Protein AF-0000000085024372 (afdb_homodimer)

pLDDT: mean 90.01, std 16.02, range [25.89, 98.94]

Sequence (500 aa):
MSEVMISQVSAGTVVRGTVLVAFVTLATTYTIAVLHRDAPLVPMISDTFVYAPESYVSRFGVVTASAMLQLVVWLLRSYLCAFASGHRAWRWFATVHSLCGAVASAAMGLVGAINDQENLKYHLSAATVFFYSVILWQVGYTAQLAAHPSATSFRSVALKAACAVSAALALTAFFAFAGLDLMRYYTRIAACEWVLAAATGLSVYSLGFELEGGASGREGGIGMELGSLWRGPAPGDDEEDKADEDYHPLMSEVMISQVSAGTVVRGTVLVAFVTLATTYTIAVLHRDAPLVPMISDTFVYAPESYVSRFGVVTASAMLQLVVWLLRSYLCAFASGHRAWRWFATVHSLCGAVASAAMGLVGAINDQENLKYHLSAATVFFYSVILWQVGYTAQLAAHPSATSFRSVALKAACAVSAALALTAFFAFAGLDLMRYYTRIAACEWVLAAATGLSVYSLGFELEGGASGREGGIGMELGSLWRGPAPGDDEEDKADEDYHPL

Nearest PDB structures (foldseek):
  7ytb-assembly1_A  TM=4.023E-01  e=9.928E-01  Bdellovibrio
  7ytb-assembly1_B  TM=3.964E-01  e=7.514E-01  Bdellovibrio
  8yel-assembly1_A  TM=3.810E-01  e=8.637E-01  Guillardia theta
  8qqz-assembly1_A  TM=3.249E-01  e=2.186E+00  Erythrobacter
  8jcw-assembly1_3  TM=4.270E-01  e=8.806E+00  Homo sapiens

Structure (mmCIF, N/CA/C/O backbone):
data_AF-0000000085024372-model_v1
#
loop_
_entity.id
_entity.type
_entity.pdbx_description
1 polymer 'Uncharacterized protein'
#
loop_
_atom_site.group_PDB
_atom_site.id
_atom_site.type_symbol
_atom_site.label_atom_id
_atom_site.label_alt_id
_atom_site.label_comp_id
_atom_site.label_asym_id
_atom_site.label_entity_id
_atom_site.label_seq_id
_atom_site.pdbx_PDB_ins_code
_atom_site.Cartn_x
_atom_site.Cartn_y
_atom_site.Cartn_z
_atom_site.occupancy
_atom_site.B_iso_or_equiv
_atom_site.auth_seq_id
_atom_site.auth_comp_id
_atom_site.auth_asym_id
_atom_site.auth_atom_id
_atom_site.pdbx_PDB_model_num
ATOM 1 N N . MET A 1 1 ? -6.531 31.469 7.555 1 47.91 1 MET A N 1
ATOM 2 C CA . MET A 1 1 ? -7.117 30.141 7.645 1 47.91 1 MET A CA 1
ATOM 3 C C . MET A 1 1 ? -6.23 29.219 8.469 1 47.91 1 MET A C 1
ATOM 5 O O . MET A 1 1 ? -5.027 29.109 8.219 1 47.91 1 MET A O 1
ATOM 9 N N . SER A 1 2 ? -6.75 28.781 9.758 1 61.69 2 SER A N 1
ATOM 10 C CA . SER A 1 2 ? -5.941 28.047 10.727 1 61.69 2 SER A CA 1
ATOM 11 C C . SER A 1 2 ? -5.742 26.594 10.305 1 61.69 2 SER A C 1
ATOM 13 O O . SER A 1 2 ? -6.605 26.016 9.656 1 61.69 2 SER A O 1
ATOM 15 N N . GLU A 1 3 ? -4.551 26.125 10.172 1 68.62 3 GLU A N 1
ATOM 16 C CA . GLU A 1 3 ? -4.191 24.719 9.992 1 68.62 3 GLU A CA 1
ATOM 17 C C . GLU A 1 3 ? -3.975 24.047 11.344 1 68.62 3 GLU A C 1
ATOM 19 O O . GLU A 1 3 ? -3.229 24.547 12.188 1 68.62 3 GLU A O 1
ATOM 24 N N . VAL A 1 4 ? -4.961 23.062 11.602 1 70.69 4 VAL A N 1
ATOM 25 C CA . VAL A 1 4 ? -4.855 22.344 12.867 1 70.69 4 VAL A CA 1
ATOM 26 C C . VAL A 1 4 ? -4.484 20.875 12.594 1 70.69 4 VAL A C 1
ATOM 28 O O . VAL A 1 4 ? -5.113 20.219 11.773 1 70.69 4 VAL A O 1
ATOM 31 N N . MET A 1 5 ? -3.432 20.469 13.211 1 74.06 5 MET A N 1
ATOM 32 C CA . MET A 1 5 ? -3.033 19.062 13.148 1 74.06 5 MET A CA 1
ATOM 33 C C . MET A 1 5 ? -3.98 18.203 13.977 1 74.06 5 MET A C 1
ATOM 35 O O . MET A 1 5 ? -4.195 18.469 15.156 1 74.06 5 MET A O 1
ATOM 39 N N . ILE A 1 6 ? -4.512 17.203 13.32 1 75.81 6 ILE A N 1
ATOM 40 C CA . ILE A 1 6 ? -5.469 16.344 14.016 1 75.81 6 ILE A CA 1
ATOM 41 C C . ILE A 1 6 ? -4.773 15.086 14.516 1 75.81 6 ILE A C 1
ATOM 43 O O . ILE A 1 6 ? -4.984 14.664 15.656 1 75.81 6 ILE A O 1
ATOM 47 N N . SER A 1 7 ? -4.043 14.539 13.633 1 80.75 7 SER A N 1
ATOM 48 C CA . SER A 1 7 ? -3.275 13.344 13.969 1 80.75 7 SER A CA 1
ATOM 49 C C . SER A 1 7 ? -1.935 13.328 13.242 1 80.75 7 SER A C 1
ATOM 51 O O . SER A 1 7 ? -1.789 13.938 12.18 1 80.75 7 SER A O 1
ATOM 53 N N . GLN A 1 8 ? -0.995 12.727 13.875 1 84.38 8 GLN A N 1
ATOM 54 C CA . GLN A 1 8 ? 0.323 12.656 13.25 1 84.38 8 GLN A CA 1
ATOM 55 C C . GLN A 1 8 ? 1.042 11.367 13.625 1 84.38 8 GLN A C 1
ATOM 57 O O . GLN A 1 8 ? 0.762 10.773 14.664 1 84.38 8 GLN A O 1
ATOM 62 N N . VAL A 1 9 ? 1.73 10.961 12.664 1 88.69 9 VAL A N 1
ATOM 63 C CA . VAL A 1 9 ? 2.666 9.852 12.859 1 88.69 9 VAL A CA 1
ATOM 64 C C . VAL A 1 9 ? 4.062 10.273 12.414 1 88.69 9 VAL A C 1
ATOM 66 O O . VAL A 1 9 ? 4.219 10.961 11.406 1 88.69 9 VAL A O 1
ATOM 69 N N . SER A 1 10 ? 5.051 9.891 13.227 1 89.94 10 SER A N 1
ATOM 70 C CA . SER A 1 10 ? 6.414 10.234 12.836 1 89.94 10 SER A CA 1
ATOM 71 C C . SER A 1 10 ? 6.777 9.625 11.492 1 89.94 10 SER A C 1
ATOM 73 O O . SER A 1 10 ? 6.438 8.469 11.211 1 89.94 10 SER A O 1
ATOM 75 N N . ALA A 1 11 ? 7.387 10.406 10.688 1 91.88 11 ALA A N 1
ATOM 76 C CA . ALA A 1 11 ? 7.867 9.891 9.406 1 91.88 11 ALA A CA 1
ATOM 77 C C . ALA A 1 11 ? 8.891 8.773 9.625 1 91.88 11 ALA A C 1
ATOM 79 O O . ALA A 1 11 ? 8.984 7.848 8.812 1 91.88 11 ALA A O 1
ATOM 80 N N . GLY A 1 12 ? 9.672 8.875 10.664 1 92.69 12 GLY A N 1
ATOM 81 C CA . GLY A 1 12 ? 10.586 7.801 11.008 1 92.69 12 GLY A CA 1
ATOM 82 C C . GLY A 1 12 ? 9.891 6.477 11.266 1 92.69 12 GLY A C 1
ATOM 83 O O . GLY A 1 12 ? 10.391 5.422 10.867 1 92.69 12 GLY A O 1
ATOM 84 N N . THR A 1 13 ? 8.75 6.586 11.898 1 93.38 13 THR A N 1
ATOM 85 C CA . THR A 1 13 ? 7.965 5.383 12.156 1 93.38 13 THR A CA 1
ATOM 86 C C . THR A 1 13 ? 7.473 4.773 10.844 1 93.38 13 THR A C 1
ATOM 88 O O . THR A 1 13 ? 7.473 3.551 10.68 1 93.38 13 THR A O 1
ATOM 91 N N . VAL A 1 14 ? 7.051 5.617 9.914 1 95.19 14 VAL A N 1
ATOM 92 C CA . VAL A 1 14 ? 6.582 5.145 8.609 1 95.19 14 VAL A CA 1
ATOM 93 C C . VAL A 1 14 ? 7.719 4.426 7.887 1 95.19 14 VAL A C 1
ATOM 95 O O . VAL A 1 14 ? 7.531 3.324 7.363 1 95.19 14 VAL A O 1
ATOM 98 N N . VAL A 1 15 ? 8.898 4.98 7.887 1 97.31 15 VAL A N 1
ATOM 99 C CA . VAL A 1 15 ? 10.055 4.426 7.191 1 97.31 15 VAL A CA 1
ATOM 100 C C . VAL A 1 15 ? 10.453 3.098 7.832 1 97.31 15 VAL A C 1
ATOM 102 O O . VAL A 1 15 ? 10.609 2.088 7.141 1 97.31 15 VAL A O 1
ATOM 105 N N . ARG A 1 16 ? 10.555 3.086 9.117 1 97.44 16 ARG A N 1
ATOM 106 C CA . ARG A 1 16 ? 10.977 1.873 9.812 1 97.44 16 ARG A CA 1
ATOM 107 C C . ARG A 1 16 ? 9.906 0.792 9.727 1 97.44 16 ARG A C 1
ATOM 109 O O . ARG A 1 16 ? 10.219 -0.395 9.617 1 97.44 16 ARG A O 1
ATOM 116 N N . GLY A 1 17 ? 8.656 1.224 9.781 1 98 17 GLY A N 1
ATOM 117 C CA . GLY A 1 17 ? 7.578 0.271 9.57 1 98 17 GLY A CA 1
ATOM 118 C C . GLY A 1 17 ? 7.617 -0.379 8.203 1 98 17 GLY A C 1
ATOM 119 O O . GLY A 1 17 ? 7.348 -1.574 8.07 1 98 17 GLY A O 1
ATOM 120 N N . THR A 1 18 ? 7.918 0.398 7.18 1 98.62 18 THR A N 1
ATOM 121 C CA . THR A 1 18 ? 8.023 -0.114 5.82 1 98.62 18 THR A CA 1
ATOM 122 C C . THR A 1 18 ? 9.102 -1.186 5.723 1 98.62 18 THR A C 1
ATOM 124 O O . THR A 1 18 ? 8.875 -2.258 5.16 1 98.62 18 THR A O 1
ATOM 127 N N . VAL A 1 19 ? 10.305 -0.887 6.285 1 98.81 19 VAL A N 1
ATOM 128 C CA . VAL A 1 19 ? 11.414 -1.836 6.258 1 98.81 19 VAL A CA 1
ATOM 129 C C . VAL A 1 19 ? 11.047 -3.078 7.066 1 98.81 19 VAL A C 1
ATOM 131 O O . VAL A 1 19 ? 11.359 -4.203 6.668 1 98.81 19 VAL A O 1
ATOM 134 N N . LEU A 1 20 ? 10.367 -2.893 8.141 1 98.62 20 LEU A N 1
ATOM 135 C CA . LEU A 1 20 ? 9.961 -4.023 8.969 1 98.62 20 LEU A CA 1
ATOM 136 C C . LEU A 1 20 ? 8.984 -4.922 8.219 1 98.62 20 LEU A C 1
ATOM 138 O O . LEU A 1 20 ? 9.102 -6.148 8.266 1 98.62 20 LEU A O 1
ATOM 142 N N . VAL A 1 21 ? 8 -4.336 7.566 1 98.75 21 VAL A N 1
ATOM 143 C CA . VAL A 1 21 ? 7.051 -5.133 6.793 1 98.75 21 VAL A CA 1
ATOM 144 C C . VAL A 1 21 ? 7.801 -5.941 5.734 1 98.75 21 VAL A C 1
ATOM 146 O O . VAL A 1 21 ? 7.539 -7.133 5.559 1 98.75 21 VAL A O 1
ATOM 149 N N . ALA A 1 22 ? 8.75 -5.34 5.043 1 98.81 22 ALA A N 1
ATOM 150 C CA . ALA A 1 22 ? 9.516 -6.023 4.004 1 98.81 22 ALA A CA 1
ATOM 151 C C . ALA A 1 22 ? 10.336 -7.172 4.59 1 98.81 22 ALA A C 1
ATOM 153 O O . ALA A 1 22 ? 10.273 -8.305 4.098 1 98.81 22 ALA A O 1
ATOM 154 N N . PHE A 1 23 ? 10.977 -6.934 5.707 1 98.81 23 PHE A N 1
ATOM 155 C CA . PHE A 1 23 ? 11.922 -7.93 6.203 1 98.81 23 PHE A CA 1
ATOM 156 C C . PHE A 1 23 ? 11.203 -9 7.012 1 98.81 23 PHE A C 1
ATOM 158 O O . PHE A 1 23 ? 11.633 -10.156 7.043 1 98.81 23 PHE A O 1
ATOM 165 N N . VAL A 1 24 ? 10.094 -8.688 7.664 1 98.88 24 VAL A N 1
ATOM 166 C CA . VAL A 1 24 ? 9.281 -9.734 8.273 1 98.88 24 VAL A CA 1
ATOM 167 C C . VAL A 1 24 ? 8.703 -10.641 7.188 1 98.88 24 VAL A C 1
ATOM 169 O O . VAL A 1 24 ? 8.633 -11.859 7.359 1 98.88 24 VAL A O 1
ATOM 172 N N . THR A 1 25 ? 8.297 -10.055 6.055 1 98.88 25 THR A N 1
ATOM 173 C CA . THR A 1 25 ? 7.832 -10.844 4.922 1 98.88 25 THR A CA 1
ATOM 174 C C . THR A 1 25 ? 8.93 -11.773 4.426 1 98.88 25 THR A C 1
ATOM 176 O O . THR A 1 25 ? 8.703 -12.977 4.25 1 98.88 25 THR A O 1
ATOM 179 N N . LEU A 1 26 ? 10.172 -11.25 4.223 1 98.81 26 LEU A N 1
ATOM 180 C CA . LEU A 1 26 ? 11.281 -12.055 3.723 1 98.81 26 LEU A CA 1
ATOM 181 C C . LEU A 1 26 ? 11.641 -13.156 4.711 1 98.81 26 LEU A C 1
ATOM 183 O O . LEU A 1 26 ? 11.891 -14.297 4.309 1 98.81 26 LEU A O 1
ATOM 187 N N . ALA A 1 27 ? 11.625 -12.812 5.98 1 98.81 27 ALA A N 1
ATOM 188 C CA . ALA A 1 27 ? 11.93 -13.812 7.004 1 98.81 27 ALA A CA 1
ATOM 189 C C . ALA A 1 27 ? 10.883 -14.914 7.027 1 98.81 27 ALA A C 1
ATOM 191 O O . ALA A 1 27 ? 11.219 -16.094 7.168 1 98.81 27 ALA A O 1
ATOM 192 N N . THR A 1 28 ? 9.648 -14.57 6.875 1 98.88 28 THR A N 1
ATOM 193 C CA . THR A 1 28 ? 8.562 -15.547 6.918 1 98.88 28 THR A CA 1
ATOM 194 C C . THR A 1 28 ? 8.602 -16.453 5.695 1 98.88 28 THR A C 1
ATOM 196 O O . THR A 1 28 ? 8.523 -17.688 5.824 1 98.88 28 THR A O 1
ATOM 199 N N . THR A 1 29 ? 8.742 -15.844 4.484 1 98.81 29 THR A N 1
ATOM 200 C CA . THR A 1 29 ? 8.789 -16.656 3.275 1 98.81 29 THR A CA 1
ATOM 201 C C . THR A 1 29 ? 10.016 -17.578 3.285 1 98.81 29 THR A C 1
ATOM 203 O O . THR A 1 29 ? 9.93 -18.734 2.896 1 98.81 29 THR A O 1
ATOM 206 N N . TYR A 1 30 ? 11.172 -17.031 3.729 1 98.81 30 TYR A N 1
ATOM 207 C CA . TYR A 1 30 ? 12.383 -17.828 3.859 1 98.81 30 TYR A CA 1
ATOM 208 C C . TYR A 1 30 ? 12.148 -19.016 4.785 1 98.81 30 TYR A C 1
ATOM 210 O O . TYR A 1 30 ? 12.453 -20.156 4.426 1 98.81 30 TYR A O 1
ATOM 218 N N . THR A 1 31 ? 11.594 -18.703 5.973 1 98.81 31 THR A N 1
ATOM 219 C CA . THR A 1 31 ? 11.398 -19.719 6.992 1 98.81 31 THR A CA 1
ATOM 220 C C . THR A 1 31 ? 10.484 -20.828 6.477 1 98.81 31 THR A C 1
ATOM 222 O O . THR A 1 31 ? 10.805 -22.016 6.598 1 98.81 31 THR A O 1
ATOM 225 N N . ILE A 1 32 ? 9.391 -20.484 5.836 1 98.75 32 ILE A N 1
ATOM 226 C CA . ILE A 1 32 ? 8.445 -21.469 5.328 1 98.75 32 ILE A CA 1
ATOM 227 C C . ILE A 1 32 ? 9.094 -22.266 4.203 1 98.75 32 ILE A C 1
ATOM 229 O O . ILE A 1 32 ? 9.031 -23.5 4.195 1 98.75 32 ILE A O 1
ATOM 233 N N . ALA A 1 33 ? 9.766 -21.594 3.256 1 98.62 33 ALA A N 1
ATOM 234 C CA . ALA A 1 33 ? 10.352 -22.25 2.09 1 98.62 33 ALA A CA 1
ATOM 235 C C . ALA A 1 33 ? 11.414 -23.25 2.508 1 98.62 33 ALA A C 1
ATOM 237 O O . ALA A 1 33 ? 11.477 -24.359 1.968 1 98.62 33 ALA A O 1
ATOM 238 N N . VAL A 1 34 ? 12.266 -22.891 3.447 1 98.38 34 VAL A N 1
ATOM 239 C CA . VAL A 1 34 ? 13.367 -23.766 3.877 1 98.38 34 VAL A CA 1
ATOM 240 C C . VAL A 1 34 ? 12.82 -24.922 4.711 1 98.38 34 VAL A C 1
ATOM 242 O O . VAL A 1 34 ? 13.219 -26.062 4.523 1 98.38 34 VAL A O 1
ATOM 245 N N . LEU A 1 35 ? 11.852 -24.609 5.625 1 98.25 35 LEU A N 1
ATOM 246 C CA . LEU A 1 35 ? 11.281 -25.656 6.461 1 98.25 35 LEU A CA 1
ATOM 247 C C . LEU A 1 35 ? 10.508 -26.672 5.613 1 98.25 35 LEU A C 1
ATOM 249 O O . LEU A 1 35 ? 10.516 -27.875 5.91 1 98.25 35 LEU A O 1
ATOM 253 N N . HIS A 1 36 ? 9.883 -26.219 4.492 1 98.25 36 HIS A N 1
ATOM 254 C CA . HIS A 1 36 ? 9.117 -27.078 3.605 1 98.25 36 HIS A CA 1
ATOM 255 C C . HIS A 1 36 ? 10.008 -27.719 2.547 1 98.25 36 HIS A C 1
ATOM 257 O O . HIS A 1 36 ? 9.531 -28.484 1.699 1 98.25 36 HIS A O 1
ATOM 263 N N . ARG A 1 37 ? 11.367 -27.344 2.549 1 98 37 ARG A N 1
ATOM 264 C CA . ARG A 1 37 ? 12.367 -27.844 1.608 1 98 37 ARG A CA 1
ATOM 265 C C . ARG A 1 37 ? 12.023 -27.453 0.178 1 98 37 ARG A C 1
ATOM 267 O O . ARG A 1 37 ? 12.32 -28.172 -0.768 1 98 37 ARG A O 1
ATOM 274 N N . ASP A 1 38 ? 11.305 -26.359 0.072 1 97.62 38 ASP A N 1
ATOM 275 C CA . ASP A 1 38 ? 11.008 -25.781 -1.238 1 97.62 38 ASP A CA 1
ATOM 276 C C . ASP A 1 38 ? 12.211 -25.016 -1.788 1 97.62 38 ASP A C 1
ATOM 278 O O . ASP A 1 38 ? 12.266 -24.703 -2.98 1 97.62 38 ASP A O 1
ATOM 282 N N . ALA A 1 39 ? 13.133 -24.656 -0.92 1 96.88 39 ALA A N 1
ATOM 283 C CA . ALA A 1 39 ? 14.352 -23.906 -1.263 1 96.88 39 ALA A CA 1
ATOM 284 C C . ALA A 1 39 ? 15.531 -24.391 -0.426 1 96.88 39 ALA A C 1
ATOM 286 O O . ALA A 1 39 ? 15.352 -24.922 0.674 1 96.88 39 ALA A O 1
ATOM 287 N N . PRO A 1 40 ? 16.719 -24.281 -0.965 1 97.12 40 PRO A N 1
ATOM 288 C CA . PRO A 1 40 ? 17.891 -24.625 -0.159 1 97.12 40 PRO A CA 1
ATOM 289 C C . PRO A 1 40 ? 18.125 -23.656 1.005 1 97.12 40 PRO A C 1
ATOM 291 O O . PRO A 1 40 ? 17.344 -22.703 1.18 1 97.12 40 PRO A O 1
ATOM 294 N N . LEU A 1 41 ? 19.094 -23.875 1.808 1 97.5 41 LEU A N 1
ATOM 295 C CA . LEU A 1 41 ? 19.359 -23.094 3.012 1 97.5 41 LEU A CA 1
ATOM 296 C C . LEU A 1 41 ? 19.688 -21.656 2.658 1 97.5 41 LEU A C 1
ATOM 298 O O . LEU A 1 41 ? 19.281 -20.719 3.363 1 97.5 41 LEU A O 1
ATOM 302 N N . VAL A 1 42 ? 20.484 -21.453 1.561 1 97.88 42 VAL A N 1
ATOM 303 C CA . VAL A 1 42 ? 20.781 -20.109 1.064 1 97.88 42 VAL A CA 1
ATOM 304 C C . VAL A 1 42 ? 20.156 -19.922 -0.311 1 97.88 42 VAL A C 1
ATOM 306 O O . VAL A 1 42 ? 20.844 -19.984 -1.333 1 97.88 42 VAL A O 1
ATOM 309 N N . PRO A 1 43 ? 18.922 -19.656 -0.286 1 98.06 43 PRO A N 1
ATOM 310 C CA . PRO A 1 43 ? 18.203 -19.484 -1.552 1 98.06 43 PRO A CA 1
ATOM 311 C C . PRO A 1 43 ? 18.266 -18.062 -2.09 1 98.06 43 PRO A C 1
ATOM 313 O O . PRO A 1 43 ? 18.469 -17.125 -1.322 1 98.06 43 PRO A O 1
ATOM 316 N N . MET A 1 44 ? 18.141 -17.953 -3.355 1 97.44 44 MET A N 1
ATOM 317 C CA . MET A 1 44 ? 17.734 -16.641 -3.85 1 97.44 44 MET A CA 1
ATOM 318 C C . MET A 1 44 ? 16.406 -16.219 -3.24 1 97.44 44 MET A C 1
ATOM 320 O O . MET A 1 44 ? 15.531 -17.047 -2.994 1 97.44 44 MET A O 1
ATOM 324 N N . ILE A 1 45 ? 16.203 -14.953 -3.062 1 98.12 45 ILE A N 1
ATOM 325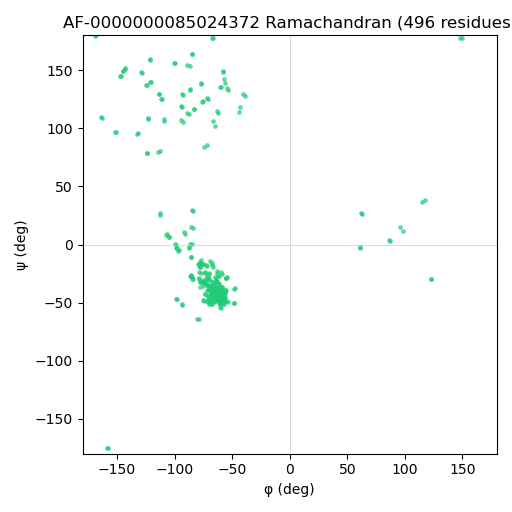 C CA . ILE A 1 45 ? 15.039 -14.43 -2.369 1 98.12 45 ILE A CA 1
ATOM 326 C C . ILE A 1 45 ? 13.773 -14.797 -3.139 1 98.12 45 ILE A C 1
ATOM 328 O O . ILE A 1 45 ? 12.789 -15.25 -2.549 1 98.12 45 ILE A O 1
ATOM 332 N N . SER A 1 46 ? 13.773 -14.688 -4.422 1 96.5 46 SER A N 1
ATOM 333 C CA . SER A 1 46 ? 12.602 -14.945 -5.25 1 96.5 46 SER A CA 1
ATOM 334 C C . SER A 1 46 ? 12.18 -16.406 -5.164 1 96.5 46 SER A C 1
ATOM 336 O O . SER A 1 46 ? 11.008 -16.734 -5.348 1 96.5 46 SER A O 1
ATOM 338 N N . ASP A 1 47 ? 13.156 -17.312 -4.91 1 97.5 47 ASP A N 1
ATOM 339 C CA . ASP A 1 47 ? 12.836 -18.734 -4.781 1 97.5 47 ASP A CA 1
ATOM 340 C C . ASP A 1 47 ? 11.984 -19 -3.541 1 97.5 47 ASP A C 1
ATOM 342 O O . ASP A 1 47 ? 11.32 -20.031 -3.443 1 97.5 47 ASP A O 1
ATOM 346 N N . THR A 1 48 ? 12.016 -18.062 -2.625 1 98.38 48 THR A N 1
ATOM 347 C CA . THR A 1 48 ? 11.203 -18.219 -1.422 1 98.38 48 THR A CA 1
ATOM 348 C C . THR A 1 48 ? 9.781 -17.719 -1.66 1 98.38 48 THR A C 1
ATOM 350 O O . THR A 1 48 ? 8.953 -17.734 -0.75 1 98.38 48 THR A O 1
ATOM 353 N N . PHE A 1 49 ? 9.453 -17.219 -2.898 1 98.06 49 PHE A N 1
ATOM 354 C CA . PHE A 1 49 ? 8.156 -16.656 -3.227 1 98.06 49 PHE A CA 1
ATOM 355 C C . PHE A 1 49 ? 7.34 -17.625 -4.074 1 98.06 49 PHE A C 1
ATOM 357 O O . PHE A 1 49 ? 6.262 -17.266 -4.562 1 98.06 49 PHE A O 1
ATOM 364 N N . VAL A 1 50 ? 7.703 -18.812 -4.344 1 97.62 50 VAL A N 1
ATOM 365 C CA . VAL A 1 50 ? 7.227 -19.609 -5.473 1 97.62 50 VAL A CA 1
ATOM 366 C C . VAL A 1 50 ? 6.039 -20.469 -5.039 1 97.62 50 VAL A C 1
ATOM 368 O O . VAL A 1 50 ? 4.98 -20.422 -5.664 1 97.62 50 VAL A O 1
ATOM 371 N N . TYR A 1 51 ? 6.16 -21.203 -3.979 1 97.62 51 TYR A N 1
ATOM 372 C CA . TYR A 1 51 ? 5.145 -22.172 -3.615 1 97.62 51 TYR A CA 1
ATOM 373 C C . TYR A 1 51 ? 4.23 -21.641 -2.523 1 97.62 51 TYR A C 1
ATOM 375 O O . TYR A 1 51 ? 4.602 -20.719 -1.793 1 97.62 51 TYR A O 1
ATOM 383 N N . ALA A 1 52 ? 3.033 -22.188 -2.455 1 96.88 52 ALA A N 1
ATOM 384 C CA . ALA A 1 52 ? 2.125 -21.891 -1.35 1 96.88 52 ALA A CA 1
ATOM 385 C C . ALA A 1 52 ? 2.527 -22.656 -0.089 1 96.88 52 ALA A C 1
ATOM 387 O O . ALA A 1 52 ? 2.926 -23.812 -0.159 1 96.88 52 ALA A O 1
ATOM 388 N N . PRO A 1 53 ? 2.453 -21.969 1.039 1 97.5 53 PRO A N 1
ATOM 389 C CA . PRO A 1 53 ? 1.779 -20.688 1.292 1 97.5 53 PRO A CA 1
ATOM 390 C C . PRO A 1 53 ? 2.736 -19.5 1.254 1 97.5 53 PRO A C 1
ATOM 392 O O . PRO A 1 53 ? 2.309 -18.359 1.413 1 97.5 53 PRO A O 1
ATOM 395 N N . GLU A 1 54 ? 4.078 -19.734 1.06 1 98 54 GLU A N 1
ATOM 396 C CA . GLU A 1 54 ? 5.027 -18.625 1.055 1 98 54 GLU A CA 1
ATOM 397 C C . GLU A 1 54 ? 4.723 -17.656 -0.077 1 98 54 GLU A C 1
ATOM 399 O O . GLU A 1 54 ? 4.969 -16.453 0.052 1 98 54 GLU A O 1
ATOM 404 N N . SER A 1 55 ? 4.105 -18.109 -1.186 1 98.31 55 SER A N 1
ATOM 405 C CA . SER A 1 55 ? 3.75 -17.219 -2.275 1 98.31 55 SER A CA 1
ATOM 406 C C . SER A 1 55 ? 2.637 -16.25 -1.862 1 98.31 55 SER A C 1
ATOM 408 O O . SER A 1 55 ? 2.641 -15.086 -2.252 1 98.31 55 SER A O 1
ATOM 410 N N . TYR A 1 56 ? 1.659 -16.703 -1.059 1 98.44 56 TYR A N 1
ATOM 411 C CA . TYR A 1 56 ? 0.618 -15.82 -0.54 1 98.44 56 TYR A CA 1
ATOM 412 C C . TYR A 1 56 ? 1.216 -14.711 0.32 1 98.44 56 TYR A C 1
ATOM 414 O O . TYR A 1 56 ? 0.813 -13.555 0.215 1 98.44 56 TYR A O 1
ATOM 422 N N . VAL A 1 57 ? 2.178 -15.133 1.134 1 98.62 57 VAL A N 1
ATOM 423 C CA . VAL A 1 57 ? 2.836 -14.219 2.061 1 98.62 57 VAL A CA 1
ATOM 424 C C . VAL A 1 57 ? 3.621 -13.172 1.28 1 98.62 57 VAL A C 1
ATOM 426 O O . VAL A 1 57 ? 3.555 -11.977 1.592 1 98.62 57 VAL A O 1
ATOM 429 N N . SER A 1 58 ? 4.375 -13.602 0.263 1 98.69 58 SER A N 1
ATOM 430 C CA . SER A 1 58 ? 5.18 -12.664 -0.51 1 98.69 58 SER A CA 1
ATOM 431 C C . SER A 1 58 ? 4.301 -11.695 -1.297 1 98.69 58 SER A C 1
ATOM 433 O O . SER A 1 58 ? 4.578 -10.5 -1.344 1 98.69 58 SER A O 1
ATOM 435 N N . ARG A 1 59 ? 3.225 -12.172 -1.917 1 98.81 59 ARG A N 1
ATOM 436 C CA . ARG A 1 59 ? 2.312 -11.32 -2.674 1 98.81 59 ARG A CA 1
ATOM 437 C C . ARG A 1 59 ? 1.729 -10.219 -1.792 1 98.81 59 ARG A C 1
ATOM 439 O O . ARG A 1 59 ? 1.799 -9.039 -2.135 1 98.81 59 ARG A O 1
ATOM 446 N N . PHE A 1 60 ? 1.237 -10.641 -0.669 1 98.88 60 PHE A N 1
ATOM 447 C CA . PHE A 1 60 ? 0.623 -9.688 0.245 1 98.88 60 PHE A CA 1
ATOM 448 C C . PHE A 1 60 ? 1.669 -8.742 0.832 1 98.88 60 PHE A C 1
ATOM 450 O O . PHE A 1 60 ? 1.504 -7.523 0.795 1 98.88 60 PHE A O 1
ATOM 457 N N . GLY A 1 61 ? 2.727 -9.305 1.366 1 98.88 61 GLY A N 1
ATOM 458 C CA . GLY A 1 61 ? 3.705 -8.547 2.127 1 98.88 61 GLY A CA 1
ATOM 459 C C . GLY A 1 61 ? 4.562 -7.641 1.259 1 98.88 61 GLY A C 1
ATOM 460 O O . GLY A 1 61 ? 4.746 -6.465 1.574 1 98.88 61 GLY A O 1
ATOM 461 N N . VAL A 1 62 ? 5.125 -8.164 0.161 1 98.88 62 VAL A N 1
ATOM 462 C CA . VAL A 1 62 ? 6.035 -7.395 -0.677 1 98.88 62 VAL A CA 1
ATOM 463 C C . VAL A 1 62 ? 5.27 -6.273 -1.379 1 98.88 62 VAL A C 1
ATOM 465 O O . VAL A 1 62 ? 5.754 -5.145 -1.468 1 98.88 62 VAL A O 1
ATOM 468 N N . VAL A 1 63 ? 4.055 -6.547 -1.847 1 98.94 63 VAL A N 1
ATOM 469 C CA . VAL A 1 63 ? 3.279 -5.516 -2.525 1 98.94 63 VAL A CA 1
ATOM 470 C C . VAL A 1 63 ? 2.844 -4.449 -1.52 1 98.94 63 VAL A C 1
ATOM 472 O O . VAL A 1 63 ? 2.832 -3.258 -1.834 1 98.94 63 VAL A O 1
ATOM 475 N N . THR A 1 64 ? 2.473 -4.852 -0.318 1 98.88 64 THR A N 1
ATOM 476 C CA . THR A 1 64 ? 2.166 -3.881 0.727 1 98.88 64 THR A CA 1
ATOM 477 C C . THR A 1 64 ? 3.377 -3.004 1.021 1 98.88 64 THR A C 1
ATOM 479 O O . THR A 1 64 ? 3.262 -1.777 1.086 1 98.88 64 THR A O 1
ATOM 482 N N . ALA A 1 65 ? 4.535 -3.621 1.192 1 98.88 65 ALA A N 1
ATOM 483 C CA . ALA A 1 65 ? 5.762 -2.867 1.44 1 98.88 65 ALA A CA 1
ATOM 484 C C . ALA A 1 65 ? 6.062 -1.913 0.288 1 98.88 65 ALA A C 1
ATOM 486 O O . ALA A 1 65 ? 6.582 -0.815 0.501 1 98.88 65 ALA A O 1
ATOM 487 N N . SER A 1 66 ? 5.805 -2.393 -0.901 1 98.88 66 SER A N 1
ATOM 488 C CA . SER A 1 66 ? 6 -1.547 -2.074 1 98.88 66 SER A CA 1
ATOM 489 C C . SER A 1 66 ? 5.133 -0.294 -2.002 1 98.88 66 SER A C 1
ATOM 491 O O . SER A 1 66 ? 5.605 0.811 -2.275 1 98.88 66 SER A O 1
ATOM 493 N N . ALA A 1 67 ? 3.859 -0.427 -1.642 1 98.69 67 ALA A N 1
ATOM 494 C CA . ALA A 1 67 ? 2.963 0.718 -1.501 1 98.69 67 ALA A CA 1
ATOM 495 C C . ALA A 1 67 ? 3.441 1.657 -0.398 1 98.69 67 ALA A C 1
ATOM 497 O O . ALA A 1 67 ? 3.41 2.879 -0.558 1 98.69 67 ALA A O 1
ATOM 498 N N . MET A 1 68 ? 3.865 1.113 0.687 1 98.62 68 MET A N 1
ATOM 499 C CA . MET A 1 68 ? 4.387 1.912 1.792 1 98.62 68 MET A CA 1
ATOM 500 C C . MET A 1 68 ? 5.648 2.66 1.373 1 98.62 68 MET A C 1
ATOM 502 O O . MET A 1 68 ? 5.867 3.799 1.792 1 98.62 68 MET A O 1
ATOM 506 N N . LEU A 1 69 ? 6.457 1.985 0.61 1 98.75 69 LEU A N 1
ATOM 507 C CA . LEU A 1 69 ? 7.703 2.596 0.163 1 98.75 69 LEU A CA 1
ATOM 508 C C . LEU A 1 69 ? 7.43 3.812 -0.715 1 98.75 69 LEU A C 1
ATOM 510 O O . LEU A 1 69 ? 8.188 4.785 -0.688 1 98.75 69 LEU A O 1
ATOM 514 N N . GLN A 1 70 ? 6.344 3.822 -1.485 1 98.38 70 GLN A N 1
ATOM 515 C CA . GLN A 1 70 ? 5.945 5.016 -2.227 1 98.38 70 GLN A CA 1
ATOM 516 C C . GLN A 1 70 ? 5.766 6.207 -1.292 1 98.38 70 GLN A C 1
ATOM 518 O O . GLN A 1 70 ? 6.18 7.324 -1.617 1 98.38 70 GLN A O 1
ATOM 523 N N . LEU A 1 71 ? 5.18 5.906 -0.173 1 96.31 71 LEU A N 1
ATOM 524 C CA . LEU A 1 71 ? 4.965 6.953 0.82 1 96.31 71 LEU A CA 1
ATOM 525 C C . LEU A 1 71 ? 6.289 7.438 1.394 1 96.31 71 LEU A C 1
ATOM 527 O O . LEU A 1 71 ? 6.48 8.641 1.59 1 96.31 71 LEU A O 1
ATOM 531 N N . VAL A 1 72 ? 7.176 6.559 1.638 1 97.44 72 VAL A N 1
ATOM 532 C CA . VAL A 1 72 ? 8.5 6.895 2.16 1 97.44 72 VAL A CA 1
ATOM 533 C C . VAL A 1 72 ? 9.234 7.793 1.165 1 97.44 72 VAL A C 1
ATOM 535 O O . VAL A 1 72 ? 9.852 8.781 1.555 1 97.44 72 VAL A O 1
ATOM 538 N N . VAL A 1 73 ? 9.148 7.434 -0.078 1 98.31 73 VAL A N 1
ATOM 539 C CA . VAL A 1 73 ? 9.789 8.227 -1.124 1 98.31 73 VAL A CA 1
ATOM 540 C C . VAL A 1 73 ? 9.242 9.648 -1.108 1 98.31 73 VAL A C 1
ATOM 542 O O . VAL A 1 73 ? 10 10.617 -1.193 1 98.31 73 VAL A O 1
ATOM 545 N N . TRP A 1 74 ? 8.008 9.773 -0.994 1 96.19 74 TRP A N 1
ATOM 546 C CA . TRP A 1 74 ? 7.363 11.078 -0.96 1 96.19 74 TRP A CA 1
ATOM 547 C C . TRP A 1 74 ? 7.801 11.875 0.267 1 96.19 74 TRP A C 1
ATOM 549 O O . TRP A 1 74 ? 8.125 13.055 0.164 1 96.19 74 TRP A O 1
ATOM 559 N N . LEU A 1 75 ? 7.789 11.25 1.423 1 94.31 75 LEU A N 1
ATOM 560 C CA . LEU A 1 75 ? 8.188 11.906 2.664 1 94.31 75 LEU A CA 1
ATOM 561 C C . LEU A 1 75 ? 9.641 12.367 2.59 1 94.31 75 LEU A C 1
ATOM 563 O O . LEU A 1 75 ? 9.961 13.484 3.002 1 94.31 75 LEU A O 1
ATOM 567 N N . LEU A 1 76 ? 10.453 11.508 2.064 1 95.75 76 LEU A N 1
ATOM 568 C CA . LEU A 1 76 ? 11.867 11.852 1.969 1 95.75 76 LEU A CA 1
ATOM 569 C C . LEU A 1 76 ? 12.078 13.016 0.999 1 95.75 76 LEU A C 1
ATOM 571 O O . LEU A 1 76 ? 12.875 13.914 1.269 1 95.75 76 LEU A O 1
ATOM 575 N N . ARG A 1 77 ? 11.422 12.977 -0.1 1 94.94 77 ARG A N 1
ATOM 576 C CA . ARG A 1 77 ? 11.531 14.094 -1.038 1 94.94 77 ARG A CA 1
ATOM 577 C C . ARG A 1 77 ? 11.133 15.406 -0.372 1 94.94 77 ARG A C 1
ATOM 579 O O . ARG A 1 77 ? 11.812 16.422 -0.546 1 94.94 77 ARG A O 1
ATOM 586 N N . SER A 1 78 ? 10.039 15.375 0.378 1 90.94 78 SER A N 1
ATOM 587 C CA . SER A 1 78 ? 9.578 16.562 1.082 1 90.94 78 SER A CA 1
ATOM 588 C C . SER A 1 78 ? 10.633 17.078 2.062 1 90.94 78 SER A C 1
ATOM 590 O O . SER A 1 78 ? 10.898 18.281 2.129 1 90.94 78 SER A O 1
ATOM 592 N N . TYR A 1 79 ? 11.211 16.172 2.723 1 89.75 79 TYR A N 1
ATOM 593 C CA . TYR A 1 79 ? 12.258 16.5 3.688 1 89.75 79 TYR A CA 1
ATOM 594 C C . TYR A 1 79 ? 13.438 17.172 3.004 1 89.75 79 TYR A C 1
ATOM 596 O O . TYR A 1 79 ? 13.906 18.219 3.449 1 89.75 79 TYR A O 1
ATOM 604 N N . LEU A 1 80 ? 13.867 16.594 1.974 1 92.5 80 LEU A N 1
ATOM 605 C CA . LEU A 1 80 ? 15.055 17.078 1.28 1 92.5 80 LEU A CA 1
ATOM 606 C C . LEU A 1 80 ? 14.766 18.406 0.584 1 92.5 80 LEU A C 1
ATOM 608 O O . LEU A 1 80 ? 15.633 19.281 0.536 1 92.5 80 LEU A O 1
ATOM 612 N N . CYS A 1 81 ? 13.609 18.578 0.07 1 89 81 CYS A N 1
ATOM 613 C CA . CYS A 1 81 ? 13.234 19.828 -0.584 1 89 81 CYS A CA 1
ATOM 614 C C . CYS A 1 81 ? 13.156 20.969 0.423 1 89 81 CYS A C 1
ATOM 616 O O . CYS A 1 81 ? 13.445 22.125 0.091 1 89 81 CYS A O 1
ATOM 618 N N . ALA A 1 82 ? 12.773 20.594 1.62 1 84.56 82 ALA A N 1
ATOM 619 C CA . ALA A 1 82 ? 12.734 21.625 2.664 1 84.56 82 ALA A CA 1
ATOM 620 C C . ALA A 1 82 ? 14.117 22.203 2.908 1 84.56 82 ALA A C 1
ATOM 622 O O . ALA A 1 82 ? 14.258 23.422 3.09 1 84.56 82 ALA A O 1
ATOM 623 N N . PHE A 1 83 ? 15.102 21.422 2.834 1 85.25 83 PHE A N 1
ATOM 624 C CA . PHE A 1 83 ? 16.469 21.875 3.084 1 85.25 83 PHE A CA 1
ATOM 625 C C . PHE A 1 83 ? 17.094 22.453 1.817 1 85.25 83 PHE A C 1
ATOM 627 O O . PHE A 1 83 ? 18.125 23.109 1.873 1 85.25 83 PHE A O 1
ATOM 634 N N . ALA A 1 84 ? 16.406 22.234 0.708 1 86.94 84 ALA A N 1
ATOM 635 C CA . ALA A 1 84 ? 16.891 22.734 -0.569 1 86.94 84 ALA A CA 1
ATOM 636 C C . ALA A 1 84 ? 16.062 23.922 -1.047 1 86.94 84 ALA A C 1
ATOM 638 O O . ALA A 1 84 ? 16.094 24.281 -2.227 1 86.94 84 ALA A O 1
ATOM 639 N N . SER A 1 85 ? 15.195 24.453 -0.273 1 79.25 85 SER A N 1
ATOM 640 C CA . SER A 1 85 ? 14.203 25.453 -0.663 1 79.25 85 SER A CA 1
ATOM 641 C C . SER A 1 85 ? 14.852 26.578 -1.457 1 79.25 85 SER A C 1
ATOM 643 O O . SER A 1 85 ? 14.281 27.047 -2.445 1 79.25 85 SER A O 1
ATOM 645 N N . GLY A 1 86 ? 15.969 27.062 -1.218 1 82.12 86 GLY A N 1
ATOM 646 C CA . GLY A 1 86 ? 16.609 28.141 -1.94 1 82.12 86 GLY A CA 1
ATOM 647 C C . GLY A 1 86 ? 17.469 27.672 -3.09 1 82.12 86 GLY A C 1
ATOM 648 O O . GLY A 1 86 ? 18.141 28.469 -3.75 1 82.12 86 GLY A O 1
ATOM 649 N N . HIS A 1 87 ? 17.391 26.406 -3.412 1 90.44 87 HIS A N 1
ATOM 650 C CA . HIS A 1 87 ? 18.266 25.812 -4.418 1 90.44 87 HIS A CA 1
ATOM 651 C C . HIS A 1 87 ? 17.453 24.984 -5.414 1 90.44 87 HIS A C 1
ATOM 653 O O . HIS A 1 87 ? 17.266 23.781 -5.215 1 90.44 87 HIS A O 1
ATOM 659 N N . ARG A 1 88 ? 17.109 25.594 -6.52 1 92.56 88 ARG A N 1
ATOM 660 C CA . ARG A 1 88 ? 16.266 24.953 -7.523 1 92.56 88 ARG A CA 1
ATOM 661 C C . ARG A 1 88 ? 16.906 23.688 -8.062 1 92.56 88 ARG A C 1
ATOM 663 O O . ARG A 1 88 ? 16.219 22.703 -8.336 1 92.56 88 ARG A O 1
ATOM 670 N N . ALA A 1 89 ? 18.219 23.719 -8.25 1 95.5 89 ALA A N 1
ATOM 671 C CA . ALA A 1 89 ? 18.953 22.562 -8.789 1 95.5 89 ALA A CA 1
ATOM 672 C C . ALA A 1 89 ? 18.812 21.344 -7.871 1 95.5 89 ALA A C 1
ATOM 674 O O . ALA A 1 89 ? 18.594 20.234 -8.344 1 95.5 89 ALA A O 1
ATOM 675 N N . TRP A 1 90 ? 18.828 21.578 -6.617 1 95.31 90 TRP A N 1
ATOM 676 C CA . TRP A 1 90 ? 18.734 20.469 -5.672 1 95.31 90 TRP A CA 1
ATOM 677 C C . TRP A 1 90 ? 17.297 19.984 -5.535 1 95.31 90 TRP A C 1
ATOM 679 O O . TRP A 1 90 ? 17.047 18.797 -5.312 1 95.31 90 TRP A O 1
ATOM 689 N N . ARG A 1 91 ? 16.328 20.859 -5.723 1 95.19 91 ARG A N 1
ATOM 690 C CA . ARG A 1 91 ? 14.938 20.422 -5.75 1 95.19 91 ARG A CA 1
ATOM 691 C C . ARG A 1 9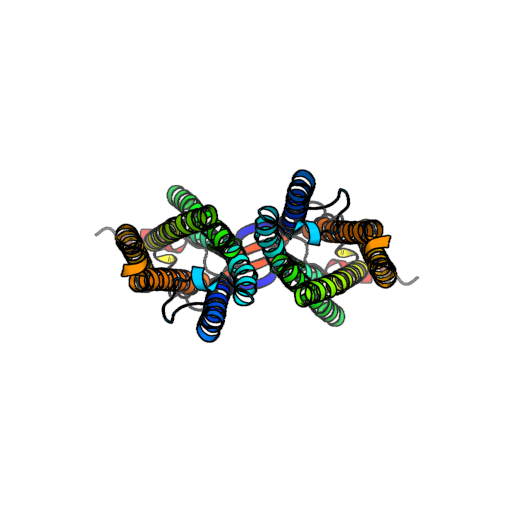1 ? 14.664 19.547 -6.965 1 95.19 91 ARG A C 1
ATOM 693 O O . ARG A 1 91 ? 13.945 18.547 -6.867 1 95.19 91 ARG A O 1
ATOM 700 N N . TRP A 1 92 ? 15.266 19.969 -8.039 1 97.12 92 TRP A N 1
ATOM 701 C CA . TRP A 1 92 ? 15.156 19.156 -9.242 1 97.12 92 TRP A CA 1
ATOM 702 C C . TRP A 1 92 ? 15.844 17.812 -9.047 1 97.12 92 TRP A C 1
ATOM 704 O O . TRP A 1 92 ? 15.297 16.766 -9.422 1 97.12 92 TRP A O 1
ATOM 714 N N . PHE A 1 93 ? 17.047 17.812 -8.477 1 98 93 PHE A N 1
ATOM 715 C CA . PHE A 1 93 ? 17.781 16.594 -8.195 1 98 93 PHE A CA 1
ATOM 716 C C . PHE A 1 93 ? 16.969 15.672 -7.293 1 98 93 PHE A C 1
ATOM 718 O O . PHE A 1 93 ? 16.906 14.461 -7.535 1 98 93 PHE A O 1
ATOM 725 N N . ALA A 1 94 ? 16.297 16.25 -6.289 1 97.56 94 ALA A N 1
ATOM 726 C CA . ALA A 1 94 ? 15.422 15.484 -5.398 1 97.56 94 ALA A CA 1
ATOM 727 C C . ALA A 1 94 ? 14.289 14.828 -6.176 1 97.56 94 ALA A C 1
ATOM 729 O O . ALA A 1 94 ? 13.914 13.688 -5.898 1 97.56 94 ALA A O 1
ATOM 730 N N . THR A 1 95 ? 13.742 15.578 -7.145 1 97.44 95 THR A N 1
ATOM 731 C CA . THR A 1 95 ? 12.648 15.055 -7.957 1 97.44 95 THR A CA 1
ATOM 732 C C . THR A 1 95 ? 13.125 13.875 -8.805 1 97.44 95 THR A C 1
ATOM 734 O O . THR A 1 95 ? 12.445 12.852 -8.883 1 97.44 95 THR A O 1
ATOM 737 N N . VAL A 1 96 ? 14.289 13.953 -9.305 1 98.62 96 VAL A N 1
ATOM 738 C CA . VAL A 1 96 ? 14.82 12.938 -10.219 1 98.62 96 VAL A CA 1
ATOM 739 C C . VAL A 1 96 ? 15.094 11.648 -9.445 1 98.62 96 VAL A C 1
ATOM 741 O O . VAL A 1 96 ? 14.648 10.57 -9.852 1 98.62 96 VAL A O 1
ATOM 744 N N . HIS A 1 97 ? 15.828 11.781 -8.328 1 98.56 97 HIS A N 1
ATOM 745 C CA . HIS A 1 97 ? 16.125 10.531 -7.652 1 98.56 97 HIS A CA 1
ATOM 746 C C . HIS A 1 97 ? 14.898 9.977 -6.945 1 98.56 97 HIS A C 1
ATOM 748 O O . HIS A 1 97 ? 14.789 8.766 -6.727 1 98.56 97 HIS A O 1
ATOM 754 N N . SER A 1 98 ? 13.906 10.836 -6.59 1 98.62 98 SER A N 1
ATOM 755 C CA . SER A 1 98 ? 12.648 10.328 -6.047 1 98.62 98 SER A CA 1
ATOM 756 C C . SER A 1 98 ? 11.875 9.531 -7.09 1 98.62 98 SER A C 1
ATOM 758 O O . SER A 1 98 ? 11.188 8.57 -6.758 1 98.62 98 SER A O 1
ATOM 760 N N . LEU A 1 99 ? 11.992 9.984 -8.305 1 98.75 99 LEU A N 1
ATOM 761 C CA . LEU A 1 99 ? 11.367 9.211 -9.375 1 98.75 99 LEU A CA 1
ATOM 762 C C . LEU A 1 99 ? 12 7.824 -9.469 1 98.75 99 LEU A C 1
ATOM 764 O O . LEU A 1 99 ? 11.297 6.836 -9.688 1 98.75 99 LEU A O 1
ATOM 768 N N . CYS A 1 100 ? 13.289 7.691 -9.312 1 98.88 100 CYS A N 1
ATOM 769 C CA . CYS A 1 100 ? 13.945 6.395 -9.258 1 98.88 100 CYS A CA 1
ATOM 770 C C . CYS A 1 100 ? 13.422 5.559 -8.102 1 98.88 100 CYS A C 1
ATOM 772 O O . CYS A 1 100 ? 13.203 4.352 -8.25 1 98.88 100 CYS A O 1
ATOM 774 N N . GLY A 1 101 ? 13.227 6.215 -6.957 1 98.94 101 GLY A N 1
ATOM 775 C CA . GLY A 1 101 ? 12.648 5.527 -5.812 1 98.94 101 GLY A CA 1
ATOM 776 C C . GLY A 1 101 ? 11.242 5.02 -6.07 1 98.94 101 GLY A C 1
ATOM 777 O O . GLY A 1 101 ? 10.898 3.902 -5.676 1 98.94 101 GLY A O 1
ATOM 778 N N . ALA A 1 102 ? 10.43 5.852 -6.723 1 98.88 102 ALA A N 1
ATOM 779 C CA . ALA A 1 102 ? 9.055 5.465 -7.051 1 98.88 102 ALA A CA 1
ATOM 780 C C . ALA A 1 102 ? 9.039 4.285 -8.016 1 98.88 102 ALA A C 1
ATOM 782 O O . ALA A 1 102 ? 8.242 3.357 -7.859 1 98.88 102 ALA A O 1
ATOM 783 N N . VAL A 1 103 ? 9.891 4.324 -8.977 1 98.88 103 VAL A N 1
ATOM 784 C CA . VAL A 1 103 ? 10.008 3.234 -9.938 1 98.88 103 VAL A CA 1
ATOM 785 C C . VAL A 1 103 ? 10.484 1.969 -9.227 1 98.88 103 VAL A C 1
ATOM 787 O O . VAL A 1 103 ? 9.953 0.88 -9.469 1 98.88 103 VAL A O 1
ATOM 790 N N . ALA A 1 104 ? 11.484 2.117 -8.375 1 98.94 104 ALA A N 1
ATOM 791 C CA . ALA A 1 104 ? 11.992 0.983 -7.602 1 98.94 104 ALA A CA 1
ATOM 792 C C . ALA A 1 104 ? 10.875 0.343 -6.777 1 98.94 104 ALA A C 1
ATOM 794 O O . ALA A 1 104 ? 10.727 -0.881 -6.766 1 98.94 104 ALA A O 1
ATOM 795 N N . SER A 1 105 ? 10.117 1.149 -6.137 1 98.81 105 SER A N 1
ATOM 796 C CA . SER A 1 105 ? 9.031 0.666 -5.289 1 98.81 105 SER A CA 1
ATOM 797 C C . SER A 1 105 ? 7.977 -0.068 -6.109 1 98.81 105 SER A C 1
ATOM 799 O O . SER A 1 105 ? 7.543 -1.16 -5.738 1 98.81 105 SER A O 1
ATOM 801 N N . ALA A 1 106 ? 7.566 0.478 -7.238 1 98.81 106 ALA A N 1
ATOM 802 C CA . ALA A 1 106 ? 6.59 -0.176 -8.102 1 98.81 106 ALA A CA 1
ATOM 803 C C . ALA A 1 106 ? 7.121 -1.504 -8.633 1 98.81 106 ALA A C 1
ATOM 805 O O . ALA A 1 106 ? 6.402 -2.504 -8.656 1 98.81 106 ALA A O 1
ATOM 806 N N . ALA A 1 107 ? 8.375 -1.496 -9.07 1 98.94 107 ALA A N 1
ATOM 807 C CA . ALA A 1 107 ? 8.984 -2.715 -9.586 1 98.94 107 ALA A CA 1
ATOM 808 C C . ALA A 1 107 ? 9.07 -3.789 -8.508 1 98.94 107 ALA A C 1
ATOM 810 O O . ALA A 1 107 ? 8.875 -4.977 -8.789 1 98.94 107 ALA A O 1
ATOM 811 N N . MET A 1 108 ? 9.391 -3.396 -7.301 1 98.88 108 MET A N 1
ATOM 812 C CA . MET A 1 108 ? 9.406 -4.332 -6.184 1 98.88 108 MET A CA 1
ATOM 813 C C . MET A 1 108 ? 8.039 -4.992 -6.012 1 98.88 108 MET A C 1
ATOM 815 O O . MET A 1 108 ? 7.957 -6.195 -5.758 1 98.88 108 MET A O 1
ATOM 819 N N . GLY A 1 109 ? 6.961 -4.168 -6.125 1 98.88 109 GLY A N 1
ATOM 820 C CA . GLY A 1 109 ? 5.617 -4.723 -6.047 1 98.88 109 GLY A CA 1
ATOM 821 C C . GLY A 1 109 ? 5.344 -5.77 -7.109 1 98.88 109 GLY A C 1
ATOM 822 O O . GLY A 1 109 ? 4.699 -6.785 -6.836 1 98.88 109 GLY A O 1
ATOM 823 N N . LEU A 1 110 ? 5.828 -5.52 -8.305 1 98.81 110 LEU A N 1
ATOM 824 C CA . LEU A 1 110 ? 5.652 -6.477 -9.391 1 98.81 110 LEU A CA 1
ATOM 825 C C . LEU A 1 110 ? 6.422 -7.762 -9.117 1 98.81 110 LEU A C 1
ATOM 827 O O . LEU A 1 110 ? 5.945 -8.852 -9.43 1 98.81 110 LEU A O 1
ATOM 831 N N . VAL A 1 111 ? 7.598 -7.641 -8.523 1 98.69 111 VAL A N 1
ATOM 832 C CA . VAL A 1 111 ? 8.375 -8.82 -8.141 1 98.69 111 VAL A CA 1
ATOM 833 C C . VAL A 1 111 ? 7.578 -9.672 -7.156 1 98.69 111 VAL A C 1
ATOM 835 O O . VAL A 1 111 ? 7.594 -10.898 -7.234 1 98.69 111 VAL A O 1
ATOM 838 N N . GLY A 1 112 ? 6.883 -9.008 -6.227 1 98.38 112 GLY A N 1
ATOM 839 C CA . GLY A 1 112 ? 6.051 -9.719 -5.27 1 98.38 112 GLY A CA 1
ATOM 840 C C . GLY A 1 112 ? 4.824 -10.344 -5.898 1 98.38 112 GLY A C 1
ATOM 841 O O . GLY A 1 112 ? 4.395 -11.43 -5.488 1 98.38 112 GLY A O 1
ATOM 842 N N . ALA A 1 113 ? 4.301 -9.75 -6.969 1 98.44 113 ALA A N 1
ATOM 843 C CA . ALA A 1 113 ? 3.041 -10.156 -7.586 1 98.44 113 ALA A CA 1
ATOM 844 C C . ALA A 1 113 ? 3.264 -11.289 -8.586 1 98.44 113 ALA A C 1
ATOM 846 O O . ALA A 1 113 ? 2.352 -12.07 -8.859 1 98.44 113 ALA A O 1
ATOM 847 N N . ILE A 1 114 ? 4.5 -11.328 -9.156 1 98.31 114 ILE A N 1
ATOM 848 C CA . ILE A 1 114 ? 4.816 -12.305 -10.195 1 98.31 114 ILE A CA 1
ATOM 849 C C . ILE A 1 114 ? 6.023 -13.141 -9.766 1 98.31 114 ILE A C 1
ATOM 851 O O . ILE A 1 114 ? 7.148 -12.641 -9.719 1 98.31 114 ILE A O 1
ATOM 855 N N . ASN A 1 115 ? 5.82 -14.359 -9.445 1 94.69 115 ASN A N 1
ATOM 856 C CA . ASN A 1 115 ? 6.992 -15.141 -9.07 1 94.69 115 ASN A CA 1
ATOM 857 C C . ASN A 1 115 ? 7.688 -15.727 -10.297 1 94.69 115 ASN A C 1
ATOM 859 O O . ASN A 1 115 ? 7.117 -15.75 -11.383 1 94.69 115 ASN A O 1
ATOM 863 N N . ASP A 1 116 ? 8.922 -16.172 -10.156 1 94.88 116 ASP A N 1
ATOM 864 C CA . ASP A 1 116 ? 9.805 -16.469 -11.273 1 94.88 116 ASP A CA 1
ATOM 865 C C . ASP A 1 116 ? 9.445 -17.797 -11.922 1 94.88 116 ASP A C 1
ATOM 867 O O . ASP A 1 116 ? 9.836 -18.062 -13.062 1 94.88 116 ASP A O 1
ATOM 871 N N . GLN A 1 117 ? 8.672 -18.641 -11.25 1 95.69 117 GLN A N 1
ATOM 872 C CA . GLN A 1 117 ? 8.258 -19.891 -11.867 1 95.69 117 GLN A CA 1
ATOM 873 C C . GLN A 1 117 ? 7.012 -19.703 -12.727 1 95.69 117 GLN A C 1
ATOM 875 O O . GLN A 1 117 ? 6.785 -20.438 -13.68 1 95.69 117 GLN A O 1
ATOM 880 N N . GLU A 1 118 ? 6.219 -18.734 -12.375 1 95.56 118 GLU A N 1
ATOM 881 C CA . GLU A 1 118 ? 5.031 -18.438 -13.164 1 95.56 118 GLU A CA 1
ATOM 882 C C . GLU A 1 118 ? 5.395 -17.719 -14.461 1 95.56 118 GLU A C 1
ATOM 884 O O . GLU A 1 118 ? 4.855 -18.047 -15.523 1 95.56 118 GLU A O 1
ATOM 889 N N . ASN A 1 119 ? 6.191 -16.75 -14.375 1 97.38 119 ASN A N 1
ATOM 890 C CA . ASN A 1 119 ? 6.652 -15.977 -15.531 1 97.38 119 ASN A CA 1
ATOM 891 C C . ASN A 1 119 ? 8.039 -15.383 -15.297 1 97.38 119 ASN A C 1
ATOM 893 O O . ASN A 1 119 ? 8.164 -14.289 -14.742 1 97.38 119 ASN A O 1
ATOM 897 N N . LEU A 1 120 ? 9.039 -16.062 -15.789 1 96.25 120 LEU A N 1
ATOM 898 C CA . LEU A 1 120 ? 10.43 -15.711 -15.523 1 96.25 120 LEU A CA 1
ATOM 899 C C . LEU A 1 120 ? 10.773 -14.367 -16.172 1 96.25 120 LEU A C 1
ATOM 901 O O . LEU A 1 120 ? 11.438 -13.531 -15.547 1 96.25 120 LEU A O 1
ATOM 905 N N . LYS A 1 121 ? 10.32 -14.188 -17.359 1 97.06 121 LYS A N 1
ATOM 906 C CA . LYS A 1 121 ? 10.648 -12.969 -18.094 1 97.06 121 LYS A CA 1
ATOM 907 C C . LYS A 1 121 ? 10.148 -11.727 -17.359 1 97.06 121 LYS A C 1
ATOM 909 O O . LYS A 1 121 ? 10.906 -10.781 -17.141 1 97.06 121 LYS A O 1
ATOM 914 N N . TYR A 1 122 ? 8.844 -11.703 -16.969 1 97.62 122 TYR A N 1
ATOM 915 C CA . TYR A 1 122 ? 8.281 -10.555 -16.266 1 97.62 122 TYR A CA 1
ATOM 916 C C . TYR A 1 122 ? 8.922 -10.367 -14.906 1 97.62 122 TYR A C 1
ATOM 918 O O . TYR A 1 122 ? 9.195 -9.234 -14.484 1 97.62 122 TYR A O 1
ATOM 926 N N . HIS A 1 123 ? 9.195 -11.477 -14.219 1 97.81 123 HIS A N 1
ATOM 927 C CA . HIS A 1 123 ? 9.805 -11.406 -12.898 1 97.81 123 HIS A CA 1
ATOM 928 C C . HIS A 1 123 ? 11.211 -10.82 -12.977 1 97.81 123 HIS A C 1
ATOM 930 O O . HIS A 1 123 ? 11.555 -9.906 -12.227 1 97.81 123 HIS A O 1
ATOM 936 N N . LEU A 1 124 ? 12 -11.32 -13.906 1 96.44 124 LEU A N 1
ATOM 937 C CA . LEU A 1 124 ? 13.375 -10.867 -14.031 1 96.44 124 LEU A CA 1
ATOM 938 C C . LEU A 1 124 ? 13.43 -9.414 -14.484 1 96.44 124 LEU A C 1
ATOM 940 O O . LEU A 1 124 ? 14.312 -8.664 -14.062 1 96.44 124 LEU A O 1
ATOM 944 N N . SER A 1 125 ? 12.547 -9.031 -15.375 1 98.25 125 SER A N 1
ATOM 945 C CA . SER A 1 125 ? 12.484 -7.637 -15.789 1 98.25 125 SER A CA 1
ATOM 946 C C . SER A 1 125 ? 12.164 -6.723 -14.617 1 98.25 125 SER A C 1
ATOM 948 O O . SER A 1 125 ? 12.828 -5.703 -14.414 1 98.25 125 SER A O 1
ATOM 950 N N . ALA A 1 126 ? 11.164 -7.066 -13.828 1 98.69 126 ALA A N 1
ATOM 951 C CA . ALA A 1 126 ? 10.789 -6.281 -12.656 1 98.69 126 ALA A CA 1
ATOM 952 C C . ALA A 1 126 ? 11.93 -6.242 -11.641 1 98.69 126 ALA A C 1
ATOM 954 O O . ALA A 1 126 ? 12.234 -5.188 -11.078 1 98.69 126 ALA A O 1
ATOM 955 N N . ALA A 1 127 ? 12.562 -7.363 -11.406 1 98.31 127 ALA A N 1
ATOM 956 C CA . ALA A 1 127 ? 13.656 -7.449 -10.438 1 98.31 127 ALA A CA 1
ATOM 957 C C . ALA A 1 127 ? 14.836 -6.586 -10.867 1 98.31 127 ALA A C 1
ATOM 959 O O . ALA A 1 127 ? 15.445 -5.902 -10.039 1 98.31 127 ALA A O 1
ATOM 960 N N . THR A 1 128 ? 15.156 -6.629 -12.133 1 98.31 128 THR A N 1
ATOM 961 C CA . THR A 1 128 ? 16.266 -5.836 -12.664 1 98.31 128 THR A CA 1
ATOM 962 C C . THR A 1 128 ? 15.984 -4.344 -12.5 1 98.31 128 THR A C 1
ATOM 964 O O . THR A 1 128 ? 16.844 -3.592 -12.031 1 98.31 128 THR A O 1
ATOM 967 N N . VAL A 1 129 ? 14.781 -3.92 -12.852 1 98.88 129 VAL A N 1
ATOM 968 C CA . VAL A 1 129 ? 14.398 -2.521 -12.695 1 98.88 129 VAL A CA 1
ATOM 969 C C . VAL A 1 129 ? 14.445 -2.133 -11.219 1 98.88 129 VAL A C 1
ATOM 971 O O . VAL A 1 129 ? 14.922 -1.052 -10.867 1 98.88 129 VAL A O 1
ATOM 974 N N . PHE A 1 130 ? 13.984 -3.033 -10.391 1 98.94 130 PHE A N 1
ATOM 975 C CA . PHE A 1 130 ? 14 -2.771 -8.953 1 98.94 130 PHE A CA 1
ATOM 976 C C . PHE A 1 130 ? 15.43 -2.572 -8.461 1 98.94 130 PHE A C 1
ATOM 978 O O . PHE A 1 130 ? 15.734 -1.568 -7.812 1 98.94 130 PHE A O 1
ATOM 985 N N . PHE A 1 131 ? 16.328 -3.48 -8.797 1 98.75 131 PHE A N 1
ATOM 986 C CA . PHE A 1 131 ? 17.688 -3.465 -8.281 1 98.75 131 PHE A CA 1
ATOM 987 C C . PHE A 1 131 ? 18.406 -2.197 -8.719 1 98.75 131 PHE A C 1
ATOM 989 O O . PHE A 1 131 ? 19.016 -1.503 -7.891 1 98.75 131 PHE A O 1
ATOM 996 N N . TYR A 1 132 ? 18.328 -1.854 -9.945 1 98.75 132 TYR A N 1
ATOM 997 C CA . TYR A 1 132 ? 19.047 -0.688 -10.438 1 98.75 132 TYR A CA 1
ATOM 998 C C . TYR A 1 132 ? 18.422 0.601 -9.914 1 98.75 132 TYR A C 1
ATOM 1000 O O . TYR A 1 132 ? 19.141 1.504 -9.469 1 98.75 132 TYR A O 1
ATOM 1008 N N . SER A 1 133 ? 17.141 0.73 -9.93 1 98.94 133 SER A N 1
ATOM 1009 C CA . SER A 1 133 ? 16.453 1.962 -9.539 1 98.94 133 SER A CA 1
ATOM 1010 C C . SER A 1 133 ? 16.609 2.232 -8.047 1 98.94 133 SER A C 1
ATOM 1012 O O . SER A 1 133 ? 16.719 3.387 -7.629 1 98.94 133 SER A O 1
ATOM 1014 N N . VAL A 1 134 ? 16.609 1.158 -7.266 1 98.94 134 VAL A N 1
ATOM 1015 C CA . VAL A 1 134 ? 16.734 1.369 -5.824 1 98.94 134 VAL A CA 1
ATOM 1016 C C . VAL A 1 134 ? 18.125 1.867 -5.484 1 98.94 134 VAL A C 1
ATOM 1018 O O . VAL A 1 134 ? 18.297 2.691 -4.582 1 98.94 134 VAL A O 1
ATOM 1021 N N . ILE A 1 135 ? 19.141 1.386 -6.164 1 98.88 135 ILE A N 1
ATOM 1022 C CA . ILE A 1 135 ? 20.5 1.836 -5.938 1 98.88 135 ILE A CA 1
ATOM 1023 C C . ILE A 1 135 ? 20.656 3.287 -6.387 1 98.88 135 ILE A C 1
ATOM 1025 O O . ILE A 1 135 ? 21.266 4.098 -5.695 1 98.88 135 ILE A O 1
ATOM 1029 N N . LEU A 1 136 ? 20.047 3.615 -7.52 1 98.88 136 LEU A N 1
ATOM 1030 C CA . LEU A 1 136 ? 20.094 4.996 -7.992 1 98.88 136 LEU A CA 1
ATOM 1031 C C . LEU A 1 136 ? 19.422 5.93 -6.996 1 98.88 136 LEU A C 1
ATOM 1033 O O . LEU A 1 136 ? 19.891 7.039 -6.754 1 98.88 136 LEU A O 1
ATOM 1037 N N . TRP A 1 137 ? 18.297 5.488 -6.512 1 98.94 137 TRP A N 1
ATOM 1038 C CA . TRP A 1 137 ? 17.625 6.27 -5.484 1 98.94 137 TRP A CA 1
ATOM 1039 C C . TRP A 1 137 ? 18.516 6.461 -4.266 1 98.94 137 TRP A C 1
ATOM 1041 O O . TRP A 1 137 ? 18.641 7.578 -3.75 1 98.94 137 TRP A O 1
ATOM 1051 N N . GLN A 1 138 ? 19.219 5.43 -3.801 1 98.88 138 GLN A N 1
ATOM 1052 C CA . GLN A 1 138 ? 20.094 5.461 -2.643 1 98.88 138 GLN A CA 1
ATOM 1053 C C . GLN A 1 138 ? 21.281 6.406 -2.877 1 98.88 138 GLN A C 1
ATOM 1055 O O . GLN A 1 138 ? 21.641 7.191 -1.996 1 98.88 138 GLN A O 1
ATOM 1060 N N . VAL A 1 139 ? 21.828 6.273 -4.012 1 98.88 139 VAL A N 1
ATOM 1061 C CA . VAL A 1 139 ? 22.938 7.156 -4.355 1 98.88 139 VAL A CA 1
ATOM 1062 C C . VAL A 1 139 ? 22.453 8.609 -4.387 1 98.88 139 VAL A C 1
ATOM 1064 O O . VAL A 1 139 ? 23.125 9.5 -3.869 1 98.88 139 VAL A O 1
ATOM 1067 N N . GLY A 1 140 ? 21.344 8.805 -4.961 1 98.81 140 GLY A N 1
ATOM 1068 C CA . GLY A 1 140 ? 20.781 10.141 -5.086 1 98.81 140 GLY A CA 1
ATOM 1069 C C . GLY A 1 140 ? 20.531 10.812 -3.75 1 98.81 140 GLY A C 1
ATOM 1070 O O . GLY A 1 140 ? 20.984 11.922 -3.504 1 98.81 140 GLY A O 1
ATOM 1071 N N . TYR A 1 141 ? 19.75 10.125 -2.85 1 98.56 141 TYR A N 1
ATOM 1072 C CA . TYR A 1 141 ? 19.422 10.805 -1.599 1 98.56 141 TYR A CA 1
ATOM 1073 C C . TYR A 1 141 ? 20.656 10.914 -0.703 1 98.56 141 TYR A C 1
ATOM 1075 O O . TYR A 1 141 ? 20.75 11.828 0.116 1 98.56 141 TYR A O 1
ATOM 1083 N N . THR A 1 142 ? 21.625 9.969 -0.834 1 98.56 142 THR A N 1
ATOM 1084 C CA . THR A 1 142 ? 22.859 10.078 -0.078 1 98.56 142 THR A CA 1
ATOM 1085 C C . THR A 1 142 ? 23.672 11.289 -0.529 1 98.56 142 THR A C 1
ATOM 1087 O O . THR A 1 142 ? 24.172 12.055 0.301 1 98.56 142 THR A O 1
ATOM 1090 N N . ALA A 1 143 ? 23.797 11.484 -1.809 1 98.44 143 ALA A N 1
ATOM 1091 C CA . ALA A 1 143 ? 24.5 12.641 -2.352 1 98.44 143 ALA A CA 1
ATOM 1092 C C . ALA A 1 143 ? 23.844 13.938 -1.903 1 98.44 143 ALA A C 1
ATOM 1094 O O . ALA A 1 143 ? 24.531 14.898 -1.551 1 98.44 143 ALA A O 1
ATOM 1095 N N . GLN A 1 144 ? 22.594 13.977 -1.932 1 97.75 144 GLN A N 1
ATOM 1096 C CA . GLN A 1 144 ? 21.891 15.195 -1.549 1 97.75 144 GLN A CA 1
ATOM 1097 C C . GLN A 1 144 ? 22.047 15.477 -0.058 1 97.75 144 GLN A C 1
ATOM 1099 O O . GLN A 1 144 ? 22.219 16.625 0.346 1 97.75 144 GLN A O 1
ATOM 1104 N N . LEU A 1 145 ? 21.906 14.461 0.749 1 96 145 LEU A N 1
ATOM 1105 C CA . LEU A 1 145 ? 22.141 14.617 2.18 1 96 145 LEU A CA 1
ATOM 1106 C C . LEU A 1 145 ? 23.547 15.148 2.439 1 96 145 LEU A C 1
ATOM 1108 O O . LEU A 1 145 ? 23.75 16.016 3.291 1 96 145 LEU A O 1
ATOM 1112 N N . ALA A 1 146 ? 24.5 14.664 1.706 1 96.62 146 ALA A N 1
ATOM 1113 C CA . ALA A 1 146 ? 25.875 15.125 1.84 1 96.62 146 ALA A CA 1
ATOM 1114 C C . ALA A 1 146 ? 26 16.594 1.466 1 96.62 146 ALA A C 1
ATOM 1116 O O . ALA A 1 146 ? 26.812 17.328 2.041 1 96.62 146 ALA A O 1
ATOM 1117 N N . ALA A 1 147 ? 25.219 17.016 0.58 1 95.38 147 ALA A N 1
ATOM 1118 C CA . ALA A 1 147 ? 25.25 18.391 0.108 1 95.38 147 ALA A CA 1
ATOM 1119 C C . ALA A 1 147 ? 24.547 19.328 1.088 1 95.38 147 ALA A C 1
ATOM 1121 O O . ALA A 1 147 ? 24.719 20.547 1.018 1 95.38 147 ALA A O 1
ATOM 1122 N N . HIS A 1 148 ? 23.75 18.766 1.944 1 90.69 148 HIS A N 1
ATOM 1123 C CA . HIS A 1 148 ? 23 19.547 2.924 1 90.69 148 HIS A CA 1
ATOM 1124 C C . HIS A 1 148 ? 23.281 19.078 4.344 1 90.69 148 HIS A C 1
ATOM 1126 O O . HIS A 1 148 ? 22.422 18.469 4.988 1 90.69 148 HIS A O 1
ATOM 1132 N N . PRO A 1 149 ? 24.406 19.469 4.898 1 89 149 PRO A N 1
ATOM 1133 C CA . PRO A 1 149 ? 24.844 18.938 6.191 1 89 149 PRO A CA 1
ATOM 1134 C C . PRO A 1 149 ? 23.891 19.297 7.328 1 89 149 PRO A C 1
ATOM 1136 O O . PRO A 1 149 ? 23.828 18.594 8.344 1 89 149 PRO A O 1
ATOM 1139 N N . SER A 1 150 ? 23.109 20.312 7.242 1 84.75 150 SER A N 1
ATOM 1140 C CA . SER A 1 150 ? 22.156 20.703 8.273 1 84.75 150 SER A CA 1
ATOM 1141 C C . SER A 1 150 ? 21.016 19.703 8.375 1 84.75 150 SER A C 1
ATOM 1143 O O . SER A 1 150 ? 20.281 19.672 9.375 1 84.75 150 SER A O 1
ATOM 1145 N N . ALA A 1 151 ? 20.906 18.828 7.328 1 86.56 151 ALA A N 1
ATOM 1146 C CA . ALA A 1 151 ? 19.781 17.891 7.277 1 86.56 151 ALA A CA 1
ATOM 1147 C C . ALA A 1 151 ? 20.203 16.531 7.832 1 86.56 151 ALA A C 1
ATOM 1149 O O . ALA A 1 151 ? 19.375 15.617 7.922 1 86.56 151 ALA A O 1
ATOM 1150 N N . THR A 1 152 ? 21.453 16.391 8.133 1 92.19 152 THR A N 1
ATOM 1151 C CA . THR A 1 152 ? 21.938 15.055 8.438 1 92.19 152 THR A CA 1
ATOM 1152 C C . THR A 1 152 ? 23.219 15.117 9.266 1 92.19 152 THR A C 1
ATOM 1154 O O . THR A 1 152 ? 23.5 16.141 9.898 1 92.19 152 THR A O 1
ATOM 1157 N N . SER A 1 153 ? 23.797 14.008 9.508 1 91.38 153 SER A N 1
ATOM 1158 C CA . SER A 1 153 ? 25.109 13.906 10.156 1 91.38 153 SER A CA 1
ATOM 1159 C C . SER A 1 153 ? 26.109 13.172 9.266 1 91.38 153 SER A C 1
ATOM 1161 O O . SER A 1 153 ? 25.719 12.461 8.344 1 91.38 153 SER A O 1
ATOM 1163 N N . PHE A 1 154 ? 27.344 13.406 9.57 1 94.25 154 PHE A N 1
ATOM 1164 C CA . PHE A 1 154 ? 28.406 12.742 8.828 1 94.25 154 PHE A CA 1
ATOM 1165 C C . PHE A 1 154 ? 28.297 11.234 8.953 1 94.25 154 PHE A C 1
ATOM 1167 O O . PHE A 1 154 ? 28.469 10.508 7.977 1 94.25 154 PHE A O 1
ATOM 1174 N N . ARG A 1 155 ? 28 10.758 10.109 1 95.38 155 ARG A N 1
ATOM 1175 C CA . ARG A 1 155 ? 27.875 9.32 10.352 1 95.38 155 ARG A CA 1
ATOM 1176 C C . ARG A 1 155 ? 26.75 8.719 9.523 1 95.38 155 ARG A C 1
ATOM 1178 O O . ARG A 1 155 ? 26.891 7.625 8.977 1 95.38 155 ARG A O 1
ATOM 1185 N N . SER A 1 156 ? 25.672 9.453 9.5 1 96.12 156 SER A N 1
ATOM 1186 C CA . SER A 1 156 ? 24.531 8.977 8.734 1 96.12 156 SER A CA 1
ATOM 1187 C C . SER A 1 156 ? 24.859 8.898 7.242 1 96.12 156 SER A C 1
ATOM 1189 O O . SER A 1 156 ? 24.531 7.91 6.582 1 96.12 156 SER A O 1
ATOM 1191 N N . VAL A 1 157 ? 25.453 9.922 6.738 1 97.62 157 VAL A N 1
ATOM 1192 C CA . VAL A 1 157 ? 25.828 9.938 5.328 1 97.62 157 VAL A CA 1
ATOM 1193 C C . VAL A 1 157 ? 26.812 8.797 5.047 1 97.62 157 VAL A C 1
ATOM 1195 O O . VAL A 1 157 ? 26.688 8.102 4.035 1 97.62 157 VAL A O 1
ATOM 1198 N N . ALA A 1 158 ? 27.781 8.602 5.902 1 98.31 158 ALA A N 1
ATOM 1199 C CA . ALA A 1 158 ? 28.781 7.547 5.727 1 98.31 158 ALA A CA 1
ATOM 1200 C C . ALA A 1 158 ? 28.125 6.172 5.688 1 98.31 158 ALA A C 1
ATOM 1202 O O . ALA A 1 158 ? 28.484 5.328 4.863 1 98.31 158 ALA A O 1
ATOM 1203 N N . LEU A 1 159 ? 27.234 5.914 6.574 1 98.56 159 LEU A N 1
ATOM 1204 C CA . LEU A 1 159 ? 26.516 4.641 6.609 1 98.56 159 LEU A CA 1
ATOM 1205 C C . LEU A 1 159 ? 25.75 4.414 5.309 1 98.56 159 LEU A C 1
ATOM 1207 O O . LEU A 1 159 ? 25.828 3.33 4.723 1 98.56 159 LEU A O 1
ATOM 1211 N N . LYS A 1 160 ? 25.047 5.434 4.852 1 98.62 160 LYS A N 1
ATOM 1212 C CA . LYS A 1 160 ? 24.25 5.312 3.635 1 98.62 160 LYS A CA 1
ATOM 1213 C C . LYS A 1 160 ? 25.141 5.129 2.408 1 98.62 160 LYS A C 1
ATOM 1215 O O . LYS A 1 160 ? 24.797 4.379 1.492 1 98.62 160 LYS A O 1
ATOM 1220 N N . ALA A 1 161 ? 26.234 5.832 2.424 1 98.81 161 ALA A N 1
ATOM 1221 C CA . ALA A 1 161 ? 27.188 5.645 1.34 1 98.81 161 ALA A CA 1
ATOM 1222 C C . ALA A 1 161 ? 27.734 4.215 1.33 1 98.81 161 ALA A C 1
ATOM 1224 O O . ALA A 1 161 ? 27.828 3.59 0.271 1 98.81 161 ALA A O 1
ATOM 1225 N N . ALA A 1 162 ? 28.109 3.74 2.482 1 98.88 162 ALA A N 1
ATOM 1226 C CA . ALA A 1 162 ? 28.594 2.369 2.586 1 98.88 162 ALA A CA 1
ATOM 1227 C C . ALA A 1 162 ? 27.547 1.373 2.102 1 98.88 162 ALA A C 1
ATOM 1229 O O . ALA A 1 162 ? 27.875 0.406 1.41 1 98.88 162 ALA A O 1
ATOM 1230 N N . CYS A 1 163 ? 26.312 1.575 2.467 1 98.88 163 CYS A N 1
ATOM 1231 C CA . CYS A 1 163 ? 25.234 0.704 2.043 1 98.88 163 CYS A CA 1
ATOM 1232 C C . CYS A 1 163 ? 25.047 0.747 0.529 1 98.88 163 CYS A C 1
ATOM 1234 O O . CYS A 1 163 ? 24.875 -0.292 -0.11 1 98.88 163 CYS A O 1
ATOM 1236 N N . ALA A 1 164 ? 25.109 1.979 -0.041 1 98.81 164 ALA A N 1
ATOM 1237 C CA . ALA A 1 164 ? 24.953 2.111 -1.487 1 98.81 164 ALA A CA 1
ATOM 1238 C C . ALA A 1 164 ? 26.094 1.394 -2.227 1 98.81 164 ALA A C 1
ATOM 1240 O O . ALA A 1 164 ? 25.844 0.703 -3.219 1 98.81 164 ALA A O 1
ATOM 1241 N N . VAL A 1 165 ? 27.281 1.576 -1.749 1 98.88 165 VAL A N 1
ATOM 1242 C CA . VAL A 1 165 ? 28.422 0.922 -2.359 1 98.88 165 VAL A CA 1
ATOM 1243 C C . VAL A 1 165 ? 28.297 -0.593 -2.221 1 98.88 165 VAL A C 1
ATOM 1245 O O . VAL A 1 165 ? 28.531 -1.332 -3.182 1 98.88 165 VAL A O 1
ATOM 1248 N N . SER A 1 166 ? 27.953 -1.068 -1.024 1 98.94 166 SER A N 1
ATOM 1249 C CA . SER A 1 166 ? 27.766 -2.496 -0.792 1 98.94 166 SER A CA 1
ATOM 1250 C C . SER A 1 166 ? 26.688 -3.07 -1.716 1 98.94 166 SER A C 1
ATOM 1252 O O . SER A 1 166 ? 26.875 -4.148 -2.285 1 98.94 166 SER A O 1
ATOM 1254 N N . ALA A 1 167 ? 25.594 -2.377 -1.873 1 98.88 167 ALA A N 1
ATOM 1255 C CA . ALA A 1 167 ? 24.516 -2.83 -2.752 1 98.88 167 ALA A CA 1
ATOM 1256 C C . ALA A 1 167 ? 24.984 -2.891 -4.203 1 98.88 167 ALA A C 1
ATOM 1258 O O . ALA A 1 167 ? 24.703 -3.859 -4.914 1 98.88 167 ALA A O 1
ATOM 1259 N N . ALA A 1 168 ? 25.703 -1.866 -4.625 1 98.81 168 ALA A N 1
ATOM 1260 C CA . ALA A 1 168 ? 26.188 -1.825 -6 1 98.81 168 ALA A CA 1
ATOM 1261 C C . ALA A 1 168 ? 27.188 -2.959 -6.262 1 98.81 168 ALA A C 1
ATOM 1263 O O . ALA A 1 168 ? 27.125 -3.605 -7.309 1 98.81 168 ALA A O 1
ATOM 1264 N N . LEU A 1 169 ? 28.078 -3.193 -5.328 1 98.88 169 LEU A N 1
ATOM 1265 C CA . LEU A 1 169 ? 29.047 -4.277 -5.465 1 98.88 169 LEU A CA 1
ATOM 1266 C C . LEU A 1 169 ? 28.344 -5.633 -5.48 1 98.88 169 LEU A C 1
ATOM 1268 O O . LEU A 1 169 ? 28.688 -6.504 -6.281 1 98.88 169 LEU A O 1
ATOM 1272 N N . ALA A 1 170 ? 27.391 -5.809 -4.594 1 98.88 170 ALA A N 1
ATOM 1273 C CA . ALA A 1 170 ? 26.641 -7.055 -4.551 1 98.88 170 ALA A CA 1
ATOM 1274 C C . ALA A 1 170 ? 25.891 -7.289 -5.863 1 98.88 170 ALA A C 1
ATOM 1276 O O . ALA A 1 170 ? 25.875 -8.414 -6.375 1 98.88 170 ALA A O 1
ATOM 1277 N N . LEU A 1 171 ? 25.297 -6.215 -6.398 1 98.81 171 LEU A N 1
ATOM 1278 C CA . LEU A 1 171 ? 24.578 -6.348 -7.66 1 98.81 171 LEU A CA 1
ATOM 1279 C C . LEU A 1 171 ? 25.531 -6.723 -8.789 1 98.81 171 LEU A C 1
ATOM 1281 O O . LEU A 1 171 ? 25.203 -7.582 -9.617 1 98.81 171 LEU A O 1
ATOM 1285 N N . THR A 1 172 ? 26.656 -6.059 -8.852 1 98.69 172 THR A N 1
ATOM 1286 C CA . THR A 1 172 ? 27.656 -6.363 -9.867 1 98.69 172 THR A CA 1
ATOM 1287 C C . THR A 1 172 ? 28.094 -7.824 -9.781 1 98.69 172 THR A C 1
ATOM 1289 O O . THR A 1 172 ? 28.141 -8.531 -10.789 1 98.69 172 THR A O 1
ATOM 1292 N N . ALA A 1 173 ? 28.406 -8.289 -8.586 1 98.62 173 ALA A N 1
ATOM 1293 C CA . ALA A 1 173 ? 28.797 -9.688 -8.375 1 98.62 173 ALA A CA 1
ATOM 1294 C C . ALA A 1 173 ? 27.656 -10.633 -8.734 1 98.62 173 ALA A C 1
ATOM 1296 O O . ALA A 1 173 ? 27.875 -11.695 -9.305 1 98.62 173 ALA A O 1
ATOM 1297 N N . PHE A 1 174 ? 26.406 -10.281 -8.297 1 98.25 174 PHE A N 1
ATOM 1298 C CA . PHE A 1 174 ? 25.219 -11.047 -8.625 1 98.25 174 PHE A CA 1
ATOM 1299 C C . PHE A 1 174 ? 25.156 -11.344 -10.125 1 98.25 174 PHE A C 1
ATOM 1301 O O . PHE A 1 174 ? 25.062 -12.508 -10.523 1 98.25 174 PHE A O 1
ATOM 1308 N N . PHE A 1 175 ? 25.328 -10.312 -10.984 1 97.25 175 PHE A N 1
ATOM 1309 C CA . PHE A 1 175 ? 25.188 -10.477 -12.43 1 97.25 175 PHE A CA 1
ATOM 1310 C C . PHE A 1 175 ? 26.438 -11.133 -13.008 1 97.25 175 PHE A C 1
ATOM 1312 O O . PHE A 1 175 ? 26.359 -11.875 -13.992 1 97.25 175 PHE A O 1
ATOM 1319 N N . ALA A 1 176 ? 27.609 -10.883 -12.43 1 97.88 176 ALA A N 1
ATOM 1320 C CA . ALA A 1 176 ? 28.828 -11.547 -12.883 1 97.88 176 ALA A CA 1
ATOM 1321 C C . ALA A 1 176 ? 28.734 -13.062 -12.711 1 97.88 176 ALA A C 1
ATOM 1323 O O . ALA A 1 176 ? 29 -13.812 -13.648 1 97.88 176 ALA A O 1
ATOM 1324 N N . PHE A 1 177 ? 28.281 -13.492 -11.531 1 97.81 177 PHE A N 1
ATOM 1325 C CA . PHE A 1 177 ? 28.141 -14.922 -11.266 1 97.81 177 PHE A CA 1
ATOM 1326 C C . PHE A 1 177 ? 27.031 -15.523 -12.133 1 97.81 177 PHE A C 1
ATOM 1328 O O . PHE A 1 177 ? 27.188 -16.625 -12.656 1 97.81 177 PHE A O 1
ATOM 1335 N N . ALA A 1 178 ? 25.875 -14.805 -12.18 1 95.56 178 ALA A N 1
ATOM 1336 C CA . ALA A 1 178 ? 24.766 -15.297 -12.984 1 95.56 178 ALA A CA 1
ATOM 1337 C C . ALA A 1 178 ? 25.172 -15.453 -14.445 1 95.56 178 ALA A C 1
ATOM 1339 O O . ALA A 1 178 ? 24.719 -16.375 -15.133 1 95.56 178 ALA A O 1
ATOM 1340 N N . GLY A 1 179 ? 26.016 -14.547 -14.977 1 95.12 179 GLY A N 1
ATOM 1341 C CA . GLY A 1 179 ? 26.484 -14.594 -16.359 1 95.12 179 GLY A CA 1
ATOM 1342 C C . GLY A 1 179 ? 27.438 -15.734 -16.625 1 95.12 179 GLY A C 1
ATOM 1343 O O . GLY A 1 179 ? 27.562 -16.203 -17.766 1 95.12 179 GLY A O 1
ATOM 1344 N N . LEU A 1 180 ? 28.109 -16.203 -15.617 1 95.88 180 LEU A N 1
ATOM 1345 C CA . LEU A 1 180 ? 29.016 -17.344 -15.758 1 95.88 180 LEU A CA 1
ATOM 1346 C C . LEU A 1 180 ? 28.234 -18.656 -15.781 1 95.88 180 LEU A C 1
ATOM 1348 O O . LEU A 1 180 ? 28.297 -19.406 -16.75 1 95.88 180 LEU A O 1
ATOM 1352 N N . ASP A 1 181 ? 27.562 -18.984 -14.703 1 95.88 181 ASP A N 1
ATOM 1353 C CA . ASP A 1 181 ? 26.766 -20.203 -14.562 1 95.88 181 ASP A CA 1
ATOM 1354 C C . ASP A 1 181 ? 25.812 -20.109 -13.383 1 95.88 181 ASP A C 1
ATOM 1356 O O . ASP A 1 181 ? 26.234 -20.172 -12.227 1 95.88 181 ASP A O 1
ATOM 1360 N N . LEU A 1 182 ? 24.594 -20.016 -13.664 1 91.44 182 LEU A N 1
ATOM 1361 C CA . LEU A 1 182 ? 23.562 -19.797 -12.648 1 91.44 182 LEU A CA 1
ATOM 1362 C C . LEU A 1 182 ? 23.562 -20.938 -11.625 1 91.44 182 LEU A C 1
ATOM 1364 O O . LEU A 1 182 ? 23.578 -20.688 -10.422 1 91.44 182 LEU A O 1
ATOM 1368 N N . MET A 1 183 ? 23.562 -22.219 -12.102 1 93.12 183 MET A N 1
ATOM 1369 C CA . MET A 1 183 ? 23.438 -23.375 -11.219 1 93.12 183 MET A CA 1
ATOM 1370 C C . MET A 1 183 ? 24.703 -23.578 -10.406 1 93.12 183 MET A C 1
ATOM 1372 O O . MET A 1 183 ? 24.641 -23.844 -9.203 1 93.12 183 MET A O 1
ATOM 1376 N N . ARG A 1 184 ? 25.812 -23.359 -11.07 1 96.06 184 ARG A N 1
ATOM 1377 C CA . ARG A 1 184 ? 27.094 -23.562 -10.414 1 96.06 184 ARG A CA 1
ATOM 1378 C C . ARG A 1 184 ? 27.312 -22.547 -9.297 1 96.06 184 ARG A C 1
ATOM 1380 O O . ARG A 1 184 ? 27.891 -22.859 -8.258 1 96.06 184 ARG A O 1
ATOM 1387 N N . TYR A 1 185 ? 26.844 -21.312 -9.5 1 97.5 185 TYR A N 1
ATOM 1388 C CA . TYR A 1 185 ? 27.141 -20.234 -8.57 1 97.5 185 TYR A CA 1
ATOM 1389 C C . TYR A 1 185 ? 25.875 -19.781 -7.844 1 97.5 185 TYR A C 1
ATOM 1391 O O . TYR A 1 185 ? 25.781 -18.625 -7.422 1 97.5 185 TYR A O 1
ATOM 1399 N N . TYR A 1 186 ? 24.953 -20.625 -7.73 1 97.5 186 TYR A N 1
ATOM 1400 C CA . TYR A 1 186 ? 23.656 -20.328 -7.148 1 97.5 186 TYR A CA 1
ATOM 1401 C C . TYR A 1 186 ? 23.797 -19.703 -5.762 1 97.5 186 TYR A C 1
ATOM 1403 O O . TYR A 1 186 ? 23.25 -18.641 -5.48 1 97.5 186 TYR A O 1
ATOM 1411 N N . THR A 1 187 ? 24.594 -20.328 -4.918 1 98.06 187 THR A N 1
ATOM 1412 C CA . THR A 1 187 ? 24.734 -19.891 -3.535 1 98.06 187 THR A CA 1
ATOM 1413 C C . THR A 1 187 ? 25.406 -18.531 -3.467 1 98.06 187 THR A C 1
ATOM 1415 O O . THR A 1 187 ? 25.047 -17.688 -2.637 1 98.06 187 THR A O 1
ATOM 1418 N N . ARG A 1 188 ? 26.359 -18.344 -4.324 1 98.25 188 ARG A N 1
ATOM 1419 C CA . ARG A 1 188 ? 27.047 -17.047 -4.355 1 98.25 188 ARG A CA 1
ATOM 1420 C C . ARG A 1 188 ? 26.109 -15.953 -4.855 1 98.25 188 ARG A C 1
ATOM 1422 O O . ARG A 1 188 ? 26.109 -14.836 -4.32 1 98.25 188 ARG A O 1
ATOM 1429 N N . ILE A 1 189 ? 25.328 -16.234 -5.875 1 98.31 189 ILE A N 1
ATOM 1430 C CA . ILE A 1 189 ? 24.344 -15.297 -6.406 1 98.31 189 ILE A CA 1
ATOM 1431 C C . ILE A 1 189 ? 23.328 -14.945 -5.324 1 98.31 189 ILE A C 1
ATOM 1433 O O . ILE A 1 189 ? 23.031 -13.773 -5.094 1 98.31 189 ILE A O 1
ATOM 1437 N N . ALA A 1 190 ? 22.875 -15.984 -4.648 1 98.62 190 ALA A N 1
ATOM 1438 C CA . ALA A 1 190 ? 21.922 -15.789 -3.568 1 98.62 190 ALA A CA 1
ATOM 1439 C C . ALA A 1 190 ? 22.5 -14.906 -2.467 1 98.62 190 ALA A C 1
ATOM 1441 O O . ALA A 1 190 ? 21.828 -14 -1.969 1 98.62 190 ALA A O 1
ATOM 1442 N N . ALA A 1 191 ? 23.734 -15.188 -2.096 1 98.62 191 ALA A N 1
ATOM 1443 C CA . ALA A 1 191 ? 24.391 -14.391 -1.063 1 98.62 191 ALA A CA 1
ATOM 1444 C C . ALA A 1 191 ? 24.469 -12.93 -1.476 1 98.62 191 ALA A C 1
ATOM 1446 O O . ALA A 1 191 ? 24.25 -12.031 -0.658 1 98.62 191 ALA A O 1
ATOM 1447 N N . CYS A 1 192 ? 24.828 -12.672 -2.705 1 98.69 192 CYS A N 1
ATOM 1448 C CA . CYS A 1 192 ? 24.891 -11.312 -3.225 1 98.69 192 CYS A CA 1
ATOM 1449 C C . CYS A 1 192 ? 23.531 -10.625 -3.129 1 98.69 192 CYS A C 1
ATOM 1451 O O . CYS A 1 192 ? 23.453 -9.453 -2.752 1 98.69 192 CYS A O 1
ATOM 1453 N N . GLU A 1 193 ? 22.547 -11.32 -3.475 1 98.69 193 GLU A N 1
ATOM 1454 C CA . GLU A 1 193 ? 21.188 -10.781 -3.41 1 98.69 193 GLU A CA 1
ATOM 1455 C C . GLU A 1 193 ? 20.812 -10.398 -1.98 1 98.69 193 GLU A C 1
ATOM 1457 O O . GLU A 1 193 ? 20.25 -9.336 -1.745 1 98.69 193 GLU A O 1
ATOM 1462 N N . TRP A 1 194 ? 21.062 -11.25 -1.057 1 98.81 194 TRP A N 1
ATOM 1463 C CA . TRP A 1 194 ? 20.75 -10.984 0.343 1 98.81 194 TRP A CA 1
ATOM 1464 C C . TRP A 1 194 ? 21.547 -9.797 0.869 1 98.81 194 TRP A C 1
ATOM 1466 O O . TRP A 1 194 ? 21.047 -9 1.664 1 98.81 194 TRP A O 1
ATOM 1476 N N . VAL A 1 195 ? 22.781 -9.703 0.473 1 98.81 195 VAL A N 1
ATOM 1477 C CA . VAL A 1 195 ? 23.578 -8.547 0.854 1 98.81 195 VAL A CA 1
ATOM 1478 C C . VAL A 1 195 ? 22.969 -7.27 0.284 1 98.81 195 VAL A C 1
ATOM 1480 O O . VAL A 1 195 ? 22.859 -6.258 0.981 1 98.81 195 VAL A O 1
ATOM 1483 N N . LEU A 1 196 ? 22.594 -7.309 -0.965 1 98.81 196 LEU A N 1
ATOM 1484 C CA . LEU A 1 196 ? 21.938 -6.172 -1.598 1 98.81 196 LEU A CA 1
ATOM 1485 C C . LEU A 1 196 ? 20.688 -5.77 -0.828 1 98.81 196 LEU A C 1
ATOM 1487 O O . LEU A 1 196 ? 20.484 -4.586 -0.532 1 98.81 196 LEU A O 1
ATOM 1491 N N . ALA A 1 197 ? 19.844 -6.75 -0.499 1 98.75 197 ALA A N 1
ATOM 1492 C CA . ALA A 1 197 ? 18.609 -6.496 0.237 1 98.75 197 ALA A CA 1
ATOM 1493 C C . ALA A 1 197 ? 18.906 -5.902 1.612 1 98.75 197 ALA A C 1
ATOM 1495 O O . ALA A 1 197 ? 18.266 -4.941 2.031 1 98.75 197 ALA A O 1
ATOM 1496 N N . ALA A 1 198 ? 19.875 -6.465 2.338 1 98.81 198 ALA A N 1
ATOM 1497 C CA . ALA A 1 198 ? 20.234 -5.996 3.676 1 98.81 198 ALA A CA 1
ATOM 1498 C C . ALA A 1 198 ? 20.781 -4.574 3.635 1 98.81 198 ALA A C 1
ATOM 1500 O O . ALA A 1 198 ? 20.422 -3.74 4.469 1 98.81 198 ALA A O 1
ATOM 1501 N N . ALA A 1 199 ? 21.672 -4.336 2.682 1 98.88 199 ALA A N 1
ATOM 1502 C CA . ALA A 1 199 ? 22.25 -3.002 2.533 1 98.88 199 ALA A CA 1
ATOM 1503 C C . ALA A 1 199 ? 21.172 -1.97 2.225 1 98.88 199 ALA A C 1
ATOM 1505 O O . ALA A 1 199 ? 21.172 -0.878 2.799 1 98.88 199 ALA A O 1
ATOM 1506 N N . THR A 1 200 ? 20.312 -2.307 1.324 1 98.81 200 THR A N 1
ATOM 1507 C CA . THR A 1 200 ? 19.219 -1.418 0.959 1 98.81 200 THR A CA 1
ATOM 1508 C C . THR A 1 200 ? 18.297 -1.182 2.15 1 98.81 200 THR A C 1
ATOM 1510 O O . THR A 1 200 ? 17.922 -0.042 2.436 1 98.81 200 THR A O 1
ATOM 1513 N N . GLY A 1 201 ? 17.906 -2.293 2.84 1 98.81 201 GLY A N 1
ATOM 1514 C CA . GLY A 1 201 ? 17.062 -2.168 4.02 1 98.81 201 GLY A CA 1
ATOM 1515 C C . GLY A 1 201 ? 17.672 -1.292 5.098 1 98.81 201 GLY A C 1
ATOM 1516 O O . GLY A 1 201 ? 16.984 -0.455 5.688 1 98.81 201 GLY A O 1
ATOM 1517 N N . LEU A 1 202 ? 18.922 -1.507 5.328 1 98.75 202 LEU A N 1
ATOM 1518 C CA . LEU A 1 202 ? 19.625 -0.728 6.344 1 98.75 202 LEU A CA 1
ATOM 1519 C C . LEU A 1 202 ? 19.688 0.744 5.949 1 98.75 202 LEU A C 1
ATOM 1521 O O . LEU A 1 202 ? 19.516 1.626 6.793 1 98.75 202 LEU A O 1
ATOM 1525 N N . SER A 1 203 ? 19.984 1.003 4.715 1 98.75 203 SER A N 1
ATOM 1526 C CA . SER A 1 203 ? 20.047 2.375 4.223 1 98.75 203 SER A CA 1
ATOM 1527 C C . SER A 1 203 ? 18.703 3.084 4.414 1 98.75 203 SER A C 1
ATOM 1529 O O . SER A 1 203 ? 18.656 4.191 4.949 1 98.75 203 SER A O 1
ATOM 1531 N N . VAL A 1 204 ? 17.625 2.475 4.027 1 98.81 204 VAL A N 1
ATOM 1532 C CA . VAL A 1 204 ? 16.297 3.07 4.121 1 98.81 204 VAL A CA 1
ATOM 1533 C C . VAL A 1 204 ? 15.891 3.182 5.586 1 98.81 204 VAL A C 1
ATOM 1535 O O . VAL A 1 204 ? 15.336 4.203 6.008 1 98.81 204 VAL A O 1
ATOM 1538 N N . TYR A 1 205 ? 16.156 2.135 6.363 1 98.5 205 TYR A N 1
ATOM 1539 C CA . TYR A 1 205 ? 15.859 2.166 7.789 1 98.5 205 TYR A CA 1
ATOM 1540 C C . TYR A 1 205 ? 16.531 3.361 8.461 1 98.5 205 TYR A C 1
ATOM 1542 O O . TYR A 1 205 ? 15.922 4.02 9.312 1 98.5 205 TYR A O 1
ATOM 1550 N N . SER A 1 206 ? 17.703 3.664 8.086 1 97.56 206 SER A N 1
ATOM 1551 C CA . SER A 1 206 ? 18.5 4.715 8.719 1 97.56 206 SER A CA 1
ATOM 1552 C C . SER A 1 206 ? 17.953 6.098 8.367 1 97.56 206 SER A C 1
ATOM 1554 O O . SER A 1 206 ? 18.312 7.086 9.016 1 97.56 206 SER A O 1
ATOM 1556 N N . LEU A 1 207 ? 17.141 6.18 7.301 1 96.81 207 LEU A N 1
ATOM 1557 C CA . LEU A 1 207 ? 16.516 7.457 6.996 1 96.81 207 LEU A CA 1
ATOM 1558 C C . LEU A 1 207 ? 15.648 7.926 8.164 1 96.81 207 LEU A C 1
ATOM 1560 O O . LEU A 1 207 ? 15.344 9.117 8.281 1 96.81 207 LEU A O 1
ATOM 1564 N N . GLY A 1 208 ? 15.227 6.965 8.961 1 93.06 208 GLY A N 1
ATOM 1565 C CA . GLY A 1 208 ? 14.461 7.316 10.148 1 93.06 208 GLY A CA 1
ATOM 1566 C C . GLY A 1 208 ? 15.18 8.297 11.055 1 93.06 208 GLY A C 1
ATOM 1567 O O . GLY A 1 208 ? 14.547 9.117 11.719 1 93.06 208 GLY A O 1
ATOM 1568 N N . PHE A 1 209 ? 16.5 8.25 11.023 1 90.31 209 PHE A N 1
ATOM 1569 C CA . PHE A 1 209 ? 17.281 9.156 11.859 1 90.31 209 PHE A CA 1
ATOM 1570 C C . PHE A 1 209 ? 17.125 10.602 11.398 1 90.31 209 PHE A C 1
ATOM 1572 O O . PHE A 1 209 ? 17 11.508 12.227 1 90.31 209 PHE A O 1
ATOM 1579 N N . GLU A 1 210 ? 17.141 10.82 10.133 1 90.31 210 GLU A N 1
ATOM 1580 C CA . GLU A 1 210 ? 16.922 12.164 9.609 1 90.31 210 GLU A CA 1
ATOM 1581 C C . GLU A 1 210 ? 15.492 12.641 9.867 1 90.31 210 GLU A C 1
ATOM 1583 O O . GLU A 1 210 ? 15.281 13.742 10.359 1 90.31 210 GLU A O 1
ATOM 1588 N N . LEU A 1 211 ? 14.578 11.734 9.602 1 89.75 211 LEU A N 1
ATOM 1589 C CA . LEU A 1 211 ? 13.172 12.141 9.578 1 89.75 211 LEU A CA 1
ATOM 1590 C C . LEU A 1 211 ? 12.641 12.344 10.992 1 89.75 211 LEU A C 1
ATOM 1592 O O . LEU A 1 211 ? 11.633 13.023 11.188 1 89.75 211 LEU A O 1
ATOM 1596 N N . GLU A 1 212 ? 13.367 11.82 11.906 1 85.75 212 GLU A N 1
ATOM 1597 C CA . GLU A 1 212 ? 12.984 12.031 13.305 1 85.75 212 GLU A CA 1
ATOM 1598 C C . GLU A 1 212 ? 13.812 13.156 13.93 1 85.75 212 GLU A C 1
ATOM 1600 O O . GLU A 1 212 ? 13.664 13.445 15.125 1 85.75 212 GLU A O 1
ATOM 1605 N N . GLY A 1 213 ? 14.742 13.773 13.172 1 76.94 213 GLY A N 1
ATOM 1606 C CA . GLY A 1 213 ? 15.523 14.906 13.648 1 76.94 213 GLY A CA 1
ATOM 1607 C C . GLY A 1 213 ? 16.781 14.492 14.391 1 76.94 213 GLY A C 1
ATOM 1608 O O . GLY A 1 213 ? 17.5 15.336 14.922 1 76.94 213 GLY A O 1
ATOM 1609 N N . GLY A 1 214 ? 17.047 13.266 14.461 1 66.38 214 GLY A N 1
ATOM 1610 C CA . GLY A 1 214 ? 18.172 12.75 15.227 1 66.38 214 GLY A CA 1
ATOM 1611 C C . GLY A 1 214 ? 19.516 12.992 14.562 1 66.38 214 GLY A C 1
ATOM 1612 O O . GLY A 1 214 ? 20.516 13.211 15.242 1 66.38 214 GLY A O 1
ATOM 1613 N N . ALA A 1 215 ? 19.594 13.016 13.398 1 68.38 215 ALA A N 1
ATOM 1614 C CA . ALA A 1 215 ? 20.875 13.078 12.695 1 68.38 215 ALA A CA 1
ATOM 1615 C C . ALA A 1 215 ? 21.453 14.484 12.734 1 68.38 215 ALA A C 1
ATOM 1617 O O . ALA A 1 215 ? 22.672 14.664 12.742 1 68.38 215 ALA A O 1
ATOM 1618 N N . SER A 1 216 ? 20.672 15.383 12.742 1 60.78 216 SER A N 1
ATOM 1619 C CA . SER A 1 216 ? 21.156 16.75 12.711 1 60.78 216 SER A CA 1
ATOM 1620 C C . SER A 1 216 ? 21.516 17.234 14.117 1 60.78 216 SER A C 1
ATOM 1622 O O . SER A 1 216 ? 22.016 18.359 14.281 1 60.78 216 SER A O 1
ATOM 1624 N N . GLY A 1 217 ? 21.625 16.219 15.086 1 59.41 217 GLY A N 1
ATOM 1625 C CA . GLY A 1 217 ? 21.938 16.641 16.438 1 59.41 217 GLY A CA 1
ATOM 1626 C C . GLY A 1 217 ? 20.891 17.562 17.031 1 59.41 217 GLY A C 1
ATOM 1627 O O . GLY A 1 217 ? 21.078 18.125 18.109 1 59.41 217 GLY A O 1
ATOM 1628 N N . ARG A 1 218 ? 19.969 17.875 16.281 1 54.94 218 ARG A N 1
ATOM 1629 C CA . ARG A 1 218 ? 18.969 18.812 16.766 1 54.94 218 ARG A CA 1
ATOM 1630 C C . ARG A 1 218 ? 18.062 18.172 17.797 1 54.94 218 ARG A C 1
ATOM 1632 O O . ARG A 1 218 ? 17.578 17.047 17.594 1 54.94 218 ARG A O 1
ATOM 1639 N N . GLU A 1 219 ? 18.406 18.125 19.125 1 49.66 219 GLU A N 1
ATOM 1640 C CA . GLU A 1 219 ? 17.672 17.609 20.281 1 49.66 219 GLU A CA 1
ATOM 1641 C C . GLU A 1 219 ? 16.312 18.281 20.406 1 49.66 219 GLU A C 1
ATOM 1643 O O . GLU A 1 219 ? 16.094 19.375 19.859 1 49.66 219 GLU A O 1
ATOM 1648 N N . GLY A 1 220 ? 15.023 17.641 20.766 1 49.28 220 GLY A N 1
ATOM 1649 C CA . GLY A 1 220 ? 13.836 18.266 21.344 1 49.28 220 GLY A CA 1
ATOM 1650 C C . GLY A 1 220 ? 12.625 18.172 20.438 1 49.28 220 GLY A C 1
ATOM 1651 O O . GLY A 1 220 ? 11.789 19.078 20.406 1 49.28 220 GLY A O 1
ATOM 1652 N N . GLY A 1 221 ? 12.367 17.062 19.688 1 56.56 221 GLY A N 1
ATOM 1653 C CA . GLY A 1 221 ? 11.062 16.953 19.047 1 56.56 221 GLY A CA 1
ATOM 1654 C C . GLY A 1 221 ? 11.07 17.422 17.609 1 56.56 221 GLY A C 1
ATOM 1655 O O . GLY A 1 221 ? 10.008 17.688 17.031 1 56.56 221 GLY A O 1
ATOM 1656 N N . ILE A 1 222 ? 12.289 17.594 16.953 1 59.78 222 ILE A N 1
ATOM 1657 C CA . ILE A 1 222 ? 12.461 18.156 15.609 1 59.78 222 ILE A CA 1
ATOM 1658 C C . ILE A 1 222 ? 12.516 17.016 14.586 1 59.78 222 ILE A C 1
ATOM 1660 O O . ILE A 1 222 ? 13.336 16.109 14.711 1 59.78 222 ILE A O 1
ATOM 1664 N N . GLY A 1 223 ? 11.367 16.844 13.758 1 76.62 223 GLY A N 1
ATOM 1665 C CA . GLY A 1 223 ? 11.367 15.867 12.68 1 76.62 223 GLY A CA 1
ATOM 1666 C C . GLY A 1 223 ? 10.18 16 11.75 1 76.62 223 GLY A C 1
ATOM 1667 O O . GLY A 1 223 ? 9.445 16.984 11.812 1 76.62 223 GLY A O 1
ATOM 1668 N N . MET A 1 224 ? 10.227 15.117 10.812 1 82.19 224 MET A N 1
ATOM 1669 C CA . MET A 1 224 ? 9.141 15.07 9.836 1 82.19 224 MET A CA 1
ATOM 1670 C C . MET A 1 224 ? 7.996 14.195 10.336 1 82.19 224 MET A C 1
ATOM 1672 O O . MET A 1 224 ? 8.234 13.141 10.938 1 82.19 224 MET A O 1
ATOM 1676 N N . GLU A 1 225 ? 6.832 14.68 10.219 1 83.12 225 GLU A N 1
ATOM 1677 C CA . GLU A 1 225 ? 5.629 13.93 10.578 1 83.12 225 GLU A CA 1
ATOM 1678 C C . GLU A 1 225 ? 4.695 13.781 9.375 1 83.12 225 GLU A C 1
ATOM 1680 O O . GLU A 1 225 ? 4.621 14.672 8.531 1 83.12 225 GLU A O 1
ATOM 1685 N N . LEU A 1 226 ? 4.16 12.617 9.305 1 82.81 226 LEU A N 1
ATOM 1686 C CA . LEU A 1 226 ? 2.982 12.438 8.461 1 82.81 226 LEU A CA 1
ATOM 1687 C C . LEU A 1 226 ? 1.714 12.852 9.203 1 82.81 226 LEU A C 1
ATOM 1689 O O . LEU A 1 226 ? 1.406 12.312 10.266 1 82.81 226 LEU A O 1
ATOM 1693 N N . GLY A 1 227 ? 1.118 13.852 8.656 1 81.56 227 GLY A N 1
ATOM 1694 C CA . GLY A 1 227 ? 0.011 14.398 9.422 1 81.56 227 GLY A CA 1
ATOM 1695 C C . GLY A 1 227 ? -1.264 14.539 8.609 1 81.56 227 GLY A C 1
ATOM 1696 O O . GLY A 1 227 ? -1.217 14.641 7.383 1 81.56 227 GLY A O 1
ATOM 1697 N N . SER A 1 228 ? -2.316 14.367 9.367 1 79.81 228 SER A N 1
ATOM 1698 C CA . SER A 1 228 ? -3.611 14.812 8.859 1 79.81 228 SER A CA 1
ATOM 1699 C C . SER A 1 228 ? -3.941 16.219 9.344 1 79.81 228 SER A C 1
ATOM 1701 O O . SER A 1 228 ? -3.98 16.484 10.547 1 79.81 228 SER A O 1
ATOM 1703 N N . LEU A 1 229 ? -4.078 17.047 8.391 1 74.06 229 LEU A N 1
ATOM 1704 C CA . LEU A 1 229 ? -4.242 18.469 8.68 1 74.06 229 LEU A CA 1
ATOM 1705 C C . LEU A 1 229 ? -5.633 18.953 8.281 1 74.06 229 LEU A C 1
ATOM 1707 O O . LEU A 1 229 ? -6.109 18.641 7.184 1 74.06 229 LEU A O 1
ATOM 1711 N N . TRP A 1 230 ? -6.238 19.594 9.203 1 75.06 230 TRP A N 1
ATOM 1712 C CA . TRP A 1 230 ? -7.496 20.266 8.914 1 75.06 230 TRP A CA 1
ATOM 1713 C C . TRP A 1 230 ? -7.258 21.719 8.539 1 75.06 230 TRP A C 1
ATOM 1715 O O . TRP A 1 230 ? -6.555 22.453 9.25 1 75.06 230 TRP A O 1
ATOM 1725 N N . ARG A 1 231 ? -7.801 22.141 7.461 1 74.38 231 ARG A N 1
ATOM 1726 C CA . ARG A 1 231 ? -7.738 23.531 7.027 1 74.38 231 ARG A CA 1
ATOM 1727 C C . ARG A 1 231 ? -9.102 24.219 7.152 1 74.38 231 ARG A C 1
ATOM 1729 O O . ARG A 1 231 ? -10.047 23.844 6.453 1 74.38 231 ARG A O 1
ATOM 1736 N N . GLY A 1 232 ? -9.281 25.078 8.062 1 66.19 232 GLY A N 1
ATOM 1737 C CA . GLY A 1 232 ? -10.516 25.797 8.32 1 66.19 232 GLY A CA 1
ATOM 1738 C C . GLY A 1 232 ? -10.727 26.125 9.781 1 66.19 232 GLY A C 1
ATOM 1739 O O . GLY A 1 232 ? -9.812 25.984 10.594 1 66.19 232 GLY A O 1
ATOM 1740 N N . PRO A 1 233 ? -11.914 26.875 10.039 1 64.31 233 PRO A N 1
ATOM 1741 C CA . PRO A 1 233 ? -12.188 27.125 11.453 1 64.31 233 PRO A CA 1
ATOM 1742 C C . PRO A 1 233 ? -12.219 25.844 12.289 1 64.31 233 PRO A C 1
ATOM 1744 O O . PRO A 1 233 ? -12.531 24.781 11.773 1 64.31 233 PRO A O 1
ATOM 1747 N N . ALA A 1 234 ? -11.57 25.891 13.43 1 59.72 234 ALA A N 1
ATOM 1748 C CA . ALA A 1 234 ? -11.484 24.703 14.281 1 59.72 234 ALA A CA 1
ATOM 1749 C C . ALA A 1 234 ? -12.812 23.953 14.312 1 59.72 234 ALA A C 1
ATOM 1751 O O . ALA A 1 234 ? -13.875 24.562 14.453 1 59.72 234 ALA A O 1
ATOM 1752 N N . PRO A 1 235 ? -12.727 22.719 14.07 1 56.53 235 PRO A N 1
ATOM 1753 C CA . PRO A 1 235 ? -13.914 21.859 14.164 1 56.53 235 PRO A CA 1
ATOM 1754 C C . PRO A 1 235 ? -14.492 21.812 15.578 1 56.53 235 PRO A C 1
ATOM 1756 O O . PRO A 1 235 ? -13.742 21.875 16.562 1 56.53 235 PRO A O 1
ATOM 1759 N N . GLY A 1 236 ? -15.805 22.391 15.867 1 54.72 236 GLY A N 1
ATOM 1760 C CA . GLY A 1 236 ? -16.516 22.516 17.125 1 54.72 236 GLY A CA 1
ATOM 1761 C C . GLY A 1 236 ? -16.891 23.938 17.484 1 54.72 236 GLY A C 1
ATOM 1762 O O . GLY A 1 236 ? -17.641 24.172 18.422 1 54.72 236 GLY A O 1
ATOM 1763 N N . ASP A 1 237 ? -16.047 24.859 17 1 52.44 237 ASP A N 1
ATOM 1764 C CA . ASP A 1 237 ? -16.438 26.234 17.359 1 52.44 237 ASP A CA 1
ATOM 1765 C C . ASP A 1 237 ? -17.875 26.516 16.906 1 52.44 237 ASP A C 1
ATOM 1767 O O . ASP A 1 237 ? -18.562 27.359 17.516 1 52.44 237 ASP A O 1
ATOM 1771 N N . ASP A 1 238 ? -18.297 25.922 15.945 1 50.19 238 ASP A N 1
ATOM 1772 C CA . ASP A 1 238 ? -19.656 26.25 15.547 1 50.19 238 ASP A CA 1
ATOM 1773 C C . ASP A 1 238 ? -20.672 25.625 16.516 1 50.19 238 ASP A C 1
ATOM 1775 O O . ASP A 1 238 ? -21.828 26.062 16.578 1 50.19 238 ASP A O 1
ATOM 1779 N N . GLU A 1 239 ? -20.391 24.516 17.047 1 48.25 239 GLU A N 1
ATOM 1780 C CA . GLU A 1 239 ? -21.422 23.953 17.938 1 48.25 239 GLU A CA 1
ATOM 1781 C C . GLU A 1 239 ? -21.641 24.844 19.156 1 48.25 239 GLU A C 1
ATOM 1783 O O . GLU A 1 239 ? -22.75 24.891 19.703 1 48.25 239 GLU A O 1
ATOM 1788 N N . GLU A 1 240 ? -20.688 25.516 19.609 1 44.28 240 GLU A N 1
ATOM 1789 C CA . GLU A 1 240 ? -20.906 26.391 20.766 1 44.28 240 GLU A CA 1
ATOM 1790 C C . GLU A 1 240 ? -21.719 27.625 20.375 1 44.28 240 GLU A C 1
ATOM 1792 O O . GLU A 1 240 ? -22.5 28.125 21.172 1 44.28 240 GLU A O 1
ATOM 1797 N N . ASP A 1 241 ? -21.531 28.094 19.219 1 44.69 241 ASP A N 1
ATOM 1798 C CA . ASP A 1 241 ? -22.25 29.344 18.938 1 44.69 241 ASP A CA 1
ATOM 1799 C C . ASP A 1 241 ? -23.734 29.078 18.734 1 44.69 241 ASP A C 1
ATOM 1801 O O . ASP A 1 241 ? -24.562 29.969 18.969 1 44.69 241 ASP A O 1
ATOM 1805 N N . LYS A 1 242 ? -24.203 28 18.234 1 49.03 242 LYS A N 1
ATOM 1806 C CA . LYS A 1 242 ? -25.641 27.781 18.047 1 49.03 242 LYS A CA 1
ATOM 1807 C C . LYS A 1 242 ? -26.328 27.438 19.359 1 49.03 242 LYS A C 1
ATOM 1809 O O . LYS A 1 242 ? -27.547 27.484 19.469 1 49.03 242 LYS A O 1
ATOM 1814 N N . ALA A 1 243 ? -25.656 26.906 20.359 1 46.81 243 ALA A N 1
ATOM 1815 C CA . ALA A 1 243 ? -26.25 26.672 21.672 1 46.81 243 ALA A CA 1
ATOM 1816 C C . ALA A 1 243 ? -26.609 27.984 22.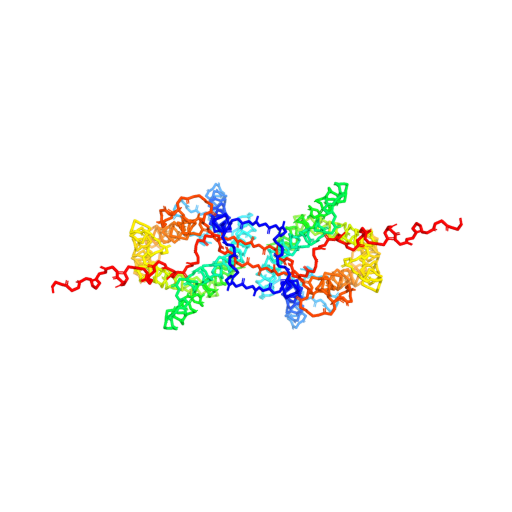359 1 46.81 243 ALA A C 1
ATOM 1818 O O . ALA A 1 243 ? -27.641 28.078 23.031 1 46.81 243 ALA A O 1
ATOM 1819 N N . ASP A 1 244 ? -25.812 28.984 22.156 1 42.5 244 ASP A N 1
ATOM 1820 C CA . ASP A 1 244 ? -26.125 30.281 22.781 1 42.5 244 ASP A CA 1
ATOM 1821 C C . ASP A 1 244 ? -27.281 30.953 22.062 1 42.5 244 ASP A C 1
ATOM 1823 O O . ASP A 1 244 ? -28.016 31.75 22.656 1 42.5 244 ASP A O 1
ATOM 1827 N N . GLU A 1 245 ? -27.453 30.75 20.75 1 41.47 245 GLU A N 1
ATOM 1828 C CA . GLU A 1 245 ? -28.516 31.469 20.062 1 41.47 245 GLU A CA 1
ATOM 1829 C C . GLU A 1 245 ? -29.875 30.859 20.391 1 41.47 245 GLU A C 1
ATOM 1831 O O . GLU A 1 245 ? -30.906 31.547 20.312 1 41.47 245 GLU A O 1
ATOM 1836 N N . ASP A 1 246 ? -30 29.562 20.562 1 40.97 246 ASP A N 1
ATOM 1837 C CA . ASP A 1 246 ? -31.328 29 20.766 1 40.97 246 ASP A CA 1
ATOM 1838 C C . ASP A 1 246 ? -31.812 29.234 22.188 1 40.97 246 ASP A C 1
ATOM 1840 O O . ASP A 1 246 ? -32.938 28.828 22.547 1 40.97 246 ASP A O 1
ATOM 1844 N N . TYR A 1 247 ? -30.891 29.609 23.125 1 36.53 247 TYR A N 1
ATOM 1845 C CA . TYR A 1 247 ? -31.453 29.812 24.438 1 36.53 247 TYR A CA 1
ATOM 1846 C C . TYR A 1 247 ? -32.031 31.219 24.562 1 36.53 247 TYR A C 1
ATOM 1848 O O . TYR A 1 247 ? -31.438 32.094 25.156 1 36.53 247 TYR A O 1
ATOM 1856 N N . HIS A 1 248 ? -32.5 31.828 23.453 1 33.59 248 HIS A N 1
ATOM 1857 C CA . HIS A 1 248 ? -33.344 32.969 23.828 1 33.59 248 HIS A CA 1
ATOM 1858 C C . HIS A 1 248 ? -34.594 32.531 24.562 1 33.59 248 HIS A C 1
ATOM 1860 O O . HIS A 1 248 ? -35.312 31.641 24.078 1 33.59 248 HIS A O 1
ATOM 1866 N N . PRO A 1 249 ? -34.625 32.656 25.859 1 32.66 249 PRO A N 1
ATOM 1867 C CA . PRO A 1 249 ? -35.906 32.469 26.578 1 32.66 249 PRO A CA 1
ATOM 1868 C C . PRO A 1 249 ? -37.062 33.156 25.859 1 32.66 249 PRO A C 1
ATOM 1870 O O . PRO A 1 249 ? -36.906 34.25 25.281 1 32.66 249 PRO A O 1
ATOM 1873 N N . LEU A 1 250 ? -38.094 32.406 25.406 1 26.47 250 LEU A N 1
ATOM 1874 C CA . LEU A 1 250 ? -39.375 33.094 25.297 1 26.47 250 LEU A CA 1
ATOM 1875 C C . LEU A 1 250 ? -39.75 33.719 26.625 1 26.47 250 LEU A C 1
ATOM 1877 O O . LEU A 1 250 ? -39.5 33.156 27.688 1 26.47 250 LEU A O 1
ATOM 1881 N N . MET B 1 1 ? 7.914 25.969 19.016 1 48.06 1 MET B N 1
ATOM 1882 C CA . MET B 1 1 ? 8.445 25.125 17.938 1 48.06 1 MET B CA 1
ATOM 1883 C C . MET B 1 1 ? 7.535 25.172 16.719 1 48.06 1 MET B C 1
ATOM 1885 O O . MET B 1 1 ? 6.324 24.969 16.828 1 48.06 1 MET B O 1
ATOM 1889 N N . SER B 1 2 ? 8.062 25.828 15.547 1 61.03 2 SER B N 1
ATOM 1890 C CA . SER B 1 2 ? 7.234 26.125 14.375 1 61.03 2 SER B CA 1
ATOM 1891 C C . SER B 1 2 ? 6.98 24.875 13.547 1 61.03 2 SER B C 1
ATOM 1893 O O . SER B 1 2 ? 7.824 23.969 13.5 1 61.03 2 SER B O 1
ATOM 1895 N N . GLU B 1 3 ? 5.762 24.484 13.312 1 68.06 3 GLU B N 1
ATOM 1896 C CA . GLU B 1 3 ? 5.359 23.453 12.367 1 68.06 3 GLU B CA 1
ATOM 1897 C C . GLU B 1 3 ? 5.141 24.047 10.977 1 68.06 3 GLU B C 1
ATOM 1899 O O . GLU B 1 3 ? 4.406 25.016 10.812 1 68.06 3 GLU B O 1
ATOM 1904 N N . VAL B 1 4 ? 6.117 23.594 10.047 1 70.69 4 VAL B N 1
ATOM 1905 C CA . VAL B 1 4 ? 6.004 24.094 8.68 1 70.69 4 VAL B CA 1
ATOM 1906 C C . VAL B 1 4 ? 5.586 22.953 7.75 1 70.69 4 VAL B C 1
ATOM 1908 O O . VAL B 1 4 ? 6.188 21.875 7.766 1 70.69 4 VAL B O 1
ATOM 1911 N N . MET B 1 5 ? 4.531 23.188 7.062 1 73.94 5 MET B N 1
ATOM 1912 C CA . MET B 1 5 ? 4.09 22.25 6.035 1 73.94 5 MET B CA 1
ATOM 1913 C C . MET B 1 5 ? 5.023 22.281 4.828 1 73.94 5 MET B C 1
ATOM 1915 O O . MET B 1 5 ? 5.262 23.359 4.258 1 73.94 5 MET B O 1
ATOM 1919 N N . ILE B 1 6 ? 5.508 21.141 4.484 1 75.56 6 ILE B N 1
ATOM 1920 C CA . ILE B 1 6 ? 6.453 21.094 3.373 1 75.56 6 ILE B CA 1
ATOM 1921 C C . ILE B 1 6 ? 5.723 20.672 2.096 1 75.56 6 ILE B C 1
ATOM 1923 O O . ILE B 1 6 ? 5.93 21.281 1.037 1 75.56 6 ILE B O 1
ATOM 1927 N N . SER B 1 7 ? 4.965 19.656 2.254 1 81.06 7 SER B N 1
ATOM 1928 C CA . SER B 1 7 ? 4.164 19.172 1.136 1 81.06 7 SER B CA 1
ATOM 1929 C C . SER B 1 7 ? 2.818 18.641 1.611 1 81.06 7 SER B C 1
ATOM 1931 O O . SER B 1 7 ? 2.68 18.219 2.766 1 81.06 7 SER B O 1
ATOM 1933 N N . GLN B 1 8 ? 1.871 18.766 0.772 1 84.69 8 GLN B N 1
ATOM 1934 C CA . GLN B 1 8 ? 0.546 18.281 1.145 1 84.69 8 GLN B CA 1
ATOM 1935 C C . GLN B 1 8 ? -0.207 17.75 -0.071 1 84.69 8 GLN B C 1
ATOM 1937 O O . GLN B 1 8 ? 0.06 18.156 -1.202 1 84.69 8 GLN B O 1
ATOM 1942 N N . VAL B 1 9 ? -0.917 16.766 0.241 1 88.81 9 VAL B N 1
ATOM 1943 C CA . VAL B 1 9 ? -1.877 16.219 -0.714 1 88.81 9 VAL B CA 1
ATOM 1944 C C . VAL B 1 9 ? -3.27 16.203 -0.09 1 88.81 9 VAL B C 1
ATOM 1946 O O . VAL B 1 9 ? -3.422 15.875 1.09 1 88.81 9 VAL B O 1
ATOM 1949 N N . SER B 1 10 ? -4.25 16.594 -0.901 1 89.94 10 SER B N 1
ATOM 1950 C CA . SER B 1 10 ? -5.609 16.562 -0.371 1 89.94 10 SER B CA 1
ATOM 1951 C C . SER B 1 10 ? -6.008 15.148 0.035 1 89.94 10 SER B C 1
ATOM 1953 O O . SER B 1 10 ? -5.699 14.188 -0.67 1 89.94 10 SER B O 1
ATOM 1955 N N . ALA B 1 11 ? -6.605 15.055 1.169 1 92.12 11 ALA B N 1
ATOM 1956 C CA . ALA B 1 11 ? -7.113 13.758 1.606 1 92.12 11 ALA B CA 1
ATOM 1957 C C . ALA B 1 11 ? -8.164 13.219 0.636 1 92.12 11 ALA B C 1
ATOM 1959 O O . ALA B 1 11 ? -8.281 12.008 0.449 1 92.12 11 ALA B O 1
ATOM 1960 N N . GLY B 1 12 ? -8.93 14.102 0.052 1 92.81 12 GLY B N 1
ATOM 1961 C CA . GLY B 1 12 ? -9.875 13.695 -0.974 1 92.81 12 GLY B CA 1
ATOM 1962 C C . GLY B 1 12 ? -9.219 13.016 -2.162 1 92.81 12 GLY B C 1
ATOM 1963 O O . GLY B 1 12 ? -9.75 12.047 -2.705 1 92.81 12 GLY B O 1
ATOM 1964 N N . THR B 1 13 ? -8.07 13.547 -2.518 1 93.5 13 THR B N 1
ATOM 1965 C CA . THR B 1 13 ? -7.316 12.938 -3.613 1 93.5 13 THR B CA 1
ATOM 1966 C C . THR B 1 13 ? -6.852 11.539 -3.24 1 93.5 13 THR B C 1
ATOM 1968 O O . THR B 1 13 ? -6.883 10.625 -4.07 1 93.5 13 THR B O 1
ATOM 1971 N N . VAL B 1 14 ? -6.41 11.352 -1.991 1 95.25 14 VAL B N 1
ATOM 1972 C CA . VAL B 1 14 ? -5.973 10.047 -1.521 1 95.25 14 VAL B CA 1
ATOM 1973 C C . VAL B 1 14 ? -7.137 9.055 -1.582 1 95.25 14 VAL B C 1
ATOM 1975 O O . VAL B 1 14 ? -6.988 7.941 -2.086 1 95.25 14 VAL B O 1
ATOM 1978 N N . VAL B 1 15 ? -8.297 9.461 -1.146 1 97.38 15 VAL B N 1
ATOM 1979 C CA . VAL B 1 15 ? -9.477 8.602 -1.106 1 97.38 15 VAL B CA 1
ATOM 1980 C C . VAL B 1 15 ? -9.898 8.242 -2.529 1 97.38 15 VAL B C 1
ATOM 1982 O O . VAL B 1 15 ? -10.086 7.062 -2.846 1 97.38 15 VAL B O 1
ATOM 1985 N N . ARG B 1 16 ? -10 9.211 -3.375 1 97.5 16 ARG B N 1
ATOM 1986 C CA . ARG B 1 16 ? -10.445 8.969 -4.742 1 97.5 16 ARG B CA 1
ATOM 1987 C C . ARG B 1 16 ? -9.406 8.172 -5.523 1 97.5 16 ARG B C 1
ATOM 1989 O O . ARG B 1 16 ? -9.75 7.336 -6.359 1 97.5 16 ARG B O 1
ATOM 1996 N N . GLY B 1 17 ? -8.141 8.469 -5.25 1 98.06 17 GLY B N 1
ATOM 1997 C CA . GLY B 1 17 ? -7.094 7.668 -5.855 1 98.06 17 GLY B CA 1
ATOM 1998 C C . GLY B 1 17 ? -7.164 6.199 -5.469 1 98.06 17 GLY B C 1
ATOM 1999 O O . GLY B 1 17 ? -6.93 5.32 -6.301 1 98.06 17 GLY B O 1
ATOM 2000 N N . THR B 1 18 ? -7.453 5.934 -4.207 1 98.62 18 THR B N 1
ATOM 2001 C CA . THR B 1 18 ? -7.59 4.562 -3.721 1 98.62 18 THR B CA 1
ATOM 2002 C C . THR B 1 18 ? -8.703 3.83 -4.465 1 98.62 18 THR B C 1
ATOM 2004 O O . THR B 1 18 ? -8.508 2.703 -4.926 1 98.62 18 THR B O 1
ATOM 2007 N N . VAL B 1 19 ? -9.883 4.48 -4.586 1 98.81 19 VAL B N 1
ATOM 2008 C CA . VAL B 1 19 ? -11.016 3.879 -5.281 1 98.81 19 VAL B CA 1
ATOM 2009 C C . VAL B 1 19 ? -10.672 3.686 -6.758 1 98.81 19 VAL B C 1
ATOM 2011 O O . VAL B 1 19 ? -11.023 2.662 -7.352 1 98.81 19 VAL B O 1
ATOM 2014 N N . LEU B 1 20 ? -9.984 4.617 -7.316 1 98.62 20 LEU B N 1
ATOM 2015 C CA . LEU B 1 20 ? -9.594 4.512 -8.719 1 98.62 20 LEU B CA 1
ATOM 2016 C C . LEU B 1 20 ? -8.648 3.332 -8.93 1 98.62 20 LEU B C 1
ATOM 2018 O O . LEU B 1 20 ? -8.797 2.582 -9.898 1 98.62 20 LEU B O 1
ATOM 2022 N N . VAL B 1 21 ? -7.66 3.182 -8.062 1 98.75 21 VAL B N 1
ATOM 2023 C CA . VAL B 1 21 ? -6.746 2.053 -8.18 1 98.75 21 VAL B CA 1
ATOM 2024 C C . VAL B 1 21 ? -7.527 0.742 -8.109 1 98.75 21 VAL B C 1
ATOM 2026 O O . VAL B 1 21 ? -7.301 -0.168 -8.906 1 98.75 21 VAL B O 1
ATOM 2029 N N . ALA B 1 22 ? -8.469 0.63 -7.199 1 98.81 22 ALA B N 1
ATOM 2030 C CA . ALA B 1 22 ? -9.258 -0.586 -7.043 1 98.81 22 ALA B CA 1
ATOM 2031 C C . ALA B 1 22 ? -10.102 -0.856 -8.289 1 98.81 22 ALA B C 1
ATOM 2033 O O . ALA B 1 22 ? -10.078 -1.962 -8.828 1 98.81 22 ALA B O 1
ATOM 2034 N N . PHE B 1 23 ? -10.727 0.157 -8.82 1 98.88 23 PHE B N 1
ATOM 2035 C CA . PHE B 1 23 ? -11.688 -0.083 -9.883 1 98.88 23 PHE B CA 1
ATOM 2036 C C . PHE B 1 23 ? -10.992 -0.178 -11.234 1 98.88 23 PHE B C 1
ATOM 2038 O O . PHE B 1 23 ? -11.461 -0.883 -12.133 1 98.88 23 PHE B O 1
ATOM 2045 N N . VAL B 1 24 ? -9.867 0.498 -11.438 1 98.88 24 VAL B N 1
ATOM 2046 C CA . VAL B 1 24 ? -9.078 0.267 -12.641 1 98.88 24 VAL B CA 1
ATOM 2047 C C . VAL B 1 24 ? -8.539 -1.163 -12.641 1 98.88 24 VAL B C 1
ATOM 2049 O O . VAL B 1 24 ? -8.5 -1.816 -13.688 1 98.88 24 VAL B O 1
ATOM 2052 N N . THR B 1 25 ? -8.133 -1.65 -11.461 1 98.88 25 THR B N 1
ATOM 2053 C CA . THR B 1 25 ? -7.695 -3.037 -11.344 1 98.88 25 THR B CA 1
ATOM 2054 C C . THR B 1 25 ? -8.82 -3.992 -11.727 1 98.88 25 THR B C 1
ATOM 2056 O O . THR B 1 25 ? -8.625 -4.902 -12.531 1 98.88 25 THR B O 1
ATOM 2059 N N . LEU B 1 26 ? -10.055 -3.783 -11.172 1 98.81 26 LEU B N 1
ATOM 2060 C CA . LEU B 1 26 ? -11.195 -4.656 -11.453 1 98.81 26 LEU B CA 1
ATOM 2061 C C . LEU B 1 26 ? -11.562 -4.605 -12.93 1 98.81 26 LEU B C 1
ATOM 2063 O O . LEU B 1 26 ? -11.852 -5.641 -13.539 1 98.81 26 LEU B O 1
ATOM 2067 N N . ALA B 1 27 ? -11.523 -3.404 -13.484 1 98.81 27 ALA B N 1
ATOM 2068 C CA . ALA B 1 27 ? -11.844 -3.256 -14.906 1 98.81 27 ALA B CA 1
ATOM 2069 C C . ALA B 1 27 ? -10.82 -3.979 -15.781 1 98.81 27 ALA B C 1
ATOM 2071 O O . ALA B 1 27 ? -11.188 -4.617 -16.766 1 98.81 27 ALA B O 1
ATOM 2072 N N . THR B 1 28 ? -9.586 -3.906 -15.43 1 98.88 28 THR B N 1
ATOM 2073 C CA . THR B 1 28 ? -8.523 -4.527 -16.219 1 98.88 28 THR B CA 1
ATOM 2074 C C . THR B 1 28 ? -8.609 -6.051 -16.125 1 98.88 28 THR B C 1
ATOM 2076 O O . THR B 1 28 ? -8.562 -6.742 -17.141 1 98.88 28 THR B O 1
ATOM 2079 N N . THR B 1 29 ? -8.75 -6.574 -14.867 1 98.81 29 THR B N 1
ATOM 2080 C CA . THR B 1 29 ? -8.836 -8.023 -14.703 1 98.81 29 THR B CA 1
ATOM 2081 C C . THR B 1 29 ? -10.086 -8.57 -15.398 1 98.81 29 THR B C 1
ATOM 2083 O O . THR B 1 29 ? -10.031 -9.617 -16.047 1 98.81 29 THR B O 1
ATOM 2086 N N . TYR B 1 30 ? -11.211 -7.844 -15.258 1 98.81 30 TYR B N 1
ATOM 2087 C CA . TYR B 1 30 ? -12.445 -8.227 -15.938 1 98.81 30 TYR B CA 1
ATOM 2088 C C . TYR B 1 30 ? -12.242 -8.289 -17.438 1 98.81 30 TYR B C 1
ATOM 2090 O O . TYR B 1 30 ? -12.586 -9.289 -18.078 1 98.81 30 TYR B O 1
ATOM 2098 N N . THR B 1 31 ? -11.672 -7.199 -17.984 1 98.81 31 THR B N 1
ATOM 2099 C CA . THR B 1 31 ? -11.492 -7.086 -19.422 1 98.81 31 THR B CA 1
ATOM 2100 C C . THR B 1 31 ? -10.617 -8.219 -19.953 1 98.81 31 THR B C 1
ATOM 2102 O O . THR B 1 31 ? -10.969 -8.883 -20.922 1 98.81 31 THR B O 1
ATOM 2105 N N . ILE B 1 32 ? -9.516 -8.508 -19.281 1 98.75 32 ILE B N 1
ATOM 2106 C CA . ILE B 1 32 ? -8.602 -9.562 -19.719 1 98.75 32 ILE B CA 1
ATOM 2107 C C . ILE B 1 32 ? -9.281 -10.922 -19.609 1 98.75 32 ILE B C 1
ATOM 2109 O O . ILE B 1 32 ? -9.25 -11.719 -20.547 1 98.75 32 ILE B O 1
ATOM 2113 N N . ALA B 1 33 ? -9.953 -11.188 -18.469 1 98.62 33 ALA B N 1
ATOM 2114 C CA . ALA B 1 33 ? -10.57 -12.484 -18.203 1 98.62 33 ALA B CA 1
ATOM 2115 C C . ALA B 1 33 ? -11.656 -12.789 -19.234 1 98.62 33 ALA B C 1
ATOM 2117 O O . ALA B 1 33 ? -11.758 -13.914 -19.734 1 98.62 33 ALA B O 1
ATOM 2118 N N . VAL B 1 34 ? -12.484 -11.82 -19.562 1 98.38 34 VAL B N 1
ATOM 2119 C CA . VAL B 1 34 ? -13.602 -12.016 -20.484 1 98.38 34 VAL B CA 1
ATOM 2120 C C . VAL B 1 34 ? -13.07 -12.141 -21.906 1 98.38 34 VAL B C 1
ATOM 2122 O O . VAL B 1 34 ? -13.508 -13.016 -22.656 1 98.38 34 VAL B O 1
ATOM 2125 N N . LEU B 1 35 ? -12.086 -11.273 -22.281 1 98.31 35 LEU B N 1
ATOM 2126 C CA . LEU B 1 35 ? -11.531 -11.328 -23.625 1 98.31 35 LEU B CA 1
ATOM 2127 C C . LEU B 1 35 ? -10.805 -12.648 -23.859 1 98.31 35 LEU B C 1
ATOM 2129 O O . LEU B 1 35 ? -10.836 -13.188 -24.969 1 98.31 35 LEU B O 1
ATOM 2133 N N . HIS B 1 36 ? -10.172 -13.227 -22.797 1 98.31 36 HIS B N 1
ATOM 2134 C CA . HIS B 1 36 ? -9.445 -14.484 -22.906 1 98.31 36 HIS B CA 1
ATOM 2135 C C . HIS B 1 36 ? -10.375 -15.68 -22.688 1 98.31 36 HIS B C 1
ATOM 2137 O O . HIS B 1 36 ? -9.93 -16.828 -22.734 1 98.31 36 HIS B O 1
ATOM 2143 N N . ARG B 1 37 ? -11.719 -15.391 -22.391 1 98.06 37 ARG B N 1
ATOM 2144 C CA . ARG B 1 37 ? -12.742 -16.406 -22.156 1 98.06 37 ARG B CA 1
ATOM 2145 C C . ARG B 1 37 ? -12.398 -17.25 -20.922 1 98.06 37 ARG B C 1
ATOM 2147 O O . ARG B 1 37 ? -12.719 -18.438 -20.875 1 98.06 37 ARG B O 1
ATOM 2154 N N . ASP B 1 38 ? -11.656 -16.656 -20.031 1 97.69 38 ASP B N 1
ATOM 2155 C CA . ASP B 1 38 ? -11.359 -17.297 -18.75 1 97.69 38 ASP B CA 1
ATOM 2156 C C . ASP B 1 38 ? -12.547 -17.188 -17.797 1 97.69 38 ASP B C 1
ATOM 2158 O O . ASP B 1 38 ? -12.602 -17.891 -16.781 1 97.69 38 ASP B O 1
ATOM 2162 N N . ALA B 1 39 ? -13.445 -16.266 -18.062 1 96.88 39 ALA B N 1
ATOM 2163 C CA . ALA B 1 39 ? -14.648 -16.031 -17.266 1 96.88 39 ALA B CA 1
ATOM 2164 C C . ALA B 1 39 ? -15.836 -15.656 -18.141 1 96.88 39 ALA B C 1
ATOM 2166 O O . ALA B 1 39 ? -15.656 -15.156 -19.25 1 96.88 39 ALA B O 1
ATOM 2167 N N . PRO B 1 40 ? -17.031 -15.961 -17.703 1 97.12 40 PRO B N 1
ATOM 2168 C CA . PRO B 1 40 ? -18.203 -15.531 -18.469 1 97.12 40 PRO B CA 1
ATOM 2169 C C . PRO B 1 40 ? -18.375 -14.016 -18.469 1 97.12 40 PRO B C 1
ATOM 2171 O O . PRO B 1 40 ? -17.578 -13.297 -17.859 1 97.12 40 PRO B O 1
ATOM 2174 N N . LEU B 1 41 ? -19.344 -13.523 -19.156 1 97.5 41 LEU B N 1
ATOM 2175 C CA . LEU B 1 41 ? -19.578 -12.094 -19.328 1 97.5 41 LEU B CA 1
ATOM 2176 C C . LEU B 1 41 ? -19.875 -11.422 -18 1 97.5 41 LEU B C 1
ATOM 2178 O O . LEU B 1 41 ? -19.422 -10.297 -17.75 1 97.5 41 LEU B O 1
ATOM 2182 N N . VAL B 1 42 ? -20.688 -12.109 -17.125 1 97.88 42 VAL B N 1
ATOM 2183 C CA . VAL B 1 42 ? -20.953 -11.617 -15.773 1 97.88 42 VAL B CA 1
ATOM 2184 C C . VAL B 1 42 ? -20.328 -12.555 -14.75 1 97.88 42 VAL B C 1
ATOM 2186 O O . VAL B 1 42 ? -21.031 -13.367 -14.133 1 97.88 42 VAL B O 1
ATOM 2189 N N . PRO B 1 43 ? -19.094 -12.398 -14.562 1 98.06 43 PRO B N 1
ATOM 2190 C CA . PRO B 1 43 ? -18.391 -13.289 -13.641 1 98.06 43 PRO B CA 1
ATOM 2191 C C . PRO B 1 43 ? -18.406 -12.781 -12.203 1 98.06 43 PRO B C 1
ATOM 2193 O O . PRO B 1 43 ? -18.578 -11.578 -11.969 1 98.06 43 PRO B O 1
ATOM 2196 N N . MET B 1 44 ? -18.281 -13.68 -11.305 1 97.38 44 MET B N 1
ATOM 2197 C CA . MET B 1 44 ? -17.844 -13.227 -9.984 1 97.38 44 MET B CA 1
ATOM 2198 C C . MET B 1 44 ? -16.5 -12.516 -10.07 1 97.38 44 MET B C 1
ATOM 2200 O O . MET B 1 44 ? -15.648 -12.891 -10.875 1 97.38 44 MET B O 1
ATOM 2204 N N . ILE B 1 45 ? -16.281 -11.578 -9.219 1 98.12 45 ILE B N 1
ATOM 2205 C CA . ILE B 1 45 ? -15.086 -10.734 -9.281 1 98.12 45 ILE B CA 1
ATOM 2206 C C . ILE B 1 45 ? -13.836 -11.594 -9.086 1 98.12 45 ILE B C 1
ATOM 2208 O O . ILE B 1 45 ? -12.859 -11.469 -9.828 1 98.12 45 ILE B O 1
ATOM 2212 N N . SER B 1 46 ? -13.859 -12.516 -8.172 1 96.56 46 SER B N 1
ATOM 2213 C CA . SER B 1 46 ? -12.703 -13.352 -7.859 1 96.56 46 SER B CA 1
ATOM 2214 C C . SER B 1 46 ? -12.328 -14.234 -9.039 1 96.56 46 SER B C 1
ATOM 2216 O O . SER B 1 46 ? -11.164 -14.625 -9.188 1 96.56 46 SER B O 1
ATOM 2218 N N . ASP B 1 47 ? -13.312 -14.586 -9.891 1 97.5 47 ASP B N 1
ATOM 2219 C CA . ASP B 1 47 ? -13.023 -15.414 -11.062 1 97.5 47 ASP B CA 1
ATOM 2220 C C . ASP B 1 47 ? -12.172 -14.656 -12.07 1 97.5 47 ASP B C 1
ATOM 2222 O O . ASP B 1 47 ? -11.539 -15.266 -12.945 1 97.5 47 ASP B O 1
ATOM 2226 N N . THR B 1 48 ? -12.148 -13.359 -11.938 1 98.38 48 THR B N 1
ATOM 2227 C CA . THR B 1 48 ? -11.328 -12.555 -12.844 1 98.38 48 THR B CA 1
ATOM 2228 C C . THR B 1 48 ? -9.898 -12.453 -12.312 1 98.38 48 THR B C 1
ATOM 2230 O O . THR B 1 48 ? -9.047 -11.797 -12.93 1 98.38 48 THR B O 1
ATOM 2233 N N . PHE B 1 49 ? -9.586 -13.086 -11.141 1 98 49 PHE B N 1
ATOM 2234 C CA . PHE B 1 49 ? -8.273 -13.008 -10.508 1 98 49 PHE B CA 1
ATOM 2235 C C . PHE B 1 49 ? -7.496 -14.297 -10.711 1 98 49 PHE B C 1
ATOM 2237 O O . PHE B 1 49 ? -6.418 -14.477 -10.141 1 98 49 PHE B O 1
ATOM 2244 N N . VAL B 1 50 ? -7.895 -15.258 -11.453 1 97.62 50 VAL B N 1
ATOM 2245 C CA . VAL B 1 50 ? -7.449 -16.641 -11.336 1 97.62 50 VAL B CA 1
ATOM 2246 C C . VAL B 1 50 ? -6.281 -16.891 -12.289 1 97.62 50 VAL B C 1
ATOM 2248 O O . VAL B 1 50 ? -5.215 -17.344 -11.867 1 97.62 50 VAL B O 1
ATOM 2251 N N . TYR B 1 51 ? -6.418 -16.562 -13.539 1 97.62 51 TYR B N 1
ATOM 2252 C CA . TYR B 1 51 ? -5.422 -16.953 -14.539 1 97.62 51 TYR B CA 1
ATOM 2253 C C . TYR B 1 51 ? -4.48 -15.789 -14.836 1 97.62 51 TYR B C 1
ATOM 2255 O O . TYR B 1 51 ? -4.824 -14.625 -14.609 1 97.62 51 TYR B O 1
ATOM 2263 N N . ALA B 1 52 ? -3.297 -16.125 -15.305 1 96.94 52 ALA B N 1
ATOM 2264 C CA . ALA B 1 52 ? -2.367 -15.102 -15.797 1 96.94 52 ALA B CA 1
ATOM 2265 C C . ALA B 1 52 ? -2.775 -14.617 -17.188 1 96.94 52 ALA B C 1
ATOM 2267 O O . ALA B 1 52 ? -3.215 -15.406 -18.031 1 96.94 52 ALA B O 1
ATOM 2268 N N . PRO B 1 53 ? -2.662 -13.32 -17.391 1 97.56 53 PRO B N 1
ATOM 2269 C CA . PRO B 1 53 ? -1.952 -12.32 -16.594 1 97.56 53 PRO B CA 1
ATOM 2270 C C . PRO B 1 53 ? -2.877 -11.555 -15.641 1 97.56 53 PRO B C 1
ATOM 2272 O O . PRO B 1 53 ? -2.418 -10.711 -14.875 1 97.56 53 PRO B O 1
ATOM 2275 N N . 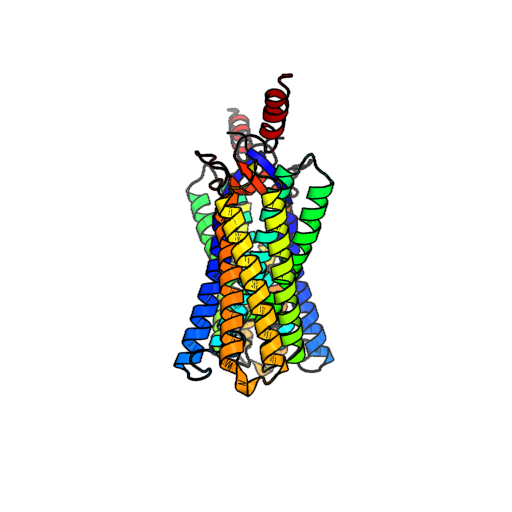GLU B 1 54 ? -4.238 -11.828 -15.688 1 98 54 GLU B N 1
ATOM 2276 C CA . GLU B 1 54 ? -5.156 -11.094 -14.82 1 98 54 GLU B CA 1
ATOM 2277 C C . GLU B 1 54 ? -4.844 -11.336 -13.352 1 98 54 GLU B C 1
ATOM 2279 O O . GLU B 1 54 ? -5.059 -10.461 -12.508 1 98 54 GLU B O 1
ATOM 2284 N N . SER B 1 55 ? -4.25 -12.492 -12.992 1 98.31 55 SER B N 1
ATOM 2285 C CA . SER B 1 55 ? -3.885 -12.75 -11.609 1 98.31 55 SER B CA 1
ATOM 2286 C C . SER B 1 55 ? -2.742 -11.852 -11.156 1 98.31 55 SER B C 1
ATOM 2288 O O . SER B 1 55 ? -2.721 -11.391 -10.016 1 98.31 55 SER B O 1
ATOM 2290 N N . TYR B 1 56 ? -1.763 -11.562 -12.023 1 98.44 56 TYR B N 1
ATOM 2291 C CA . TYR B 1 56 ? -0.691 -10.625 -11.703 1 98.44 56 TYR B CA 1
ATOM 2292 C C . TYR B 1 56 ? -1.248 -9.234 -11.406 1 98.44 56 TYR B C 1
ATOM 2294 O O . TYR B 1 56 ? -0.817 -8.578 -10.461 1 98.44 56 TYR B O 1
ATOM 2302 N N . VAL B 1 57 ? -2.211 -8.859 -12.242 1 98.62 57 VAL B N 1
ATOM 2303 C CA . VAL B 1 57 ? -2.83 -7.543 -12.133 1 98.62 57 VAL B CA 1
ATOM 2304 C C . VAL B 1 57 ? -3.598 -7.441 -10.812 1 98.62 57 VAL B C 1
ATOM 2306 O O . VAL B 1 57 ? -3.496 -6.434 -10.109 1 98.62 57 VAL B O 1
ATOM 2309 N N . SER B 1 58 ? -4.367 -8.477 -10.484 1 98.62 58 SER B N 1
ATOM 2310 C CA . SER B 1 58 ? -5.16 -8.438 -9.258 1 98.62 58 SER B CA 1
ATOM 2311 C C . SER B 1 58 ? -4.266 -8.438 -8.023 1 98.62 58 SER B C 1
ATOM 2313 O O . SER B 1 58 ? -4.508 -7.691 -7.07 1 98.62 58 SER B O 1
ATOM 2315 N N . ARG B 1 59 ? -3.209 -9.242 -7.996 1 98.81 59 ARG B N 1
ATOM 2316 C CA . ARG B 1 59 ? -2.285 -9.297 -6.867 1 98.81 59 ARG B CA 1
ATOM 2317 C C . ARG B 1 59 ? -1.665 -7.926 -6.605 1 98.81 59 ARG B C 1
ATOM 2319 O O . ARG B 1 59 ? -1.713 -7.422 -5.484 1 98.81 59 ARG B O 1
ATOM 2326 N N . PHE B 1 60 ? -1.162 -7.359 -7.656 1 98.88 60 PHE B N 1
ATOM 2327 C CA . PHE B 1 60 ? -0.511 -6.059 -7.527 1 98.88 60 PHE B CA 1
ATOM 2328 C C . PHE B 1 60 ? -1.525 -4.98 -7.176 1 98.88 60 PHE B C 1
ATOM 2330 O O . PHE B 1 60 ? -1.326 -4.219 -6.227 1 98.88 60 PHE B O 1
ATOM 2337 N N . GLY B 1 61 ? -2.598 -4.91 -7.938 1 98.88 61 GLY B N 1
ATOM 2338 C CA . GLY B 1 61 ? -3.549 -3.816 -7.832 1 98.88 61 GLY B CA 1
ATOM 2339 C C . GLY B 1 61 ? -4.387 -3.873 -6.57 1 98.88 61 GLY B C 1
ATOM 2340 O O . GLY B 1 61 ? -4.535 -2.869 -5.871 1 98.88 61 GLY B O 1
ATOM 2341 N N . VAL B 1 62 ? -4.973 -5.035 -6.25 1 98.88 62 VAL B N 1
ATOM 2342 C CA . VAL B 1 62 ? -5.871 -5.152 -5.109 1 98.88 62 VAL B CA 1
ATOM 2343 C C . VAL B 1 62 ? -5.082 -4.988 -3.811 1 98.88 62 VAL B C 1
ATOM 2345 O O . VAL B 1 62 ? -5.535 -4.312 -2.885 1 98.88 62 VAL B O 1
ATOM 2348 N N . VAL B 1 63 ? -3.885 -5.551 -3.732 1 98.94 63 VAL B N 1
ATOM 2349 C CA . VAL B 1 63 ? -3.086 -5.426 -2.518 1 98.94 63 VAL B CA 1
ATOM 2350 C C . VAL B 1 63 ? -2.609 -3.984 -2.359 1 98.94 63 VAL B C 1
ATOM 2352 O O . VAL B 1 63 ? -2.568 -3.455 -1.246 1 98.94 63 VAL B O 1
ATOM 2355 N N . THR B 1 64 ? -2.232 -3.336 -3.449 1 98.88 64 THR B N 1
ATOM 2356 C CA . THR B 1 64 ? -1.888 -1.92 -3.387 1 98.88 64 THR B CA 1
ATOM 2357 C C . THR B 1 64 ? -3.072 -1.096 -2.891 1 98.88 64 THR B C 1
ATOM 2359 O O . THR B 1 64 ? -2.922 -0.259 -1.998 1 98.88 64 THR B O 1
ATOM 2362 N N . ALA B 1 65 ? -4.25 -1.336 -3.457 1 98.88 65 ALA B N 1
ATOM 2363 C CA . ALA B 1 65 ? -5.453 -0.625 -3.025 1 98.88 65 ALA B CA 1
ATOM 2364 C C . ALA B 1 65 ? -5.738 -0.881 -1.548 1 98.88 65 ALA B C 1
ATOM 2366 O O . ALA B 1 65 ? -6.23 0.003 -0.842 1 98.88 65 ALA B O 1
ATOM 2367 N N . SER B 1 66 ? -5.504 -2.105 -1.146 1 98.88 66 SER B N 1
ATOM 2368 C CA . SER B 1 66 ? -5.691 -2.445 0.26 1 98.88 66 SER B CA 1
ATOM 2369 C C . SER B 1 66 ? -4.789 -1.604 1.157 1 98.88 66 SER B C 1
ATOM 2371 O O . SER B 1 66 ? -5.234 -1.09 2.186 1 98.88 66 SER B O 1
ATOM 2373 N N . ALA B 1 67 ? -3.518 -1.454 0.806 1 98.75 67 ALA B N 1
ATOM 2374 C CA . ALA B 1 67 ? -2.59 -0.631 1.577 1 98.75 67 ALA B CA 1
ATOM 2375 C C . ALA B 1 67 ? -3.033 0.83 1.589 1 98.75 67 ALA B C 1
ATOM 2377 O 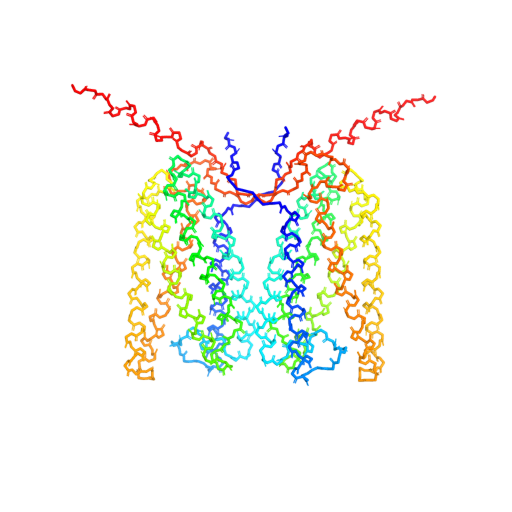O . ALA B 1 67 ? -2.975 1.494 2.627 1 98.75 67 ALA B O 1
ATOM 2378 N N . MET B 1 68 ? -3.453 1.32 0.478 1 98.62 68 MET B N 1
ATOM 2379 C CA . MET B 1 68 ? -3.945 2.691 0.38 1 98.62 68 MET B CA 1
ATOM 2380 C C . MET B 1 68 ? -5.191 2.887 1.237 1 98.62 68 MET B C 1
ATOM 2382 O O . MET B 1 68 ? -5.379 3.945 1.839 1 98.62 68 MET B O 1
ATOM 2386 N N . LEU B 1 69 ? -6.027 1.89 1.228 1 98.81 69 LEU B N 1
ATOM 2387 C CA . LEU B 1 69 ? -7.266 1.973 1.998 1 98.81 69 LEU B CA 1
ATOM 2388 C C . LEU B 1 69 ? -6.969 2.08 3.49 1 98.81 69 LEU B C 1
ATOM 2390 O O . LEU B 1 69 ? -7.695 2.752 4.227 1 98.81 69 LEU B O 1
ATOM 2394 N N . GLN B 1 70 ? -5.891 1.47 3.98 1 98.38 70 GLN B N 1
ATOM 2395 C CA . GLN B 1 70 ? -5.469 1.661 5.363 1 98.38 70 GLN B CA 1
ATOM 2396 C C . GLN B 1 70 ? -5.25 3.139 5.672 1 98.38 70 GLN B C 1
ATOM 2398 O O . GLN B 1 70 ? -5.637 3.621 6.738 1 98.38 70 GLN B O 1
ATOM 2403 N N . LEU B 1 71 ? -4.652 3.779 4.715 1 96.38 71 LEU B N 1
ATOM 2404 C CA . LEU B 1 71 ? -4.395 5.207 4.871 1 96.38 71 LEU B CA 1
ATOM 2405 C C . LEU B 1 71 ? -5.699 5.992 4.891 1 96.38 71 LEU B C 1
ATOM 2407 O O . LEU B 1 71 ? -5.859 6.922 5.688 1 96.38 71 LEU B O 1
ATOM 2411 N N . VAL B 1 72 ? -6.617 5.645 4.059 1 97.56 72 VAL B N 1
ATOM 2412 C CA . VAL B 1 72 ? -7.918 6.297 3.998 1 97.56 72 VAL B CA 1
ATOM 2413 C C . VAL B 1 72 ? -8.641 6.137 5.332 1 97.56 72 VAL B C 1
ATOM 2415 O O . VAL B 1 72 ? -9.227 7.09 5.848 1 97.56 72 VAL B O 1
ATOM 2418 N N . VAL B 1 73 ? -8.578 4.953 5.863 1 98.31 73 VAL B N 1
ATOM 2419 C CA . VAL B 1 73 ? -9.219 4.68 7.148 1 98.31 73 VAL B CA 1
ATOM 2420 C C . VAL B 1 73 ? -8.633 5.594 8.219 1 98.31 73 VAL B C 1
ATOM 2422 O O . VAL B 1 73 ? -9.367 6.172 9.023 1 98.31 73 VAL B O 1
ATOM 2425 N N . TRP B 1 74 ? -7.387 5.727 8.227 1 96.19 74 TRP B N 1
ATOM 2426 C CA . TRP B 1 74 ? -6.703 6.578 9.195 1 96.19 74 TRP B CA 1
ATOM 2427 C C . TRP B 1 74 ? -7.109 8.039 9.023 1 96.19 74 TRP B C 1
ATOM 2429 O O . TRP B 1 74 ? -7.398 8.727 10 1 96.19 74 TRP B O 1
ATOM 2439 N N . LEU B 1 75 ? -7.098 8.516 7.797 1 94.38 75 LEU B N 1
ATOM 2440 C CA . LEU B 1 75 ? -7.469 9.898 7.504 1 94.38 75 LEU B CA 1
ATOM 2441 C C . LEU B 1 75 ? -8.906 10.18 7.922 1 94.38 75 LEU B C 1
ATOM 2443 O O . LEU B 1 75 ? -9.195 11.219 8.516 1 94.38 75 LEU B O 1
ATOM 2447 N N . LEU B 1 76 ? -9.75 9.25 7.621 1 95.81 76 LEU B N 1
ATOM 2448 C CA . LEU B 1 76 ? -11.148 9.43 7.965 1 95.81 76 LEU B CA 1
ATOM 2449 C C . LEU B 1 76 ? -11.344 9.445 9.477 1 95.81 76 LEU B C 1
ATOM 2451 O O . LEU B 1 76 ? -12.109 10.25 10.008 1 95.81 76 LEU B O 1
ATOM 2455 N N . ARG B 1 77 ? -10.711 8.562 10.148 1 95 77 ARG B N 1
ATOM 2456 C CA . ARG B 1 77 ? -10.797 8.562 11.609 1 95 77 ARG B CA 1
ATOM 2457 C C . ARG B 1 77 ? -10.367 9.906 12.18 1 95 77 ARG B C 1
ATOM 2459 O O . ARG B 1 77 ? -11.016 10.453 13.07 1 95 77 ARG B O 1
ATOM 2466 N N . SER B 1 78 ? -9.25 10.438 11.664 1 91.19 78 SER B N 1
ATOM 2467 C CA . SER B 1 78 ? -8.75 11.734 12.117 1 91.19 78 SER B CA 1
ATOM 2468 C C . SER B 1 78 ? -9.773 12.836 11.883 1 91.19 78 SER B C 1
ATOM 2470 O O . SER B 1 78 ? -10.008 13.664 12.758 1 91.19 78 SER B O 1
ATOM 2472 N N . TYR B 1 79 ? -10.367 12.773 10.766 1 90 79 TYR B N 1
ATOM 2473 C CA . TYR B 1 79 ? -11.391 13.75 10.406 1 90 79 TYR B CA 1
ATOM 2474 C C . TYR B 1 79 ? -12.562 13.695 11.375 1 90 79 TYR B C 1
ATOM 2476 O O . TYR B 1 79 ? -12.992 14.727 11.906 1 90 79 TYR B O 1
ATOM 2484 N N . LEU B 1 80 ? -13.023 12.539 11.609 1 92.56 80 LEU B N 1
ATOM 2485 C CA . LEU B 1 80 ? -14.211 12.359 12.438 1 92.56 80 LEU B CA 1
ATOM 2486 C C . LEU B 1 80 ? -13.906 12.672 13.898 1 92.56 80 LEU B C 1
ATOM 2488 O O . LEU B 1 80 ? -14.742 13.227 14.609 1 92.56 80 LEU B O 1
ATOM 2492 N N . CYS B 1 81 ? -12.75 12.352 14.344 1 89.12 81 CYS B N 1
ATOM 2493 C CA . CYS B 1 81 ? -12.352 12.648 15.719 1 89.12 81 CYS B CA 1
ATOM 2494 C C . CYS B 1 81 ? -12.219 14.148 15.945 1 89.12 81 CYS B C 1
ATOM 2496 O O . CYS B 1 81 ? -12.484 14.641 17.031 1 89.12 81 CYS B O 1
ATOM 2498 N N . ALA B 1 82 ? -11.82 14.812 14.883 1 84.62 82 ALA B N 1
ATOM 2499 C CA . ALA B 1 82 ? -11.734 16.266 14.992 1 84.62 82 ALA B CA 1
ATOM 2500 C C . ALA B 1 82 ? -13.094 16.875 15.297 1 84.62 82 ALA B C 1
ATOM 2502 O O . ALA B 1 82 ? -13.203 17.797 16.109 1 84.62 82 ALA B O 1
ATOM 2503 N N . PHE B 1 83 ? -14.117 16.344 14.75 1 85.62 83 PHE B N 1
ATOM 2504 C CA . PHE B 1 83 ? -15.461 16.859 14.953 1 85.62 83 PHE B CA 1
ATOM 2505 C C . PHE B 1 83 ? -16.094 16.281 16.219 1 85.62 83 PHE B C 1
ATOM 2507 O O . PHE B 1 83 ? -17.109 16.781 16.703 1 85.62 83 PHE B O 1
ATOM 2514 N N . ALA B 1 84 ? -15.43 15.281 16.766 1 87.06 84 ALA B N 1
ATOM 2515 C CA . ALA B 1 84 ? -15.93 14.641 17.984 1 87.06 84 ALA B CA 1
ATOM 2516 C C . ALA B 1 84 ? -15.07 15.016 19.188 1 87.06 84 ALA B C 1
ATOM 2518 O O . ALA B 1 84 ? -15.109 14.344 20.219 1 87.06 84 ALA B O 1
ATOM 2519 N N . SER B 1 85 ? -14.172 15.914 19.078 1 79.38 85 SER B N 1
ATOM 2520 C CA . SER B 1 85 ? -13.164 16.234 20.078 1 79.38 85 SER B CA 1
ATOM 2521 C C . SER B 1 85 ? -13.797 16.375 21.469 1 79.38 85 SER B C 1
ATOM 2523 O O . SER B 1 85 ? -13.234 15.922 22.469 1 79.38 85 SER B O 1
ATOM 2525 N N . GLY B 1 86 ? -14.914 16.891 21.688 1 82.19 86 GLY B N 1
ATOM 2526 C CA . GLY B 1 86 ? -15.539 17.047 22.984 1 82.19 86 GLY B CA 1
ATOM 2527 C C . GLY B 1 86 ? -16.438 15.898 23.359 1 82.19 86 GLY B C 1
ATOM 2528 O O . GLY B 1 86 ? -17.094 15.93 24.406 1 82.19 86 GLY B O 1
ATOM 2529 N N . HIS B 1 87 ? -16.375 14.836 22.609 1 90.5 87 HIS B N 1
ATOM 2530 C CA . HIS B 1 87 ? -17.281 13.711 22.812 1 90.5 87 HIS B CA 1
ATOM 2531 C C . HIS B 1 87 ? -16.516 12.391 22.812 1 90.5 87 HIS B C 1
ATOM 2533 O O . HIS B 1 87 ? -16.344 11.758 21.766 1 90.5 87 HIS B O 1
ATOM 2539 N N . ARG B 1 88 ? -16.172 11.938 24 1 92.62 88 ARG B N 1
ATOM 2540 C CA . ARG B 1 88 ? -15.359 10.734 24.156 1 92.62 88 ARG B CA 1
ATOM 2541 C C . ARG B 1 88 ? -16.047 9.523 23.547 1 92.62 88 ARG B C 1
ATOM 2543 O O . ARG B 1 88 ? -15.383 8.664 22.953 1 92.62 88 ARG B O 1
ATOM 2550 N N . ALA B 1 89 ? -17.344 9.422 23.688 1 95.69 89 ALA B N 1
ATOM 2551 C CA . ALA B 1 89 ? -18.109 8.297 23.156 1 95.69 89 ALA B CA 1
ATOM 2552 C C . ALA B 1 89 ? -17.984 8.211 21.641 1 95.69 89 ALA B C 1
ATOM 2554 O O . ALA B 1 89 ? -17.797 7.121 21.094 1 95.69 89 ALA B O 1
ATOM 2555 N N . TRP B 1 90 ? -17.984 9.312 21 1 95.44 90 TRP B N 1
ATOM 2556 C CA . TRP B 1 90 ? -17.922 9.32 19.547 1 95.44 90 TRP B CA 1
ATOM 2557 C C . TRP B 1 90 ? -16.484 9.078 19.078 1 95.44 90 TRP B C 1
ATOM 2559 O O . TRP B 1 90 ? -16.266 8.477 18.016 1 95.44 90 TRP B O 1
ATOM 2569 N N . ARG B 1 91 ? -15.5 9.469 19.859 1 95.31 91 ARG B N 1
ATOM 2570 C CA . ARG B 1 91 ? -14.125 9.133 19.516 1 95.31 91 ARG B CA 1
ATOM 2571 C C . ARG B 1 91 ? -13.883 7.629 19.625 1 95.31 91 ARG B C 1
ATOM 2573 O O . ARG B 1 91 ? -13.195 7.043 18.797 1 95.31 91 ARG B O 1
ATOM 2580 N N . TRP B 1 92 ? -14.484 7.102 20.656 1 97.19 92 TRP B N 1
ATOM 2581 C CA . TRP B 1 92 ? -14.406 5.652 20.812 1 97.19 92 TRP B CA 1
ATOM 2582 C C . TRP B 1 92 ? -15.125 4.949 19.656 1 97.19 92 TRP B C 1
ATOM 2584 O O . TRP B 1 92 ? -14.602 3.98 19.094 1 97.19 92 TRP B O 1
ATOM 2594 N N . PHE B 1 93 ? -16.312 5.422 19.312 1 98.12 93 PHE B N 1
ATOM 2595 C CA . PHE B 1 93 ? -17.078 4.863 18.203 1 98.12 93 PHE B CA 1
ATOM 2596 C C . PHE B 1 93 ? -16.281 4.938 16.906 1 98.12 93 PHE B C 1
ATOM 2598 O O . PHE B 1 93 ? -16.25 3.977 16.125 1 98.12 93 PHE B O 1
ATOM 2605 N N . ALA B 1 94 ? -15.578 6.066 16.688 1 97.56 94 ALA B N 1
ATOM 2606 C CA . ALA B 1 94 ? -14.719 6.227 15.516 1 97.56 94 ALA B CA 1
ATOM 2607 C C . ALA B 1 94 ? -13.602 5.184 15.5 1 97.56 94 ALA B C 1
ATOM 2609 O O . ALA B 1 94 ? -13.258 4.648 14.445 1 97.56 94 ALA B O 1
ATOM 2610 N N . THR B 1 95 ? -13.062 4.914 16.703 1 97.5 95 THR B N 1
ATOM 2611 C CA . THR B 1 95 ? -11.992 3.926 16.812 1 97.5 95 THR B CA 1
ATOM 2612 C C . THR B 1 95 ? -12.508 2.531 16.453 1 97.5 95 THR B C 1
ATOM 2614 O O . THR B 1 95 ? -11.852 1.792 15.719 1 97.5 95 THR B O 1
ATOM 2617 N N . VAL B 1 96 ? -13.68 2.229 16.859 1 98.62 96 VAL B N 1
ATOM 2618 C CA . VAL B 1 96 ? -14.242 0.895 16.672 1 98.62 96 VAL B CA 1
ATOM 2619 C C . VAL B 1 96 ? -14.547 0.663 15.195 1 98.62 96 VAL B C 1
ATOM 2621 O O . VAL B 1 96 ? -14.133 -0.349 14.625 1 98.62 96 VAL B O 1
ATOM 2624 N N . HIS B 1 97 ? -15.258 1.62 14.586 1 98.56 97 HIS B N 1
ATOM 2625 C CA . HIS B 1 97 ? -15.586 1.336 13.188 1 98.56 97 HIS B CA 1
ATOM 2626 C C . HIS B 1 97 ? -14.359 1.482 12.297 1 98.56 97 HIS B C 1
ATOM 2628 O O . HIS B 1 97 ? -14.281 0.867 11.234 1 98.56 97 HIS B O 1
ATOM 2634 N N . SER B 1 98 ? -13.344 2.283 12.719 1 98.62 98 SER B N 1
ATOM 2635 C CA . SER B 1 98 ? -12.094 2.344 11.961 1 98.62 98 SER B CA 1
ATOM 2636 C C . SER B 1 98 ? -11.352 1.013 12.016 1 98.62 98 SER B C 1
ATOM 2638 O O . SER B 1 98 ? -10.688 0.627 11.055 1 98.62 98 SER B O 1
ATOM 2640 N N . LEU B 1 99 ? -11.469 0.382 13.156 1 98.75 99 LEU B N 1
ATOM 2641 C CA . LEU B 1 99 ? -10.883 -0.95 13.242 1 98.75 99 LEU B CA 1
ATOM 2642 C C . LEU B 1 99 ? -11.547 -1.903 12.258 1 98.75 99 LEU B C 1
ATOM 2644 O O . LEU B 1 99 ? -10.875 -2.725 11.625 1 98.75 99 LEU B O 1
ATOM 2648 N N . CYS B 1 100 ? -12.836 -1.829 12.062 1 98.88 100 CYS B N 1
ATOM 2649 C CA . CYS B 1 100 ? -13.539 -2.613 11.047 1 98.88 100 CYS B CA 1
ATOM 2650 C C . CYS B 1 100 ? -13.023 -2.281 9.656 1 98.88 100 CYS B C 1
ATOM 2652 O O . CYS B 1 100 ? -12.836 -3.174 8.828 1 98.88 100 CYS B O 1
ATOM 2654 N N . GLY B 1 101 ? -12.781 -0.986 9.422 1 98.94 101 GLY B N 1
ATOM 2655 C CA . GLY B 1 101 ? -12.211 -0.573 8.148 1 98.94 101 GLY B CA 1
ATOM 2656 C C . GLY B 1 101 ? -10.82 -1.135 7.91 1 98.94 101 GLY B C 1
ATOM 2657 O O . GLY B 1 101 ? -10.508 -1.565 6.797 1 98.94 101 GLY B O 1
ATOM 2658 N N . ALA B 1 102 ? -10 -1.113 8.953 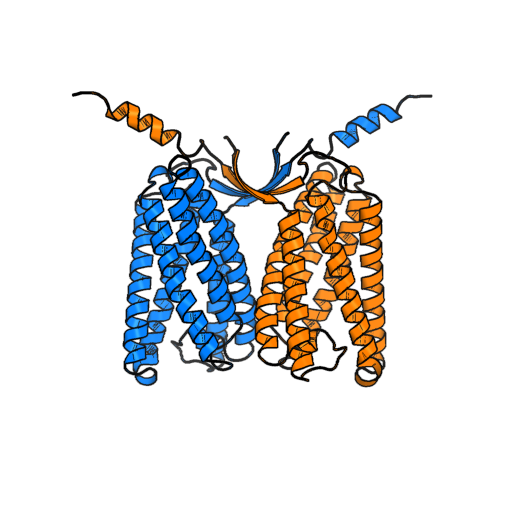1 98.88 102 ALA B N 1
ATOM 2659 C CA . ALA B 1 102 ? -8.641 -1.653 8.852 1 98.88 102 ALA B CA 1
ATOM 2660 C C . ALA B 1 102 ? -8.672 -3.152 8.57 1 98.88 102 ALA B C 1
ATOM 2662 O O . ALA B 1 102 ? -7.895 -3.65 7.754 1 98.88 102 ALA B O 1
ATOM 2663 N N . VAL B 1 103 ? -9.531 -3.832 9.234 1 98.88 103 VAL B N 1
ATOM 2664 C CA . VAL B 1 103 ? -9.688 -5.27 9.023 1 98.88 103 VAL B CA 1
ATOM 2665 C C . VAL B 1 103 ? -10.188 -5.531 7.609 1 98.88 103 VAL B C 1
ATOM 2667 O O . VAL B 1 103 ? -9.695 -6.43 6.926 1 98.88 103 VAL B O 1
ATOM 2670 N N . ALA B 1 104 ? -11.18 -4.762 7.176 1 98.94 104 ALA B N 1
ATOM 2671 C CA . ALA B 1 104 ? -11.703 -4.891 5.816 1 98.94 104 ALA B CA 1
ATOM 2672 C C . ALA B 1 104 ? -10.594 -4.703 4.781 1 98.94 104 ALA B C 1
ATOM 2674 O O . ALA B 1 104 ? -10.484 -5.484 3.836 1 98.94 104 ALA B O 1
ATOM 2675 N N . SER B 1 105 ? -9.805 -3.713 4.98 1 98.81 105 SER B N 1
ATOM 2676 C CA . SER B 1 105 ? -8.727 -3.408 4.051 1 98.81 105 SER B CA 1
ATOM 2677 C C . SER B 1 105 ? -7.699 -4.535 4.008 1 98.81 105 SER B C 1
ATOM 2679 O O . SER B 1 105 ? -7.285 -4.969 2.93 1 98.81 105 SER B O 1
ATOM 2681 N N . ALA B 1 106 ? -7.289 -5.062 5.145 1 98.81 106 ALA B N 1
ATOM 2682 C CA . ALA B 1 106 ? -6.34 -6.172 5.191 1 98.81 106 ALA B CA 1
ATOM 2683 C C . ALA B 1 106 ? -6.918 -7.414 4.523 1 98.81 106 ALA B C 1
ATOM 2685 O O . ALA B 1 106 ? -6.227 -8.102 3.77 1 98.81 106 ALA B O 1
ATOM 2686 N N . ALA B 1 107 ? -8.172 -7.707 4.82 1 98.94 107 ALA B N 1
ATOM 2687 C CA . ALA B 1 107 ? -8.828 -8.867 4.23 1 98.94 107 ALA B CA 1
ATOM 2688 C C . ALA B 1 107 ? -8.93 -8.734 2.713 1 98.94 107 ALA B C 1
ATOM 2690 O O . ALA B 1 107 ? -8.766 -9.719 1.984 1 98.94 107 ALA B O 1
ATOM 2691 N N . MET B 1 108 ? -9.227 -7.543 2.244 1 98.88 108 MET B N 1
ATOM 2692 C CA . MET B 1 108 ? -9.242 -7.293 0.806 1 98.88 108 MET B CA 1
ATOM 2693 C C . MET B 1 108 ? -7.895 -7.621 0.176 1 98.88 108 MET B C 1
ATOM 2695 O O . MET B 1 108 ? -7.84 -8.211 -0.905 1 98.88 108 MET B O 1
ATOM 2699 N N . GLY B 1 109 ? -6.797 -7.207 0.866 1 98.88 109 GLY B N 1
ATOM 2700 C CA . GLY B 1 109 ? -5.469 -7.539 0.382 1 98.88 109 GLY B CA 1
ATOM 2701 C C . GLY B 1 109 ? -5.23 -9.031 0.266 1 98.88 109 GLY B C 1
ATOM 2702 O O . GLY B 1 109 ? -4.609 -9.5 -0.693 1 98.88 109 GLY B O 1
ATOM 2703 N N . LEU B 1 110 ? -5.727 -9.773 1.229 1 98.81 110 LEU B N 1
ATOM 2704 C CA . LEU B 1 110 ? -5.59 -11.227 1.204 1 98.81 110 LEU B CA 1
ATOM 2705 C C . LEU B 1 110 ? -6.391 -11.828 0.052 1 98.81 110 LEU B C 1
ATOM 2707 O O . LEU B 1 110 ? -5.945 -12.781 -0.586 1 98.81 110 LEU B O 1
ATOM 2711 N N . VAL B 1 111 ? -7.551 -11.258 -0.221 1 98.69 111 VAL B N 1
ATOM 2712 C CA . VAL B 1 111 ? -8.352 -11.711 -1.354 1 98.69 111 VAL B CA 1
ATOM 2713 C C . VAL B 1 111 ? -7.562 -11.523 -2.65 1 98.69 111 VAL B C 1
ATOM 2715 O O . VAL B 1 111 ? -7.609 -12.375 -3.539 1 98.69 111 VAL B O 1
ATOM 2718 N N . GLY B 1 112 ? -6.836 -10.406 -2.75 1 98.44 112 GLY B N 1
ATOM 2719 C CA . GLY B 1 112 ? -6.012 -10.156 -3.922 1 98.44 112 GLY B CA 1
ATOM 2720 C C . GLY B 1 112 ? -4.809 -11.07 -4.008 1 98.44 112 GLY B C 1
ATOM 2721 O O . GLY B 1 112 ? -4.398 -11.469 -5.102 1 98.44 112 GLY B O 1
ATOM 2722 N N . ALA B 1 113 ? -4.277 -11.516 -2.861 1 98.5 113 ALA B N 1
ATOM 2723 C CA . ALA B 1 113 ? -3.035 -12.281 -2.795 1 98.5 113 ALA B CA 1
ATOM 2724 C C . ALA B 1 113 ? -3.299 -13.766 -3.012 1 98.5 113 ALA B C 1
ATOM 2726 O O . ALA B 1 113 ? -2.408 -14.508 -3.441 1 98.5 113 ALA B O 1
ATOM 2727 N N . ILE B 1 114 ? -4.547 -14.203 -2.67 1 98.31 114 ILE B N 1
ATOM 2728 C CA . ILE B 1 114 ? -4.902 -15.617 -2.74 1 98.31 114 ILE B CA 1
ATOM 2729 C C . ILE B 1 114 ? -6.121 -15.797 -3.643 1 98.31 114 ILE B C 1
ATOM 2731 O O . ILE B 1 114 ? -7.234 -15.398 -3.281 1 98.31 114 ILE B O 1
ATOM 2735 N N . ASN B 1 115 ? -5.945 -16.328 -4.777 1 94.75 115 ASN B N 1
ATOM 2736 C CA . ASN B 1 115 ? -7.137 -16.516 -5.598 1 94.75 115 ASN B CA 1
ATOM 2737 C C . ASN B 1 115 ? -7.859 -17.812 -5.254 1 94.75 115 ASN B C 1
ATOM 2739 O O . ASN B 1 115 ? -7.305 -18.688 -4.574 1 94.75 115 ASN B O 1
ATOM 2743 N N . ASP B 1 116 ? -9.109 -17.969 -5.668 1 94.75 116 ASP B N 1
ATOM 2744 C CA . ASP B 1 116 ? -10.016 -18.984 -5.16 1 94.75 116 ASP B CA 1
ATOM 2745 C C . ASP B 1 116 ? -9.703 -20.344 -5.77 1 94.75 116 ASP B C 1
ATOM 2747 O O . ASP B 1 116 ? -10.117 -21.375 -5.238 1 94.75 116 ASP B O 1
ATOM 2751 N N . GLN B 1 117 ? -8.938 -20.391 -6.855 1 95.62 117 GLN B N 1
ATOM 2752 C CA . GLN B 1 117 ? -8.57 -21.688 -7.418 1 95.62 117 GLN B CA 1
ATOM 2753 C C . GLN B 1 117 ? -7.32 -22.234 -6.738 1 95.62 117 GLN B C 1
ATOM 2755 O O . GLN B 1 117 ? -7.121 -23.453 -6.695 1 95.62 117 GLN B O 1
ATOM 2760 N N . GLU B 1 118 ? -6.504 -21.391 -6.238 1 95.56 118 GLU B N 1
ATOM 2761 C CA . GLU B 1 118 ? -5.316 -21.828 -5.516 1 95.56 118 GLU B CA 1
ATOM 2762 C C . GLU B 1 118 ? -5.676 -22.359 -4.125 1 95.56 118 GLU B C 1
ATOM 2764 O O . GLU B 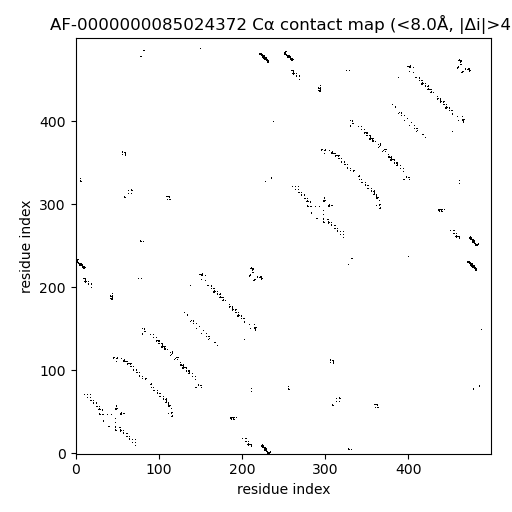1 118 ? -5.156 -23.375 -3.691 1 95.56 118 GLU B O 1
ATOM 2769 N N . ASN B 1 119 ? -6.453 -21.625 -3.416 1 97.38 119 ASN B N 1
ATOM 2770 C CA . ASN B 1 119 ? -6.902 -22 -2.08 1 97.38 119 ASN B CA 1
ATOM 2771 C C . ASN B 1 119 ? -8.273 -21.406 -1.762 1 97.38 119 ASN B C 1
ATOM 2773 O O . ASN B 1 119 ? -8.359 -20.281 -1.276 1 97.38 119 ASN B O 1
ATOM 2777 N N . LEU B 1 120 ? -9.297 -22.203 -1.959 1 96.19 120 LEU B N 1
ATOM 2778 C CA . LEU B 1 120 ? -10.672 -21.719 -1.843 1 96.19 120 LEU B CA 1
ATOM 2779 C C . LEU B 1 120 ? -10.992 -21.344 -0.402 1 96.19 120 LEU B C 1
ATOM 2781 O O . LEU B 1 120 ? -11.625 -20.312 -0.154 1 96.19 120 LEU B O 1
ATOM 2785 N N . LYS B 1 121 ? -10.562 -22.156 0.502 1 97.06 121 LYS B N 1
ATOM 2786 C CA . LYS B 1 121 ? -10.867 -21.922 1.912 1 97.06 121 LYS B CA 1
ATOM 2787 C C . LYS B 1 121 ? -10.328 -20.578 2.383 1 97.06 121 LYS B C 1
ATOM 2789 O O . LYS B 1 121 ? -11.062 -19.781 2.971 1 97.06 121 LYS B O 1
ATOM 2794 N N . TYR B 1 122 ? -9.008 -20.297 2.127 1 97.69 122 TYR B N 1
ATOM 2795 C CA . TYR B 1 122 ? -8.398 -19.031 2.551 1 97.69 122 TYR B CA 1
ATOM 2796 C C . TYR B 1 122 ? -9.023 -17.844 1.821 1 97.69 122 TYR B C 1
ATOM 2798 O O . TYR B 1 122 ? -9.266 -16.797 2.42 1 97.69 122 TYR B O 1
ATOM 2806 N N . HIS B 1 123 ? -9.312 -18.031 0.531 1 97.81 123 HIS B N 1
ATOM 2807 C CA . HIS B 1 123 ? -9.914 -16.969 -0.259 1 97.81 123 HIS B CA 1
ATOM 2808 C C . HIS B 1 123 ? -11.305 -16.609 0.256 1 97.81 123 HIS B C 1
ATOM 2810 O O . HIS B 1 123 ? -11.609 -15.43 0.475 1 97.81 123 HIS B O 1
ATOM 2816 N N . LEU B 1 124 ? -12.109 -17.625 0.48 1 96.44 124 LEU B N 1
ATOM 2817 C CA . LEU B 1 124 ? -13.484 -17.391 0.925 1 96.44 124 LEU B CA 1
ATOM 2818 C C . LEU B 1 124 ? -13.508 -16.797 2.328 1 96.44 124 LEU B C 1
ATOM 2820 O O . LEU B 1 124 ? -14.359 -15.969 2.639 1 96.44 124 LEU B O 1
ATOM 2824 N N . SER B 1 125 ? -12.633 -17.266 3.191 1 98.25 125 SER B N 1
ATOM 2825 C CA . SER B 1 125 ? -12.539 -16.688 4.527 1 98.25 125 SER B CA 1
ATOM 2826 C C . SER B 1 125 ? -12.18 -15.203 4.461 1 98.25 125 SER B C 1
ATOM 2828 O O . SER B 1 125 ? -12.82 -14.375 5.117 1 98.25 125 SER B O 1
ATOM 2830 N N . ALA B 1 126 ? -11.172 -14.844 3.682 1 98.69 126 ALA B N 1
ATOM 2831 C CA . ALA B 1 126 ? -10.766 -13.453 3.52 1 98.69 126 ALA B CA 1
ATOM 2832 C C . ALA B 1 126 ? -11.883 -12.617 2.904 1 98.69 126 ALA B C 1
ATOM 2834 O O . ALA B 1 126 ? -12.156 -11.508 3.354 1 98.69 126 ALA B O 1
ATOM 2835 N N . ALA B 1 127 ? -12.547 -13.148 1.903 1 98.31 127 ALA B N 1
ATOM 2836 C CA . ALA B 1 127 ? -13.625 -12.438 1.227 1 98.31 127 ALA B CA 1
ATOM 2837 C C . ALA B 1 127 ? -14.789 -12.18 2.178 1 98.31 127 ALA B C 1
ATOM 2839 O O . ALA B 1 127 ? -15.367 -11.086 2.178 1 98.31 127 ALA B O 1
ATOM 2840 N N . THR B 1 128 ? -15.125 -13.164 2.965 1 98.25 128 THR B N 1
ATOM 2841 C CA . THR B 1 128 ? -16.219 -13.023 3.924 1 98.25 128 THR B CA 1
ATOM 2842 C C . THR B 1 128 ? -15.898 -11.953 4.957 1 98.25 128 THR B C 1
ATOM 2844 O O . THR B 1 128 ? -16.719 -11.086 5.238 1 98.25 128 THR B O 1
ATOM 2847 N N . VAL B 1 129 ? -14.695 -11.977 5.496 1 98.88 129 VAL B N 1
ATOM 2848 C CA . VAL B 1 129 ? -14.273 -10.969 6.465 1 98.88 129 VAL B CA 1
ATOM 2849 C C . VAL B 1 129 ? -14.289 -9.586 5.809 1 98.88 129 VAL B C 1
ATOM 2851 O O . VAL B 1 129 ? -14.734 -8.609 6.418 1 98.88 129 VAL B O 1
ATOM 2854 N N . PHE B 1 130 ? -13.844 -9.547 4.578 1 98.94 130 PHE B N 1
ATOM 2855 C CA . PHE B 1 130 ? -13.836 -8.281 3.854 1 98.94 130 PHE B CA 1
ATOM 2856 C C . PHE B 1 130 ? -15.25 -7.734 3.703 1 98.94 130 PHE B C 1
ATOM 2858 O O . PHE B 1 130 ? -15.523 -6.586 4.055 1 98.94 130 PHE B O 1
ATOM 2865 N N . PHE B 1 131 ? -16.172 -8.555 3.232 1 98.75 131 PHE B N 1
ATOM 2866 C CA . PHE B 1 131 ? -17.531 -8.117 2.932 1 98.75 131 PHE B CA 1
ATOM 2867 C C . PHE B 1 131 ? -18.219 -7.609 4.191 1 98.75 131 PHE B C 1
ATOM 2869 O O . PHE B 1 131 ? -18.797 -6.516 4.195 1 98.75 131 PHE B O 1
ATOM 2876 N N . TYR B 1 132 ? -18.141 -8.328 5.238 1 98.75 132 TYR B N 1
ATOM 2877 C CA . TYR B 1 132 ? -18.844 -7.938 6.457 1 98.75 132 TYR B CA 1
ATOM 2878 C C . TYR B 1 132 ? -18.188 -6.723 7.098 1 98.75 132 TYR B C 1
ATOM 2880 O O . TYR B 1 132 ? -18.859 -5.781 7.512 1 98.75 132 TYR B O 1
ATOM 2888 N N . SER B 1 133 ? -16.891 -6.695 7.195 1 98.94 133 SER B N 1
ATOM 2889 C CA . SER B 1 133 ? -16.172 -5.621 7.875 1 98.94 133 SER B CA 1
ATOM 2890 C C . SER B 1 133 ? -16.312 -4.301 7.121 1 98.94 133 SER B C 1
ATOM 2892 O O . SER B 1 133 ? -16.375 -3.234 7.734 1 98.94 133 SER B O 1
ATOM 2894 N N . VAL B 1 134 ? -16.328 -4.398 5.785 1 98.94 134 VAL B N 1
ATOM 2895 C CA . VAL B 1 134 ? -16.406 -3.158 5.02 1 98.94 134 VAL B CA 1
ATOM 2896 C C . VAL B 1 134 ? -17.797 -2.541 5.195 1 98.94 134 VAL B C 1
ATOM 2898 O O . VAL B 1 134 ? -17.938 -1.316 5.246 1 98.94 134 VAL B O 1
ATOM 2901 N N . ILE B 1 135 ? -18.828 -3.338 5.285 1 98.88 135 ILE B N 1
ATOM 2902 C CA . ILE B 1 135 ? -20.172 -2.842 5.5 1 98.88 135 ILE B CA 1
ATOM 2903 C C . ILE B 1 135 ? -20.297 -2.244 6.902 1 98.88 135 ILE B C 1
ATOM 2905 O O . ILE B 1 135 ? -20.875 -1.177 7.082 1 98.88 135 ILE B O 1
ATOM 2909 N N . LEU B 1 136 ? -19.703 -2.918 7.871 1 98.88 136 LEU B N 1
ATOM 2910 C CA . LEU B 1 136 ? -19.719 -2.387 9.227 1 98.88 136 LEU B CA 1
ATOM 2911 C C . LEU B 1 136 ? -19 -1.041 9.297 1 98.88 136 LEU B C 1
ATOM 2913 O O . LEU B 1 136 ? -19.453 -0.127 9.984 1 98.88 136 LEU B O 1
ATOM 2917 N N . TRP B 1 137 ? -17.891 -0.99 8.633 1 98.94 137 TRP B N 1
ATOM 2918 C CA . TRP B 1 137 ? -17.172 0.281 8.562 1 98.94 137 TRP B CA 1
ATOM 2919 C C . TRP B 1 137 ? -18.047 1.361 7.934 1 98.94 137 TRP B C 1
ATOM 2921 O O . TRP B 1 137 ? -18.141 2.475 8.453 1 98.94 137 TRP B O 1
ATOM 2931 N N . GLN B 1 138 ? -18.766 1.071 6.852 1 98.88 138 GLN B N 1
ATOM 2932 C CA . GLN B 1 138 ? -19.625 2.002 6.141 1 98.88 138 GLN B CA 1
ATOM 2933 C C . GLN B 1 138 ? -20.781 2.467 7.027 1 98.88 138 GLN B C 1
ATOM 2935 O O . GLN B 1 138 ? -21.109 3.656 7.062 1 98.88 138 GLN B O 1
ATOM 2940 N N . VAL B 1 139 ? -21.359 1.538 7.664 1 98.88 139 VAL B N 1
ATOM 2941 C CA . VAL B 1 139 ? -22.438 1.879 8.578 1 98.88 139 VAL B CA 1
ATOM 2942 C C . VAL B 1 139 ? -21.922 2.775 9.695 1 98.88 139 VAL B C 1
ATOM 2944 O O . VAL B 1 139 ? -22.562 3.77 10.055 1 98.88 139 VAL B O 1
ATOM 2947 N N . GLY B 1 140 ? -20.812 2.434 10.211 1 98.81 140 GLY B N 1
ATOM 2948 C CA . GLY B 1 140 ? -20.219 3.186 11.305 1 98.81 140 GLY B CA 1
ATOM 2949 C C . GLY B 1 140 ? -19.922 4.629 10.945 1 98.81 140 GLY B C 1
ATOM 2950 O O . GLY B 1 140 ? -20.344 5.551 11.641 1 98.81 140 GLY B O 1
ATOM 2951 N N . TYR B 1 141 ? -19.156 4.852 9.828 1 98.56 141 TYR B N 1
ATOM 2952 C CA . TYR B 1 141 ? -18.781 6.23 9.531 1 98.56 141 TYR B CA 1
ATOM 2953 C C . TYR B 1 141 ? -20 7.023 9.047 1 98.56 141 TYR B C 1
ATOM 2955 O O . TYR B 1 141 ? -20.062 8.242 9.219 1 98.56 141 TYR B O 1
ATOM 2963 N N . THR B 1 142 ? -21 6.336 8.43 1 98.56 142 THR B N 1
ATOM 2964 C CA . THR B 1 142 ? -22.234 7.02 8.039 1 98.56 142 THR B CA 1
ATOM 2965 C C . THR B 1 142 ? -23.016 7.484 9.273 1 98.56 142 THR B C 1
ATOM 2967 O O . THR B 1 142 ? -23.469 8.625 9.328 1 98.56 142 THR B O 1
ATOM 2970 N N . ALA B 1 143 ? -23.141 6.637 10.242 1 98.5 143 ALA B N 1
ATOM 2971 C CA . ALA B 1 143 ? -23.828 6.992 11.484 1 98.5 143 ALA B CA 1
ATOM 2972 C C . ALA B 1 143 ? -23.125 8.156 12.188 1 98.5 143 ALA B C 1
ATOM 2974 O O . ALA B 1 143 ? -23.781 9.062 12.703 1 98.5 143 ALA B O 1
ATOM 2975 N N . GLN B 1 144 ? -21.875 8.109 12.219 1 97.81 144 GLN B N 1
ATOM 2976 C CA . GLN B 1 144 ? -21.141 9.172 12.898 1 97.81 144 GLN B CA 1
ATOM 2977 C C . GLN B 1 144 ? -21.266 10.492 12.148 1 97.81 144 GLN B C 1
ATOM 2979 O O . GLN B 1 144 ? -21.391 11.547 12.773 1 97.81 144 GLN B O 1
ATOM 2984 N N . LEU B 1 145 ? -21.125 10.453 10.852 1 96.12 145 LEU B N 1
ATOM 2985 C CA . LEU B 1 145 ? -21.344 11.656 10.055 1 96.12 145 LEU B CA 1
ATOM 2986 C C . LEU B 1 145 ? -22.734 12.234 10.305 1 96.12 145 LEU B C 1
ATOM 2988 O O . LEU B 1 145 ? -22.891 13.453 10.43 1 96.12 145 LEU B O 1
ATOM 2992 N N . ALA B 1 146 ? -23.719 11.391 10.422 1 96.69 146 ALA B N 1
ATOM 2993 C CA . ALA B 1 146 ? -25.078 11.836 10.703 1 96.69 146 ALA B CA 1
ATOM 2994 C C . ALA B 1 146 ? -25.156 12.5 12.07 1 96.69 146 ALA B C 1
ATOM 2996 O O . ALA B 1 146 ? -25.938 13.438 12.266 1 96.69 146 ALA B O 1
ATOM 2997 N N . ALA B 1 147 ? -24.375 12.062 12.945 1 95.44 147 ALA B N 1
ATOM 2998 C CA . ALA B 1 147 ? -24.391 12.586 14.305 1 95.44 147 ALA B CA 1
ATOM 2999 C C . ALA B 1 147 ? -23.641 13.922 14.383 1 95.44 147 ALA B C 1
ATOM 3001 O O . ALA B 1 147 ? -23.766 14.656 15.359 1 95.44 147 ALA B O 1
ATOM 3002 N N . HIS B 1 148 ? -22.844 14.195 13.383 1 91 148 HIS B N 1
ATOM 3003 C CA . HIS B 1 148 ? -22.062 15.43 13.344 1 91 148 HIS B CA 1
ATOM 3004 C C . HIS B 1 148 ? -22.344 16.219 12.07 1 91 148 HIS B C 1
ATOM 3006 O O . HIS B 1 148 ? -21.484 16.297 11.188 1 91 148 HIS B O 1
ATOM 3012 N N . PRO B 1 149 ? -23.438 16.922 12.023 1 89.12 149 PRO B N 1
ATOM 3013 C CA . PRO B 1 149 ? -23.875 17.594 10.797 1 89.12 149 PRO B CA 1
ATOM 3014 C C . PRO B 1 149 ? -22.891 18.672 10.328 1 89.12 149 PRO B C 1
ATOM 3016 O O . PRO B 1 149 ? -22.844 18.984 9.141 1 89.12 149 PRO B O 1
ATOM 3019 N N . SER B 1 150 ? -22.094 19.25 11.156 1 84.88 150 SER B N 1
ATOM 3020 C CA . SER B 1 150 ? -21.109 20.25 10.773 1 84.88 150 SER B CA 1
ATOM 3021 C C . SER B 1 150 ? -20 19.656 9.922 1 84.88 150 SER B C 1
ATOM 3023 O O . SER B 1 150 ? -19.266 20.375 9.25 1 84.88 150 SER B O 1
ATOM 3025 N N . ALA B 1 151 ? -19.922 18.297 9.953 1 86.88 151 ALA B N 1
ATOM 3026 C CA . ALA B 1 151 ? -18.828 17.625 9.25 1 86.88 151 ALA B CA 1
ATOM 3027 C C . ALA B 1 151 ? -19.266 17.172 7.855 1 86.88 151 ALA B C 1
ATOM 3029 O O . ALA B 1 151 ? -18.469 16.625 7.09 1 86.88 151 ALA B O 1
ATOM 3030 N N . THR B 1 152 ? -20.516 17.359 7.574 1 92.31 152 THR B N 1
ATOM 3031 C CA . THR B 1 152 ? -21.031 16.734 6.359 1 92.31 152 THR B CA 1
ATOM 3032 C C . THR B 1 152 ? -22.312 17.438 5.891 1 92.31 152 THR B C 1
ATOM 3034 O O . THR B 1 152 ? -22.562 18.594 6.258 1 92.31 152 THR B O 1
ATOM 3037 N N . SER B 1 153 ? -22.922 16.922 4.887 1 91.5 153 SER B N 1
ATOM 3038 C CA . SER B 1 153 ? -24.219 17.375 4.41 1 91.5 153 SER B CA 1
ATOM 3039 C C . SER B 1 153 ? -25.25 16.25 4.434 1 91.5 153 SER B C 1
ATOM 3041 O O . SER B 1 153 ? -24.891 15.07 4.484 1 91.5 153 SER B O 1
ATOM 3043 N N . PHE B 1 154 ? -26.469 16.672 4.445 1 94.25 154 PHE B N 1
ATOM 3044 C CA . PHE B 1 154 ? -27.562 15.695 4.43 1 94.25 154 PHE B CA 1
ATOM 3045 C C . PHE B 1 154 ? -27.484 14.82 3.188 1 94.25 154 PHE B C 1
ATOM 3047 O O . PHE B 1 154 ? -27.703 13.609 3.264 1 94.25 154 PHE B O 1
ATOM 3054 N N . ARG B 1 155 ? -27.203 15.383 2.078 1 95.38 155 ARG B N 1
ATOM 3055 C CA . ARG B 1 155 ? -27.125 14.641 0.822 1 95.38 155 ARG B CA 1
ATOM 3056 C C . ARG B 1 155 ? -26.031 13.586 0.878 1 95.38 155 ARG B C 1
ATOM 3058 O O . ARG B 1 155 ? -26.203 12.469 0.389 1 95.38 155 ARG B O 1
ATOM 3065 N N . SER B 1 156 ? -24.922 14.016 1.43 1 96.12 156 SER B N 1
ATOM 3066 C CA . SER B 1 156 ? -23.797 13.086 1.543 1 96.12 156 SER B CA 1
ATOM 3067 C C . SER B 1 156 ? -24.156 11.906 2.449 1 96.12 156 SER B C 1
ATOM 3069 O O . SER B 1 156 ? -23.875 10.758 2.111 1 96.12 156 SER B O 1
ATOM 3071 N N . VAL B 1 157 ? -24.719 12.195 3.559 1 97.69 157 VAL B N 1
ATOM 3072 C CA . VAL B 1 157 ? -25.125 11.141 4.48 1 97.69 157 VAL B CA 1
ATOM 3073 C C . VAL B 1 157 ? -26.141 10.219 3.811 1 97.69 157 VAL B C 1
ATOM 3075 O O . VAL B 1 157 ? -26.047 9 3.928 1 97.69 157 VAL B O 1
ATOM 3078 N N . ALA B 1 158 ? -27.109 10.781 3.109 1 98.31 158 ALA B N 1
ATOM 3079 C CA . ALA B 1 158 ? -28.141 9.992 2.432 1 98.31 158 ALA B CA 1
ATOM 3080 C C . ALA B 1 158 ? -27.516 9.055 1.398 1 98.31 158 ALA B C 1
ATOM 3082 O O . ALA B 1 158 ? -27.906 7.895 1.29 1 98.31 158 ALA B O 1
ATOM 3083 N N . LEU B 1 159 ? -26.625 9.539 0.627 1 98.56 159 LEU B N 1
ATOM 3084 C CA . LEU B 1 159 ? -25.938 8.727 -0.373 1 98.56 159 LEU B CA 1
ATOM 3085 C C . LEU B 1 159 ? -25.203 7.562 0.283 1 98.56 159 LEU B C 1
ATOM 3087 O O . LEU B 1 159 ? -25.312 6.418 -0.167 1 98.56 159 LEU B O 1
ATOM 3091 N N . LYS B 1 160 ? -24.484 7.848 1.345 1 98.62 160 LYS B N 1
ATOM 3092 C CA . LYS B 1 160 ? -23.703 6.824 2.029 1 98.62 160 LYS B CA 1
ATOM 3093 C C . LYS B 1 160 ? -24.609 5.789 2.688 1 98.62 160 LYS B C 1
ATOM 3095 O O . LYS B 1 160 ? -24.297 4.598 2.699 1 98.62 160 LYS B O 1
ATOM 3100 N N . ALA B 1 161 ? -25.688 6.281 3.232 1 98.75 161 ALA B N 1
ATOM 3101 C CA . ALA B 1 161 ? -26.656 5.359 3.797 1 98.75 161 ALA B CA 1
ATOM 3102 C C . ALA B 1 161 ? -27.234 4.449 2.721 1 98.75 161 ALA B C 1
ATOM 3104 O O . ALA B 1 161 ? -27.375 3.238 2.926 1 98.75 161 ALA B O 1
ATOM 3105 N N . ALA B 1 162 ? -27.609 5.035 1.614 1 98.88 162 ALA B N 1
ATOM 3106 C CA . ALA B 1 162 ? -28.141 4.246 0.504 1 98.88 162 ALA B CA 1
ATOM 3107 C C . ALA B 1 162 ? -27.125 3.203 0.041 1 98.88 162 ALA B C 1
ATOM 3109 O O . ALA B 1 162 ? -27.484 2.061 -0.25 1 98.88 162 ALA B O 1
ATOM 3110 N N . CYS B 1 163 ? -25.891 3.58 -0.047 1 98.88 163 CYS B N 1
ATOM 3111 C CA . CYS B 1 163 ? -24.828 2.662 -0.454 1 98.88 163 CYS B CA 1
ATOM 3112 C C . CYS B 1 163 ? -24.672 1.529 0.553 1 98.88 163 CYS B C 1
ATOM 3114 O O . CYS B 1 163 ? -24.531 0.366 0.168 1 98.88 163 CYS B O 1
ATOM 3116 N N . ALA B 1 164 ? -24.703 1.896 1.859 1 98.81 164 ALA B N 1
ATOM 3117 C CA . ALA B 1 164 ? -24.562 0.87 2.891 1 98.81 164 ALA B CA 1
ATOM 3118 C C . ALA B 1 164 ? -25.719 -0.124 2.834 1 98.81 164 ALA B C 1
ATOM 3120 O O . ALA B 1 164 ? -25.516 -1.335 2.941 1 98.81 164 ALA B O 1
ATOM 3121 N N . VAL B 1 165 ? -26.891 0.391 2.68 1 98.88 165 VAL B N 1
ATOM 3122 C CA . VAL B 1 165 ? -28.078 -0.463 2.588 1 98.88 165 VAL B CA 1
ATOM 3123 C C . VAL B 1 165 ? -27.984 -1.338 1.34 1 98.88 165 VAL B C 1
ATOM 3125 O O . VAL B 1 165 ? -28.25 -2.543 1.397 1 98.88 165 VAL B O 1
ATOM 3128 N N . SER B 1 166 ? -27.641 -0.743 0.202 1 98.88 166 SER B N 1
ATOM 3129 C CA . SER B 1 166 ? -27.484 -1.491 -1.042 1 98.88 166 SER B CA 1
ATOM 3130 C C . SER B 1 166 ? -26.438 -2.598 -0.897 1 98.88 166 SER B C 1
ATOM 3132 O O . SER B 1 166 ? -26.656 -3.725 -1.35 1 98.88 166 SER B O 1
ATOM 3134 N N . ALA B 1 167 ? -25.328 -2.297 -0.279 1 98.88 167 ALA B N 1
ATOM 3135 C CA . ALA B 1 167 ? -24.281 -3.291 -0.071 1 98.88 167 ALA B CA 1
ATOM 3136 C C . ALA B 1 167 ? -24.766 -4.426 0.826 1 98.88 167 ALA B C 1
ATOM 3138 O O . ALA B 1 167 ? -24.531 -5.602 0.539 1 98.88 167 ALA B O 1
ATOM 3139 N N . ALA B 1 168 ? -25.469 -4.074 1.887 1 98.81 168 ALA B N 1
ATOM 3140 C CA . ALA B 1 168 ? -25.984 -5.082 2.811 1 98.81 168 ALA B CA 1
ATOM 3141 C C . ALA B 1 168 ? -27 -5.984 2.125 1 98.81 168 ALA B C 1
ATOM 3143 O O . ALA B 1 168 ? -26.969 -7.207 2.307 1 98.81 168 ALA B O 1
ATOM 3144 N N . LEU B 1 169 ? -27.891 -5.398 1.352 1 98.88 169 LEU B N 1
ATOM 3145 C CA . LEU B 1 169 ? -28.875 -6.176 0.622 1 98.88 169 LEU B CA 1
ATOM 3146 C C . LEU B 1 169 ? -28.219 -7.078 -0.411 1 98.88 169 LEU B C 1
ATOM 3148 O O . LEU B 1 169 ? -28.578 -8.242 -0.558 1 98.88 169 LEU B O 1
ATOM 3152 N N . ALA B 1 170 ? -27.266 -6.547 -1.131 1 98.88 170 ALA B N 1
ATOM 3153 C CA . ALA B 1 170 ? -26.531 -7.336 -2.121 1 98.88 170 ALA B CA 1
ATOM 3154 C C . ALA B 1 170 ? -25.828 -8.516 -1.464 1 98.88 170 ALA B C 1
ATOM 3156 O O . ALA B 1 170 ? -25.828 -9.625 -1.994 1 98.88 170 ALA B O 1
ATOM 3157 N N . LEU B 1 171 ? -25.203 -8.242 -0.298 1 98.81 171 LEU B N 1
ATOM 3158 C CA . LEU B 1 171 ? -24.5 -9.312 0.405 1 98.81 171 LEU B CA 1
ATOM 3159 C C . LEU B 1 171 ? -25.484 -10.391 0.859 1 98.81 171 LEU B C 1
ATOM 3161 O O . LEU B 1 171 ? -25.188 -11.586 0.735 1 98.81 171 LEU B O 1
ATOM 3165 N N . THR B 1 172 ? -26.594 -9.977 1.426 1 98.69 172 THR B N 1
ATOM 3166 C CA . THR B 1 172 ? -27.609 -10.93 1.859 1 98.69 172 THR B CA 1
ATOM 3167 C C . THR B 1 172 ? -28.094 -11.781 0.689 1 98.69 172 THR B C 1
ATOM 3169 O O . THR B 1 172 ? -28.156 -13.008 0.8 1 98.69 172 THR B O 1
ATOM 3172 N N . ALA B 1 173 ? -28.391 -11.164 -0.438 1 98.62 173 ALA B N 1
ATOM 3173 C CA . ALA B 1 173 ? -28.812 -11.891 -1.632 1 98.62 173 ALA B CA 1
ATOM 3174 C C . ALA B 1 173 ? -27.703 -12.805 -2.143 1 98.62 173 ALA B C 1
ATOM 3176 O O . ALA B 1 173 ? -27.969 -13.93 -2.584 1 98.62 173 ALA B O 1
ATOM 3177 N N . PHE B 1 174 ? -26.453 -12.289 -2.174 1 98.25 174 PHE B N 1
ATOM 3178 C CA . PHE B 1 174 ? -25.281 -13.07 -2.566 1 98.25 174 PHE B CA 1
ATOM 3179 C C . PHE B 1 174 ? -25.25 -14.406 -1.834 1 98.25 174 PHE B C 1
ATOM 3181 O O . PHE B 1 174 ? -25.203 -15.461 -2.463 1 98.25 174 PHE B O 1
ATOM 3188 N N . PHE B 1 175 ? -25.406 -14.383 -0.478 1 97.19 175 PHE B N 1
ATOM 3189 C CA . PHE B 1 175 ? -25.297 -15.602 0.323 1 97.19 175 PHE B CA 1
ATOM 3190 C C . PHE B 1 175 ? -26.562 -16.438 0.217 1 97.19 175 PHE B C 1
ATOM 3192 O O . PHE B 1 175 ? -26.516 -17.656 0.278 1 97.19 175 PHE B O 1
ATOM 3199 N N . ALA B 1 176 ? -27.719 -15.797 0.044 1 97.88 176 ALA B N 1
ATOM 3200 C CA . ALA B 1 176 ? -28.969 -16.531 -0.158 1 97.88 176 ALA B CA 1
ATOM 3201 C C . ALA B 1 176 ? -28.906 -17.375 -1.426 1 97.88 176 ALA B C 1
ATOM 3203 O O . ALA B 1 176 ? -29.219 -18.578 -1.397 1 97.88 176 ALA B O 1
ATOM 3204 N N . PHE B 1 177 ? -28.438 -16.781 -2.52 1 97.75 177 PHE B N 1
ATOM 3205 C CA . PHE B 1 177 ? -28.328 -17.5 -3.781 1 97.75 177 PHE B CA 1
ATOM 3206 C C . PHE B 1 177 ? -27.25 -18.578 -3.697 1 97.75 177 PHE B C 1
ATOM 3208 O O . PHE B 1 177 ? -27.438 -19.688 -4.195 1 97.75 177 PHE B O 1
ATOM 3215 N N . ALA B 1 178 ? -26.078 -18.188 -3.135 1 95.5 178 ALA B N 1
ATOM 3216 C CA . ALA B 1 178 ? -24.984 -19.141 -3 1 95.5 178 ALA B CA 1
ATOM 3217 C C . ALA B 1 178 ? -25.422 -20.344 -2.172 1 95.5 178 ALA B C 1
ATOM 3219 O O . ALA B 1 178 ? -25 -21.484 -2.443 1 95.5 178 ALA B O 1
ATOM 3220 N N . GLY B 1 179 ? -26.25 -20.141 -1.138 1 95 179 GLY B N 1
ATOM 3221 C CA . GLY B 1 179 ? -26.75 -21.203 -0.272 1 95 179 GLY B CA 1
ATOM 3222 C C . GLY B 1 179 ? -27.734 -22.125 -0.958 1 95 179 GLY B C 1
ATOM 3223 O O . GLY B 1 179 ? -27.875 -23.297 -0.575 1 95 179 GLY B O 1
ATOM 3224 N N . LEU B 1 180 ? -28.391 -21.656 -1.96 1 95.81 180 LEU B N 1
ATOM 3225 C CA . LEU B 1 180 ? -29.328 -22.469 -2.725 1 95.81 180 LEU B CA 1
ATOM 3226 C C . LEU B 1 180 ? -28.578 -23.344 -3.725 1 95.81 180 LEU B C 1
ATOM 3228 O O . LEU B 1 180 ? -28.672 -24.578 -3.664 1 95.81 180 LEU B O 1
ATOM 3232 N N . ASP B 1 181 ? -27.906 -22.766 -4.676 1 95.88 181 ASP B N 1
ATOM 3233 C CA . ASP B 1 181 ? -27.141 -23.469 -5.707 1 95.88 181 ASP B CA 1
ATOM 3234 C C . ASP B 1 181 ? -26.156 -22.516 -6.402 1 95.88 181 ASP B C 1
ATOM 3236 O O . ASP B 1 181 ? -26.562 -21.672 -7.195 1 95.88 181 ASP B O 1
ATOM 3240 N N . LEU B 1 182 ? -24.938 -22.688 -6.156 1 91.38 182 LEU B N 1
ATOM 3241 C CA . LEU B 1 182 ? -23.906 -21.797 -6.652 1 91.38 182 LEU B CA 1
ATOM 3242 C C . LEU B 1 182 ? -23.906 -21.75 -8.18 1 91.38 182 LEU B C 1
ATOM 3244 O O . LEU B 1 182 ? -23.906 -20.672 -8.773 1 91.38 182 LEU B O 1
ATOM 3248 N N . MET B 1 183 ? -23.938 -22.938 -8.844 1 93.12 183 MET B N 1
ATOM 3249 C CA . MET B 1 183 ? -23.828 -23.016 -10.297 1 93.12 183 MET B CA 1
ATOM 3250 C C . MET B 1 183 ? -25.094 -22.5 -10.977 1 93.12 183 MET B C 1
ATOM 3252 O O . MET B 1 183 ? -25.016 -21.766 -11.953 1 93.12 183 MET B O 1
ATOM 3256 N N . ARG B 1 184 ? -26.203 -22.844 -10.375 1 96 184 ARG B N 1
ATOM 3257 C CA . ARG B 1 184 ? -27.484 -22.438 -10.945 1 96 184 ARG B CA 1
ATOM 3258 C C . ARG B 1 184 ? -27.656 -20.922 -10.891 1 96 184 ARG B C 1
ATOM 3260 O O . ARG B 1 184 ? -28.234 -20.328 -11.805 1 96 184 ARG B O 1
ATOM 3267 N N . TYR B 1 185 ? -27.172 -20.297 -9.828 1 97.5 185 TYR B N 1
ATOM 3268 C CA . TYR B 1 185 ? -27.422 -18.891 -9.609 1 97.5 185 TYR B CA 1
ATOM 3269 C C . TYR B 1 185 ? -26.141 -18.078 -9.734 1 97.5 185 TYR B C 1
ATOM 3271 O O . TYR B 1 185 ? -26.016 -17.016 -9.125 1 97.5 185 TYR B O 1
ATOM 3279 N N . TYR B 1 186 ? -25.234 -18.547 -10.469 1 97.44 186 TYR B N 1
ATOM 3280 C CA . TYR B 1 186 ? -23.922 -17.953 -10.617 1 97.44 186 TYR B CA 1
ATOM 3281 C C . TYR B 1 186 ? -24.031 -16.484 -11.047 1 97.44 186 TYR B C 1
ATOM 3283 O O . TYR B 1 186 ? -23.453 -15.602 -10.414 1 97.44 186 TYR B O 1
ATOM 3291 N N . THR B 1 187 ? -24.828 -16.234 -12.055 1 98 187 THR B N 1
ATOM 3292 C CA . THR B 1 187 ? -24.938 -14.891 -12.602 1 98 187 THR B CA 1
ATOM 3293 C C . THR B 1 187 ? -25.562 -13.938 -11.594 1 98 187 THR B C 1
ATOM 3295 O O . THR B 1 187 ? -25.172 -12.773 -11.492 1 98 187 THR B O 1
ATOM 3298 N N . ARG B 1 188 ? -26.547 -14.445 -10.891 1 98.19 188 ARG B N 1
ATOM 3299 C CA . ARG B 1 188 ? -27.203 -13.617 -9.875 1 98.19 188 ARG B CA 1
ATOM 3300 C C . ARG B 1 188 ? -26.234 -13.32 -8.727 1 98.19 188 ARG B C 1
ATOM 3302 O O . ARG B 1 188 ? -26.203 -12.195 -8.227 1 98.19 188 ARG B O 1
ATOM 3309 N N . ILE B 1 189 ? -25.469 -14.289 -8.297 1 98.31 189 ILE B N 1
ATOM 3310 C CA . ILE B 1 189 ? -24.469 -14.125 -7.246 1 98.31 189 ILE B CA 1
ATOM 3311 C C . ILE B 1 189 ? -23.422 -13.102 -7.684 1 98.31 189 ILE B C 1
ATOM 3313 O O . ILE B 1 189 ? -23.109 -12.18 -6.938 1 98.31 189 ILE B O 1
ATOM 3317 N N . ALA B 1 190 ? -23 -13.266 -8.914 1 98.56 190 ALA B N 1
ATOM 3318 C CA . ALA B 1 190 ? -22.016 -12.344 -9.477 1 98.56 190 ALA B CA 1
ATOM 3319 C C . ALA B 1 190 ? -22.562 -10.914 -9.508 1 98.56 190 ALA B C 1
ATOM 3321 O O . ALA B 1 190 ? -21.859 -9.969 -9.141 1 98.56 190 ALA B O 1
ATOM 3322 N N . ALA B 1 191 ? -23.797 -10.773 -9.938 1 98.62 191 ALA B N 1
ATOM 3323 C CA . ALA B 1 191 ? -24.422 -9.453 -9.992 1 98.62 191 ALA B CA 1
ATOM 3324 C C . ALA B 1 191 ? -24.484 -8.82 -8.602 1 98.62 191 ALA B C 1
ATOM 3326 O O . ALA B 1 191 ? -24.219 -7.625 -8.445 1 98.62 191 ALA B O 1
ATOM 3327 N N . CYS B 1 192 ? -24.844 -9.586 -7.613 1 98.69 192 CYS B N 1
ATOM 3328 C CA . CYS B 1 192 ? -24.875 -9.102 -6.238 1 98.69 192 CYS B CA 1
ATOM 3329 C C . CYS B 1 192 ? -23.5 -8.633 -5.789 1 98.69 192 CYS B C 1
ATOM 3331 O O . CYS B 1 192 ? -23.375 -7.59 -5.137 1 98.69 192 CYS B O 1
ATOM 3333 N N . GLU B 1 193 ? -22.531 -9.375 -6.102 1 98.69 193 GLU B N 1
ATOM 3334 C CA . GLU B 1 193 ? -21.156 -9.008 -5.746 1 98.69 193 GLU B CA 1
ATOM 3335 C C . GLU B 1 193 ? -20.75 -7.684 -6.383 1 98.69 193 GLU B C 1
ATOM 3337 O O . GLU B 1 193 ? -20.156 -6.832 -5.727 1 98.69 193 GLU B O 1
ATOM 3342 N N . TRP B 1 194 ? -21.016 -7.516 -7.633 1 98.81 194 TRP B N 1
ATOM 3343 C CA . TRP B 1 194 ? -20.672 -6.285 -8.336 1 98.81 194 TRP B CA 1
ATOM 3344 C C . TRP B 1 194 ? -21.438 -5.098 -7.762 1 98.81 194 TRP B C 1
ATOM 3346 O O . TRP B 1 194 ? -20.891 -3.992 -7.672 1 98.81 194 TRP B O 1
ATOM 3356 N N . VAL B 1 195 ? -22.672 -5.301 -7.414 1 98.81 195 VAL B N 1
ATOM 3357 C CA . VAL B 1 195 ? -23.438 -4.242 -6.77 1 98.81 195 VAL B CA 1
ATOM 3358 C C . VAL B 1 195 ? -22.797 -3.875 -5.434 1 98.81 195 VAL B C 1
ATOM 3360 O O . VAL B 1 195 ? -22.656 -2.693 -5.109 1 98.81 195 VAL B O 1
ATOM 3363 N N . LEU B 1 196 ? -22.453 -4.867 -4.66 1 98.81 196 LEU B N 1
ATOM 3364 C CA . LEU B 1 196 ? -21.766 -4.633 -3.391 1 98.81 196 LEU B CA 1
ATOM 3365 C C . LEU B 1 196 ? -20.5 -3.822 -3.592 1 98.81 196 LEU B C 1
ATOM 3367 O O . LEU B 1 196 ? -20.266 -2.842 -2.883 1 98.81 196 LEU B O 1
ATOM 3371 N N . ALA B 1 197 ? -19.672 -4.23 -4.57 1 98.75 197 ALA B N 1
ATOM 3372 C CA . ALA B 1 197 ? -18.422 -3.539 -4.863 1 98.75 197 ALA B CA 1
ATOM 3373 C C . ALA B 1 197 ? -18.688 -2.098 -5.297 1 98.75 197 ALA B C 1
ATOM 3375 O O . ALA B 1 197 ? -18 -1.176 -4.836 1 98.75 197 ALA B O 1
ATOM 3376 N N . ALA B 1 198 ? -19.656 -1.876 -6.172 1 98.81 198 ALA B N 1
ATOM 3377 C CA . ALA B 1 198 ? -19.984 -0.543 -6.676 1 98.81 198 ALA B CA 1
ATOM 3378 C C . ALA B 1 198 ? -20.5 0.358 -5.559 1 98.81 198 ALA B C 1
ATOM 3380 O O . ALA B 1 198 ? -20.109 1.523 -5.461 1 98.81 198 ALA B O 1
ATOM 3381 N N . ALA B 1 199 ? -21.391 -0.199 -4.758 1 98.88 199 ALA B N 1
ATOM 3382 C CA . ALA B 1 199 ? -21.938 0.566 -3.637 1 98.88 199 ALA B CA 1
ATOM 3383 C C . ALA B 1 199 ? -20.844 0.964 -2.66 1 98.88 199 ALA B C 1
ATOM 3385 O O . ALA B 1 199 ? -20.797 2.105 -2.195 1 98.88 199 ALA B O 1
ATOM 3386 N N . THR B 1 200 ? -20 0.037 -2.344 1 98.81 200 THR B N 1
ATOM 3387 C CA . THR B 1 200 ? -18.875 0.3 -1.439 1 98.81 200 THR B CA 1
ATOM 3388 C C . THR B 1 200 ? -17.938 1.337 -2.037 1 98.81 200 THR B C 1
ATOM 3390 O O . THR B 1 200 ? -17.516 2.277 -1.354 1 98.81 200 THR B O 1
ATOM 3393 N N . GLY B 1 201 ? -17.562 1.135 -3.336 1 98.81 201 GLY B N 1
ATOM 3394 C CA . GLY B 1 201 ? -16.703 2.094 -4.012 1 98.81 201 GLY B CA 1
ATOM 3395 C C . GLY B 1 201 ? -17.266 3.498 -4.031 1 98.81 201 GLY B C 1
ATOM 3396 O O . GLY B 1 201 ? -16.562 4.469 -3.779 1 98.81 201 GLY B O 1
ATOM 3397 N N . LEU B 1 202 ? -18.531 3.574 -4.328 1 98.75 202 LEU B N 1
ATOM 3398 C CA . LEU B 1 202 ? -19.203 4.871 -4.383 1 98.75 202 LEU B CA 1
ATOM 3399 C C . LEU B 1 202 ? -19.234 5.52 -3.002 1 98.75 202 LEU B C 1
ATOM 3401 O O . LEU B 1 202 ? -19.031 6.73 -2.875 1 98.75 202 LEU B O 1
ATOM 3405 N N . SER B 1 203 ? -19.547 4.758 -2.008 1 98.75 203 SER B N 1
ATOM 3406 C CA . SER B 1 203 ? -19.562 5.27 -0.64 1 98.75 203 SER B CA 1
ATOM 3407 C C . SER B 1 203 ? -18.203 5.832 -0.237 1 98.75 203 SER B C 1
ATOM 3409 O O . SER B 1 203 ? -18.125 6.957 0.268 1 98.75 203 SER B O 1
ATOM 3411 N N . VAL B 1 204 ? -17.156 5.109 -0.459 1 98.81 204 VAL B N 1
ATOM 3412 C CA . VAL B 1 204 ? -15.805 5.535 -0.082 1 98.81 204 VAL B CA 1
ATOM 3413 C C . VAL B 1 204 ? -15.375 6.715 -0.946 1 98.81 204 VAL B C 1
ATOM 3415 O O . VAL B 1 204 ? -14.797 7.684 -0.443 1 98.81 204 VAL B O 1
ATOM 3418 N N . TYR B 1 205 ? -15.672 6.637 -2.246 1 98.5 205 TYR B N 1
ATOM 3419 C CA . TYR B 1 205 ? -15.352 7.738 -3.146 1 98.5 205 TYR B CA 1
ATOM 3420 C C . TYR B 1 205 ? -15.977 9.039 -2.658 1 98.5 205 TYR B C 1
ATOM 3422 O O . TYR B 1 205 ? -15.344 10.102 -2.709 1 98.5 205 TYR B O 1
ATOM 3430 N N . SER B 1 206 ? -17.141 8.984 -2.168 1 97.56 206 SER B N 1
ATOM 3431 C CA . SER B 1 206 ? -17.891 10.164 -1.763 1 97.56 206 SER B CA 1
ATOM 3432 C C . SER B 1 206 ? -17.328 10.766 -0.483 1 97.56 206 SER B C 1
ATOM 3434 O O . SER B 1 206 ? -17.641 11.914 -0.141 1 97.56 206 SER B O 1
ATOM 3436 N N . LEU B 1 207 ? -16.531 9.992 0.252 1 96.88 207 LEU B N 1
ATOM 3437 C CA . LEU B 1 207 ? -15.867 10.562 1.417 1 96.88 207 LEU B CA 1
ATOM 3438 C C . LEU B 1 207 ? -14.984 11.742 1.013 1 96.88 207 LEU B C 1
ATOM 3440 O O . LEU B 1 207 ? -14.648 12.586 1.847 1 96.88 207 LEU B O 1
ATOM 3444 N N . GLY B 1 208 ? -14.555 11.719 -0.252 1 93.19 208 GLY B N 1
ATOM 3445 C CA . GLY B 1 208 ? -13.773 12.836 -0.757 1 93.19 208 GLY B CA 1
ATOM 3446 C C . GLY B 1 208 ? -14.461 14.172 -0.586 1 93.19 208 GLY B C 1
ATOM 3447 O O . GLY B 1 208 ? -13.797 15.195 -0.395 1 93.19 208 GLY B O 1
ATOM 3448 N N . PHE B 1 209 ? -15.789 14.148 -0.572 1 90.5 209 PHE B N 1
ATOM 3449 C CA . PHE B 1 209 ? -16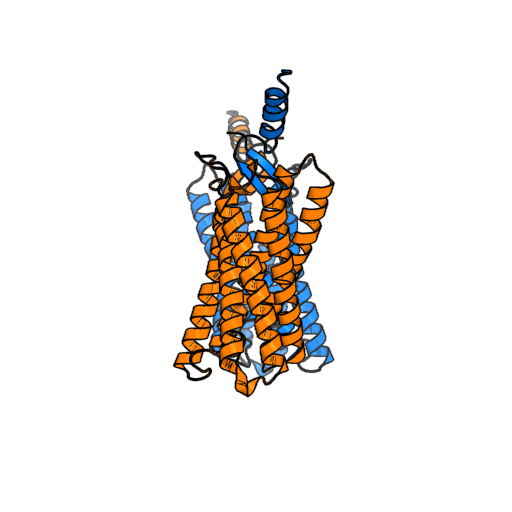.547 15.391 -0.408 1 90.5 209 PHE B CA 1
ATOM 3450 C C . PHE B 1 209 ? -16.344 15.969 0.985 1 90.5 209 PHE B C 1
ATOM 3452 O O . PHE B 1 209 ? -16.188 17.188 1.142 1 90.5 209 PHE B O 1
ATOM 3459 N N . GLU B 1 210 ? -16.344 15.156 1.981 1 90.5 210 GLU B N 1
ATOM 3460 C CA . GLU B 1 210 ? -16.094 15.617 3.346 1 90.5 210 GLU B CA 1
ATOM 3461 C C . GLU B 1 210 ? -14.656 16.078 3.514 1 90.5 210 GLU B C 1
ATOM 3463 O O . GLU B 1 210 ? -14.406 17.172 4.035 1 90.5 210 GLU B O 1
ATOM 3468 N N . LEU B 1 211 ? -13.773 15.273 2.984 1 89.81 211 LEU B N 1
ATOM 3469 C CA . LEU B 1 211 ? -12.359 15.477 3.289 1 89.81 211 LEU B CA 1
ATOM 3470 C C . LEU B 1 211 ? -11.805 16.672 2.52 1 89.81 211 LEU B C 1
ATOM 3472 O O . LEU B 1 211 ? -10.766 17.234 2.893 1 89.81 211 LEU B O 1
ATOM 3476 N N . GLU B 1 212 ? -12.531 17.047 1.535 1 85.94 212 GLU B N 1
ATOM 3477 C CA . GLU B 1 212 ? -12.133 18.234 0.789 1 85.94 212 GLU B CA 1
ATOM 3478 C C . GLU B 1 212 ? -12.93 19.453 1.237 1 85.94 212 GLU B C 1
ATOM 3480 O O . GLU B 1 212 ? -12.766 20.547 0.685 1 85.94 212 GLU B O 1
ATOM 3485 N N . GLY B 1 213 ? -13.859 19.312 2.215 1 76.94 213 GLY B N 1
ATOM 3486 C CA . GLY B 1 213 ? -14.617 20.422 2.777 1 76.94 213 GLY B CA 1
ATOM 3487 C C . GLY B 1 213 ? -15.875 20.75 1.99 1 76.94 213 GLY B C 1
ATOM 3488 O O . GLY B 1 213 ? -16.562 21.719 2.295 1 76.94 213 GLY B O 1
ATOM 3489 N N . GLY B 1 214 ? -16.172 20 1.008 1 66.75 214 GLY B N 1
ATOM 3490 C CA . GLY B 1 214 ? -17.297 20.281 0.122 1 66.75 214 GLY B CA 1
ATOM 3491 C C . GLY B 1 214 ? -18.641 19.969 0.743 1 66.75 214 GLY B C 1
ATOM 3492 O O . GLY B 1 214 ? -19.625 20.641 0.474 1 66.75 214 GLY B O 1
ATOM 3493 N N . ALA B 1 215 ? -18.719 19.078 1.518 1 69.69 215 ALA B N 1
ATOM 3494 C CA . ALA B 1 215 ? -20 18.625 2.041 1 69.69 215 ALA B CA 1
ATOM 3495 C C . ALA B 1 215 ? -20.547 19.578 3.104 1 69.69 215 ALA B C 1
ATOM 3497 O O . ALA B 1 215 ? -21.75 19.75 3.246 1 69.69 215 ALA B O 1
ATOM 3498 N N . SER B 1 216 ? -19.734 20.156 3.764 1 61.53 216 SER B N 1
ATOM 3499 C CA . SER B 1 216 ? -20.188 21.031 4.832 1 61.53 216 SER B CA 1
ATOM 3500 C C . SER B 1 216 ? -20.5 22.438 4.301 1 61.53 216 SER B C 1
ATOM 3502 O O . SER B 1 216 ? -20.969 23.297 5.047 1 61.53 216 SER B O 1
ATOM 3504 N N . GLY B 1 217 ? -20.625 22.516 2.904 1 59.94 217 GLY B N 1
ATOM 3505 C CA . GLY B 1 217 ? -20.891 23.828 2.352 1 59.94 217 GLY B CA 1
ATOM 3506 C C . GLY B 1 217 ? -19.797 24.844 2.648 1 59.94 217 GLY B C 1
ATOM 3507 O O . GLY B 1 217 ? -19.953 26.031 2.391 1 59.94 217 GLY B O 1
ATOM 3508 N N . ARG B 1 218 ? -18.875 24.422 3.33 1 55.47 218 ARG B N 1
ATOM 3509 C CA . ARG B 1 218 ? -17.828 25.359 3.725 1 55.47 218 ARG B CA 1
ATOM 3510 C C . ARG B 1 218 ? -16.922 25.688 2.549 1 55.47 218 ARG B C 1
ATOM 3512 O O . ARG B 1 218 ? -16.484 24.781 1.825 1 55.47 218 ARG B O 1
ATOM 3519 N N . GLU B 1 219 ? -17.25 26.641 1.645 1 50.84 219 GLU B N 1
ATOM 3520 C CA . GLU B 1 219 ? -16.5 27.141 0.492 1 50.84 219 GLU B CA 1
ATOM 3521 C C . GLU B 1 219 ? -15.133 27.672 0.907 1 50.84 219 GLU B C 1
ATOM 3523 O O . GLU B 1 219 ? -14.906 27.969 2.082 1 50.84 219 GLU B O 1
ATOM 3528 N N . GLY B 1 220 ? -13.836 27.531 0.131 1 49.81 220 GLY B N 1
ATOM 3529 C CA . GLY B 1 220 ? -12.641 28.344 0.229 1 49.81 220 GLY B CA 1
ATOM 3530 C C . GLY B 1 220 ? -11.438 27.578 0.757 1 49.81 220 GLY B C 1
ATOM 3531 O O . GLY B 1 220 ? -10.609 28.141 1.472 1 49.81 220 GLY B O 1
ATOM 3532 N N . GLY B 1 221 ? -11.227 26.281 0.436 1 56.69 221 GLY B N 1
ATOM 3533 C CA . GLY B 1 221 ? -9.938 25.719 0.787 1 56.69 221 GLY B CA 1
ATOM 3534 C C . GLY B 1 221 ? -9.961 24.922 2.084 1 56.69 221 GLY B C 1
ATOM 3535 O O . GLY B 1 221 ? -8.914 24.641 2.668 1 56.69 221 GLY B O 1
ATOM 3536 N N . ILE B 1 222 ? -11.203 24.609 2.648 1 60.19 222 ILE B N 1
ATOM 3537 C CA . ILE B 1 222 ? -11.398 23.953 3.941 1 60.19 222 ILE B CA 1
ATOM 3538 C C . ILE B 1 222 ? -11.508 22.453 3.752 1 60.19 222 ILE B C 1
ATOM 3540 O O . ILE B 1 222 ? -12.367 21.969 3.008 1 60.19 222 ILE B O 1
ATOM 3544 N N . GLY B 1 223 ? -10.383 21.656 4.125 1 76.88 223 GLY B N 1
ATOM 3545 C CA . GLY B 1 223 ? -10.422 20.203 4.082 1 76.88 223 GLY B CA 1
ATOM 3546 C C . GLY B 1 223 ? -9.242 19.562 4.77 1 76.88 223 GLY B C 1
ATOM 3547 O O . GLY B 1 223 ? -8.477 20.219 5.473 1 76.88 223 GLY B O 1
ATOM 3548 N N . MET B 1 224 ? -9.328 18.266 4.703 1 82.5 224 MET B N 1
ATOM 3549 C CA . MET B 1 224 ? -8.25 17.453 5.285 1 82.5 224 MET B CA 1
ATOM 3550 C C . MET B 1 224 ? -7.125 17.25 4.277 1 82.5 224 MET B C 1
ATOM 3552 O O . MET B 1 224 ? -7.383 17.031 3.092 1 82.5 224 MET B O 1
ATOM 3556 N N . GLU B 1 225 ? -5.941 17.438 4.711 1 83.38 225 GLU B N 1
ATOM 3557 C CA . GLU B 1 225 ? -4.754 17.203 3.9 1 83.38 225 GLU B CA 1
ATOM 3558 C C . GLU B 1 225 ? -3.842 16.172 4.551 1 83.38 225 GLU B C 1
ATOM 3560 O O . GLU B 1 225 ? -3.756 16.094 5.777 1 83.38 225 GLU B O 1
ATOM 3565 N N . LEU B 1 226 ? -3.33 15.352 3.709 1 83.12 226 LEU B N 1
ATOM 3566 C CA . LEU B 1 226 ? -2.17 14.562 4.098 1 83.12 226 LEU B CA 1
ATOM 3567 C C . LEU B 1 226 ? -0.88 15.352 3.916 1 83.12 226 LEU B C 1
ATOM 3569 O O . LEU B 1 226 ? -0.582 15.812 2.812 1 83.12 226 LEU B O 1
ATOM 3573 N N . GLY B 1 227 ? -0.257 15.57 5.031 1 81.75 227 GLY B N 1
ATOM 3574 C CA . GLY B 1 227 ? 0.877 16.469 4.934 1 81.75 227 GLY B CA 1
ATOM 3575 C C . GLY B 1 227 ? 2.146 15.906 5.543 1 81.75 227 GLY B C 1
ATOM 3576 O O . GLY B 1 227 ? 2.088 15.047 6.422 1 81.75 227 GLY B O 1
ATOM 3577 N N . SER B 1 228 ? 3.197 16.328 4.902 1 79.75 228 SER B N 1
ATOM 3578 C CA . SER B 1 228 ? 4.496 16.203 5.555 1 79.75 228 SER B CA 1
ATOM 3579 C C . SER B 1 228 ? 4.867 17.469 6.316 1 79.75 228 SER B C 1
ATOM 3581 O O . SER B 1 228 ? 4.93 18.547 5.73 1 79.75 228 SER B O 1
ATOM 3583 N N . LEU B 1 229 ? 5.012 17.281 7.555 1 73.75 229 LEU B N 1
ATOM 3584 C CA . LEU B 1 229 ? 5.211 18.406 8.445 1 73.75 229 LEU B CA 1
ATOM 3585 C C . LEU B 1 229 ? 6.609 18.375 9.062 1 73.75 229 LEU B C 1
ATOM 3587 O O . LEU B 1 229 ? 7.062 17.328 9.523 1 73.75 229 LEU B O 1
ATOM 3591 N N . TRP B 1 230 ? 7.234 19.5 8.945 1 74.75 230 TRP B N 1
ATOM 3592 C CA . TRP B 1 230 ? 8.508 19.688 9.633 1 74.75 230 TRP B CA 1
ATOM 3593 C C . TRP B 1 230 ? 8.305 20.328 10.992 1 74.75 230 TRP B C 1
ATOM 3595 O O . TRP B 1 230 ? 7.629 21.359 11.094 1 74.75 230 TRP B O 1
ATOM 3605 N N . ARG B 1 231 ? 8.836 19.766 12 1 73.5 231 ARG B N 1
ATOM 3606 C CA . ARG B 1 231 ? 8.805 20.328 13.344 1 73.5 231 ARG B CA 1
ATOM 3607 C C . ARG B 1 231 ? 10.188 20.828 13.766 1 73.5 231 ARG B C 1
ATOM 3609 O O . ARG B 1 231 ? 11.109 20.031 13.93 1 73.5 231 ARG B O 1
ATOM 3616 N N . GLY B 1 232 ? 10.406 22.062 13.812 1 65.81 232 GLY B N 1
ATOM 3617 C CA . GLY B 1 232 ? 11.656 22.703 14.188 1 65.81 232 GLY B CA 1
ATOM 3618 C C . GLY B 1 232 ? 11.891 24.031 13.5 1 65.81 232 GLY B C 1
ATOM 3619 O O . GLY B 1 232 ? 10.984 24.578 12.867 1 65.81 232 GLY B O 1
ATOM 3620 N N . PRO B 1 233 ? 13.102 24.688 13.906 1 63.78 233 PRO B N 1
ATOM 3621 C CA . PRO B 1 233 ? 13.398 25.922 13.188 1 63.78 233 PRO B CA 1
ATOM 3622 C C . PRO B 1 233 ? 13.406 25.75 11.672 1 63.78 233 PRO B C 1
ATOM 3624 O O . PRO B 1 233 ? 13.703 24.656 11.18 1 63.78 233 PRO B O 1
ATOM 3627 N N . ALA B 1 234 ? 12.758 26.641 10.969 1 59.34 234 ALA B N 1
ATOM 3628 C CA . ALA B 1 234 ? 12.656 26.547 9.516 1 59.34 234 ALA B CA 1
ATOM 3629 C C . ALA B 1 234 ? 13.969 26.062 8.906 1 59.34 234 ALA B C 1
ATOM 3631 O O . ALA B 1 234 ? 15.039 26.531 9.273 1 59.34 234 ALA B O 1
ATOM 3632 N N . PRO B 1 235 ? 13.852 25.078 8.125 1 55.59 235 PRO B N 1
ATOM 3633 C CA . PRO B 1 235 ? 15.023 24.562 7.398 1 55.59 235 PRO B CA 1
ATOM 3634 C C . PRO B 1 235 ? 15.609 25.594 6.438 1 55.59 235 PRO B C 1
ATOM 3636 O O . PRO B 1 235 ? 14.867 26.391 5.855 1 55.59 235 PRO B O 1
ATOM 3639 N N . GLY B 1 236 ? 16.953 26.141 6.656 1 53.91 236 GLY B N 1
ATOM 3640 C CA . GLY B 1 236 ? 17.672 27.156 5.91 1 53.91 236 GLY B CA 1
ATOM 3641 C C . GLY B 1 236 ? 18.094 28.328 6.762 1 53.91 236 GLY B C 1
ATOM 3642 O O . GLY B 1 236 ? 18.859 29.188 6.316 1 53.91 236 GLY B O 1
ATOM 3643 N N . ASP B 1 237 ? 17.297 28.594 7.793 1 51.81 237 ASP B N 1
ATOM 3644 C CA . ASP B 1 237 ? 17.75 29.734 8.586 1 51.81 237 ASP B CA 1
ATOM 3645 C C . ASP B 1 237 ? 19.188 29.547 9.062 1 51.81 237 ASP B C 1
ATOM 3647 O O . ASP B 1 237 ? 19.906 30.516 9.289 1 51.81 237 ASP B O 1
ATOM 3651 N N . ASP B 1 238 ? 19.578 28.391 9.234 1 49.66 238 ASP B N 1
ATOM 3652 C CA . ASP B 1 238 ? 20.953 28.266 9.703 1 49.66 238 ASP B CA 1
ATOM 3653 C C . ASP B 1 238 ? 21.938 28.562 8.586 1 49.66 238 ASP B C 1
ATOM 3655 O O . ASP B 1 238 ? 23.109 28.875 8.852 1 49.66 238 ASP B O 1
ATOM 3659 N N . GLU B 1 239 ? 21.641 28.25 7.395 1 47.88 239 GLU B N 1
ATOM 3660 C CA . GLU B 1 239 ? 22.641 28.5 6.375 1 47.88 239 GLU B CA 1
ATOM 3661 C C . GLU B 1 239 ? 22.922 30 6.25 1 47.88 239 GLU B C 1
ATOM 3663 O O . GLU B 1 239 ? 24.047 30.406 5.895 1 47.88 239 GLU B O 1
ATOM 3668 N N . GLU B 1 240 ? 22 30.812 6.484 1 43.62 240 GLU B N 1
ATOM 3669 C CA . GLU B 1 240 ? 22.281 32.25 6.395 1 43.62 240 GLU B CA 1
ATOM 3670 C C . GLU B 1 240 ? 23.156 32.719 7.559 1 43.62 240 GLU B C 1
ATOM 3672 O O . GLU B 1 240 ? 23.969 33.625 7.402 1 43.62 240 GLU B O 1
ATOM 3677 N N . ASP B 1 241 ? 22.969 32.156 8.68 1 44.41 241 ASP B N 1
ATOM 3678 C CA . ASP B 1 241 ? 23.734 32.688 9.789 1 44.41 241 ASP B CA 1
ATOM 3679 C C . ASP B 1 241 ? 25.219 32.312 9.68 1 44.41 241 ASP B C 1
ATOM 3681 O O . ASP B 1 241 ? 26.078 33.031 10.195 1 44.41 241 ASP B O 1
ATOM 3685 N N . LYS B 1 242 ? 25.625 31.219 9.164 1 47.5 242 LYS B N 1
ATOM 3686 C CA . LYS B 1 242 ? 27.047 30.875 9.086 1 47.5 242 LYS B CA 1
ATOM 3687 C C . LYS B 1 242 ? 27.734 31.609 7.93 1 47.5 242 LYS B C 1
ATOM 3689 O O . LYS B 1 242 ? 28.953 31.609 7.832 1 47.5 242 LYS B O 1
ATOM 3694 N N . ALA B 1 243 ? 27.047 32.031 6.906 1 44.47 243 ALA B N 1
ATOM 3695 C CA . ALA B 1 243 ? 27.656 32.844 5.867 1 44.47 243 ALA B CA 1
ATOM 3696 C C . ALA B 1 243 ? 28.094 34.188 6.426 1 44.47 243 ALA B C 1
ATOM 3698 O O . ALA B 1 243 ? 29.125 34.75 6.02 1 44.47 243 ALA B O 1
ATOM 3699 N N . ASP B 1 244 ? 27.328 34.75 7.336 1 41.94 244 ASP B N 1
ATOM 3700 C CA . ASP B 1 244 ? 27.719 36.031 7.898 1 41.94 244 ASP B CA 1
ATOM 3701 C C . ASP B 1 244 ? 28.891 35.875 8.859 1 41.94 244 ASP B C 1
ATOM 3703 O O . ASP B 1 244 ? 29.656 36.812 9.07 1 41.94 244 ASP B O 1
ATOM 3707 N N . GLU B 1 245 ? 29.031 34.719 9.539 1 41.12 245 GLU B N 1
ATOM 3708 C CA . GLU B 1 245 ? 30.125 34.656 10.5 1 41.12 245 GLU B CA 1
ATOM 3709 C C . GLU B 1 245 ? 31.453 34.438 9.797 1 41.12 245 GLU B C 1
ATOM 3711 O O . GLU B 1 245 ? 32.5 34.781 10.344 1 41.12 245 GLU B O 1
ATOM 3716 N N . ASP B 1 246 ? 31.516 33.656 8.711 1 41.06 246 ASP B N 1
ATOM 3717 C CA . ASP B 1 246 ? 32.812 33.344 8.141 1 41.06 246 ASP B CA 1
ATOM 3718 C C . ASP B 1 246 ? 33.344 34.531 7.344 1 41.06 246 ASP B C 1
ATOM 3720 O O . ASP B 1 246 ? 34.469 34.5 6.793 1 41.06 246 ASP B O 1
ATOM 3724 N N . TYR B 1 247 ? 32.469 35.531 7.055 1 36.41 247 TYR B N 1
ATOM 3725 C CA . TYR B 1 247 ? 33.094 36.625 6.32 1 36.41 247 TYR B CA 1
ATOM 3726 C C . TYR B 1 247 ? 33.781 37.625 7.273 1 36.41 247 TYR B C 1
ATOM 3728 O O . TYR B 1 247 ? 33.312 38.719 7.5 1 36.41 247 TYR B O 1
ATOM 3736 N N . HIS B 1 248 ? 34.281 37.156 8.445 1 33.94 248 HIS B N 1
ATOM 3737 C CA . HIS B 1 248 ? 35.188 38.125 9.008 1 33.94 248 HIS B CA 1
ATOM 3738 C C . HIS B 1 248 ? 36.438 38.281 8.148 1 33.94 248 HIS B C 1
ATOM 3740 O O . HIS B 1 248 ? 37.062 37.281 7.785 1 33.94 248 HIS B O 1
ATOM 3746 N N . PRO B 1 249 ? 36.594 39.375 7.41 1 31.81 249 PRO B N 1
ATOM 3747 C CA . PRO B 1 249 ? 37.875 39.688 6.762 1 31.81 249 PRO B CA 1
ATOM 3748 C C . PRO B 1 249 ? 39.062 39.469 7.688 1 31.81 249 PRO B C 1
ATOM 3750 O O . PRO B 1 249 ? 39 39.812 8.875 1 31.81 249 PRO B O 1
ATOM 3753 N N . LEU B 1 250 ? 39.969 38.5 7.438 1 25.89 250 LEU B N 1
ATOM 3754 C CA . LEU B 1 250 ? 41.312 38.781 7.918 1 25.89 250 LEU B CA 1
ATOM 3755 C C . LEU B 1 250 ? 41.844 40.062 7.332 1 25.89 250 LEU B C 1
ATOM 3757 O O . LEU B 1 250 ? 41.562 40.406 6.18 1 25.89 250 LEU B O 1
#

InterPro domains:
  IPR019402 CWH43-like, N-terminal domain [PF10277] (14-212)
  IPR050911 DRAM/TMEM150 Autophagy Modulator [PTHR21324] (19-199)

Foldseek 3Di:
DDKDFDDWDFLLCLLLVLLVLQVVLQVVLLVVCPVVVQADNLAASLSSCPDPPNVVSLLVRQLVSLVSQLVNLVLLLVLLCVLCVVPVVLNVLSVVLSVLSNLLSVLSNQLSNDGCVRPVVSNVVSVVSNLVSLLSSLVSSLVSCVVRVLLFAPVLSVLSVVLSVLLVVLVVQLVVQVVVPCVVCRNSNSVSNVSNSVSSSVNSSSVSCSQQPNGSVPPDRDHHIDTDIDDDDPDCPVVVVVVVVVPPDD/DDKDFDDWDFLLCLLLVLLVLQVVLQVVLLVVCPVVVQADNLAASLSSCPDPPNVVSLLVRQLVSLVSQLVNLVLLLVLLCVLCVVPPVLNVLSVVLSVLSNLLSVLSNQLSNDGCVRPVVSNVVSVVSNLVSLLSSLVSSLVSCVVRVLLFAPVLSVLSVVLSVLLVVLVVQLVVQVVVPCVVCRNSNSVSNVSNSVSSSVNSSSVSCRQQPNGSVPPDRDHHIDTDIDDDDPDPPVVVVVVVVVPPDD

Organism: Micromonas commoda (strain RCC299 / NOUM17 / CCMP2709) (NCBI:txid296587)

Radius of gyration: 24.99 Å; Cα contacts (8 Å, |Δi|>4): 843; chains: 2; bounding box: 81×68×50 Å

Secondary structure (DSSP, 8-state):
--EEEEEEEEHHHHHHHHHHHHHHHHHHHHHHHHHTTSS-SS--GGGGGSSTTHHHHHHHHHHHHHHHHHHHHHHHHHHHHHHTTT-HHHHHHHHHHHHHHHHHHHHHHHHHHS-TTT-HHHHHHHHHHHHHHHHHHHHHHHHHHHH-GGGS-HHHHHHHHHHHHHHHHHHHHHHHHHHH-TTTTHHHHHHHHHHHHHHHHHHHHHHHHHHTTTTTT--SS-EEEEEEEEESS-TTHHHHHHHHHS----/--EEEEEEEEHHHHHHHHHHHHHHHHHHHHHHHHHTTSS-SS--GGGGGSSTTHHHHHHHHHHHHHHHHHHHHHHHHHHHHHHTTT-HHHHHHHHHHHHHHHHHHHHHHHHHHS-TTT-HHHHHHHHHHHHHHHHHHHHHHHHHHHH-GGGS-HHHHHHHHHHHHHHHHHHHHHHHHHHH-TTTTHHHHHHHHHHHHHHHHHHHHHHHHHHTTTTTT--SS-EEEEEEEEESS-TTHHHHHHHHHS----

Solvent-accessible surface area (backbone atoms only — not comparable to full-atom values): 23494 Å² total; per-residue (Å²): 128,51,76,44,79,64,40,73,41,51,36,20,55,53,31,37,49,28,42,46,43,38,49,53,32,51,51,48,16,44,51,48,22,39,76,69,64,68,33,61,94,63,44,42,72,62,59,24,30,58,52,84,67,23,23,39,46,27,18,36,29,33,15,33,24,18,51,45,39,43,52,40,37,52,51,50,39,38,54,53,34,44,66,23,67,93,32,68,69,52,37,49,51,41,51,53,25,35,49,28,32,43,50,13,20,54,21,41,15,45,34,28,32,32,31,52,83,82,38,45,68,65,18,51,52,23,43,52,48,17,56,54,22,40,46,49,17,44,47,39,54,35,53,50,44,63,74,35,58,82,62,26,31,69,69,57,40,50,52,33,46,49,20,37,51,50,22,51,52,21,49,53,49,24,53,53,36,49,70,73,37,48,81,84,33,37,55,58,29,14,51,20,48,52,48,24,52,50,24,49,43,50,38,51,36,53,45,21,38,40,28,48,18,54,33,46,66,49,79,89,80,22,23,32,24,41,27,36,31,37,30,35,79,65,66,55,62,63,61,56,57,56,58,61,62,68,62,59,79,128,127,52,74,44,77,63,40,73,41,52,37,20,55,55,32,37,48,28,43,46,43,38,49,54,30,52,51,49,15,41,50,48,21,39,75,70,63,68,32,59,94,61,44,43,73,64,58,23,28,58,52,83,66,23,23,39,46,28,19,36,29,33,16,33,25,17,50,44,40,43,52,41,37,52,52,49,39,38,55,53,34,45,67,24,67,93,32,69,69,53,38,51,50,42,51,54,25,34,49,28,32,43,49,13,21,54,21,41,14,46,35,29,32,33,31,52,83,80,38,44,68,65,17,50,52,21,44,51,50,16,55,54,22,41,46,48,19,44,47,39,56,35,53,50,43,63,74,35,56,82,61,25,32,69,68,57,40,50,51,33,46,51,22,37,51,49,23,51,51,20,49,54,49,24,51,55,37,48,71,72,37,48,80,84,33,37,55,61,29,15,50,20,49,52,47,24,52,50,23,48,43,49,38,52,36,52,47,22,35,40,28,48,16,55,34,45,66,48,79,88,80,23,24,33,25,40,26,39,31,38,30,33,80,64,66,56,62,63,62,58,57,55,58,64,62,68,63,58,80,127